Protein AF-E6QNH0-F1 (afdb_monomer_lite)

Foldseek 3Di:
DDDVVPVDWDDDPNHTDDPLNLQLLCQFAAKEWQDDVQQVVSVVSHNNFHWPPPDDDPNDDTDTRYYHDHAWFDFPNDTFGKTKIKTFGPDLCSQPDDVSGQLAEFEAAPNDTAGTHLVVVLPPPDLSSSRMHMYMYGNVVPPDPDDQADPVSHHGDCPDRSNVSVSVVVNVVVVVVVVSVLVVLLSVFADCVPVLCVVLVVLLVPDPDVVLSVLSSNVLSLLVPDAPDSDPVVRSVVSSVLSVLVSVLSVLCVVVVNSVLSVPPPHCPDPSVVVSSVVSVVVVLVVLLVVLVVLLVLLVVLVVLLPDPPRDQVVNLVSCLVPVCLVPVQQPDQDDWKDAFDWLFVLLCVVVVPDPGDTFGIWGAHPVREIETEDEDRSPDPADDLVVVLVNLLSVLSSQVSVCCVPPVPDPRHHYAYEYEYNDDHPPDDPVSQVSSVVSNYDYDYSVNSSVVSNVVSVVSVVVVVVCVVVVVVVVVD

pLDDT: mean 82.01, std 13.04, range [31.67, 98.5]

InterPro domains:
  IPR011856 tRNA endonuclease-like domain superfamily [G3DSA:3.40.1350.10] (309-427)

Sequence (478 aa):
MLDDAHEFKVFLNGKEIKKEDRGFYQHVQLLWAFDVATSGDVKAMAKNLAQLPKVVMDGKNPEPCIALLPNVVVCDSTEYAVSGYIASVLLPRHLGSKEDSANMVSIFANGRVFAEDVLTEANSAKYYQSYLVGEIHADFLDDDNVDRATASREAIKKDDPKYQALIAFIRTTLDSIGDQWDDWRTELGLDKAEPQNAAVIEWIDTLADKRDQKAAMKLMTSIKNAVVHSDDIKNDAAKRVLYRGAIIGFEKLRLNNQLDKLAAVTDILGAEFAAIFASLDHVEESAYAEITRQRLAIVKKFAEISNDPTALEKVAQQYLFDHLWLLDPTWDRVTSQVEMEKTLTTYLQKDHPDSSGARLDITYRASSGRHIVVELKKPTKTALGYYDLYEQVSKYKDAVESYYKAKEPNKPVPALDIYLLVAQTPSGFDESKRKSLAEVNGRFITYTQLINDAQSSYQQYLDVTNVTGPLETILKKL

Radius of gyration: 38.1 Å; chains: 1; bounding box: 86×56×102 Å

Structure (mmCIF, N/CA/C/O backbone):
data_AF-E6QNH0-F1
#
_entry.id   AF-E6QNH0-F1
#
loop_
_atom_site.group_PDB
_atom_site.id
_atom_site.type_symbol
_atom_site.label_atom_id
_atom_site.label_alt_id
_atom_site.label_comp_id
_atom_site.label_asym_id
_atom_site.label_entity_id
_atom_site.label_seq_id
_atom_site.pdbx_PDB_ins_code
_atom_site.Cartn_x
_atom_site.Cartn_y
_atom_site.Cartn_z
_atom_site.occupancy
_atom_site.B_iso_or_equiv
_atom_site.auth_seq_id
_atom_site.auth_comp_id
_atom_site.auth_asym_id
_atom_site.auth_atom_id
_atom_site.pdbx_PDB_model_num
ATOM 1 N N . MET A 1 1 ? -12.771 9.257 40.668 1.00 50.50 1 MET A N 1
ATOM 2 C CA . MET A 1 1 ? -13.460 9.845 39.498 1.00 50.50 1 MET A CA 1
ATOM 3 C C . MET A 1 1 ? -14.606 10.725 39.979 1.00 50.50 1 MET A C 1
ATOM 5 O O . MET A 1 1 ? -15.123 10.467 41.055 1.00 50.50 1 MET A O 1
ATOM 9 N N . LEU A 1 2 ? -14.935 11.771 39.219 1.00 49.53 2 LEU A N 1
ATOM 10 C CA . LEU A 1 2 ? -16.019 12.722 39.492 1.00 49.53 2 LEU A CA 1
ATOM 11 C C . LEU A 1 2 ? -17.315 12.267 38.820 1.00 49.53 2 LEU A C 1
ATOM 13 O O . LEU A 1 2 ? -17.312 12.030 37.608 1.00 49.53 2 LEU A O 1
ATOM 17 N N . ASP A 1 3 ? -18.385 12.174 39.602 1.00 51.72 3 ASP A N 1
ATOM 18 C CA . ASP A 1 3 ? -19.754 11.995 39.132 1.00 51.72 3 ASP A CA 1
ATOM 19 C C . ASP A 1 3 ? -20.571 13.241 39.509 1.00 51.72 3 ASP A C 1
ATOM 21 O O . ASP A 1 3 ? -20.810 13.510 40.687 1.00 51.72 3 ASP A O 1
ATOM 25 N N . ASP A 1 4 ? -20.963 14.020 38.500 1.00 50.69 4 ASP A N 1
ATOM 26 C CA . ASP A 1 4 ? -21.682 15.287 38.676 1.00 50.69 4 ASP A CA 1
ATOM 27 C C . ASP A 1 4 ? -23.138 15.076 39.140 1.00 50.69 4 ASP A C 1
ATOM 29 O O . ASP A 1 4 ? -23.778 16.023 39.600 1.00 50.69 4 ASP A O 1
ATOM 33 N N . ALA A 1 5 ? -23.660 13.841 39.078 1.00 53.84 5 ALA A N 1
ATOM 34 C CA .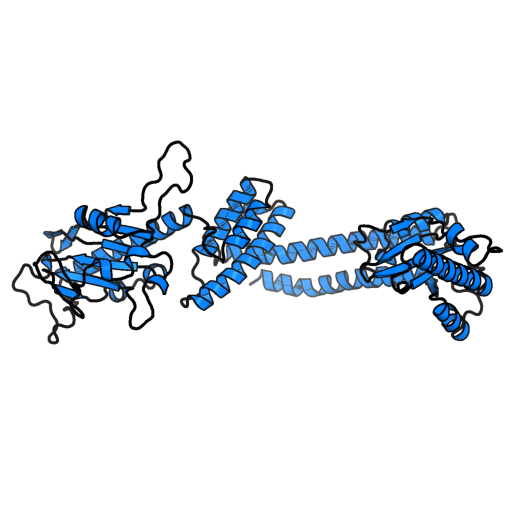 ALA A 1 5 ? -25.027 13.513 39.488 1.00 53.84 5 ALA A CA 1
ATOM 35 C C . ALA A 1 5 ? -25.277 13.665 41.004 1.00 53.84 5 ALA A C 1
ATOM 37 O O . ALA A 1 5 ? -26.428 13.744 41.429 1.00 53.84 5 ALA A O 1
ATOM 38 N N . HIS A 1 6 ? -24.216 13.753 41.816 1.00 55.44 6 HIS A N 1
ATOM 39 C CA . HIS A 1 6 ? -24.288 13.755 43.283 1.00 55.44 6 HIS A CA 1
ATOM 40 C C . HIS A 1 6 ? -23.705 15.027 43.946 1.00 55.44 6 HIS A C 1
ATOM 42 O O . HIS A 1 6 ? -23.313 14.986 45.111 1.00 55.44 6 HIS A O 1
ATOM 48 N N . GLU A 1 7 ? -23.611 16.155 43.223 1.00 59.75 7 GLU A N 1
ATOM 49 C CA . GLU A 1 7 ? -23.029 17.440 43.693 1.00 59.75 7 GLU A CA 1
ATOM 50 C C . GLU A 1 7 ? -21.580 17.351 44.234 1.00 59.75 7 GLU A C 1
ATOM 52 O O . GLU A 1 7 ? -21.080 18.266 44.897 1.00 59.75 7 GLU A O 1
ATOM 57 N N . PHE A 1 8 ? -20.860 16.268 43.936 1.00 65.50 8 PHE A N 1
ATOM 58 C CA . PHE A 1 8 ? -19.492 16.063 44.395 1.00 65.50 8 PHE A CA 1
ATOM 59 C C . PHE A 1 8 ? -18.494 16.805 43.498 1.00 65.50 8 PHE A C 1
ATOM 61 O O . PHE A 1 8 ? -18.337 16.484 42.324 1.00 65.50 8 PHE A O 1
ATOM 68 N N . LYS A 1 9 ? -17.783 17.789 44.063 1.00 75.31 9 LYS A N 1
ATOM 69 C CA . LYS A 1 9 ? -16.820 18.633 43.338 1.00 75.31 9 LYS A CA 1
ATOM 70 C C . LYS A 1 9 ? -15.404 18.435 43.856 1.00 75.31 9 LYS A C 1
ATOM 72 O O . LYS A 1 9 ? -15.149 18.542 45.054 1.00 75.31 9 LYS A O 1
ATOM 77 N N . VAL A 1 10 ? -14.466 18.218 42.942 1.00 76.25 10 VAL A N 1
ATOM 78 C CA . VAL A 1 10 ? -13.033 18.094 43.237 1.00 76.25 10 VAL A CA 1
ATOM 79 C C . VAL A 1 10 ? -12.329 19.312 42.669 1.00 76.25 10 VAL A C 1
ATOM 81 O O . VAL A 1 10 ? -12.516 19.663 41.508 1.00 76.25 10 VAL A O 1
ATOM 84 N N . PHE A 1 11 ? -11.494 19.943 43.489 1.00 84.06 11 PHE A N 1
ATOM 85 C CA . PHE A 1 11 ? -10.680 21.081 43.087 1.00 84.06 11 PHE A CA 1
ATOM 86 C C . PHE A 1 11 ? -9.204 20.698 43.141 1.00 84.06 11 PHE A C 1
ATOM 88 O O . PHE A 1 11 ? -8.726 20.217 44.167 1.00 84.06 11 PHE A O 1
ATOM 95 N N . LEU A 1 12 ? -8.468 20.961 42.064 1.00 79.38 12 LEU A N 1
ATOM 96 C CA . LEU A 1 12 ? -7.013 20.849 42.022 1.00 79.38 12 LEU A CA 1
ATOM 97 C C . LEU A 1 12 ? -6.426 22.241 41.793 1.00 79.38 12 LEU A C 1
ATOM 99 O O . LEU A 1 12 ? -6.750 22.904 40.809 1.00 79.38 12 LEU A O 1
ATOM 103 N N . ASN A 1 13 ? -5.587 22.709 42.721 1.00 86.88 13 ASN A N 1
ATOM 104 C CA . ASN A 1 13 ? -4.996 24.056 42.691 1.00 86.88 13 ASN A CA 1
ATOM 105 C C . ASN A 1 13 ? -6.034 25.187 42.510 1.00 86.88 13 ASN A C 1
ATOM 107 O O . ASN A 1 13 ? -5.782 26.172 41.821 1.00 86.88 13 ASN A O 1
ATOM 111 N N . GLY A 1 14 ? -7.219 25.035 43.111 1.00 85.12 14 GLY A N 1
ATOM 112 C CA . GLY A 1 14 ? -8.305 26.020 43.040 1.00 85.12 14 GLY A CA 1
ATOM 113 C C . GLY A 1 14 ? -9.150 25.974 41.761 1.00 85.12 14 GLY A C 1
ATOM 114 O O . GLY A 1 14 ? -10.107 26.739 41.656 1.00 85.12 14 GLY A O 1
ATOM 115 N N . LYS A 1 15 ? -8.854 25.075 40.813 1.00 85.62 15 LYS A N 1
ATOM 116 C CA . LYS A 1 15 ? -9.689 24.826 39.630 1.00 85.62 15 LYS A CA 1
ATOM 117 C C . LYS A 1 15 ? -10.559 23.588 39.862 1.00 85.62 15 LYS A C 1
ATOM 119 O O . LYS A 1 15 ? -10.036 22.541 40.235 1.00 85.62 15 LYS A O 1
ATOM 124 N N . GLU A 1 16 ? -11.867 23.716 39.649 1.00 86.62 16 GLU A N 1
ATOM 125 C CA . GLU A 1 16 ? -12.795 22.575 39.609 1.00 86.62 16 GLU A CA 1
ATOM 126 C C . GLU A 1 16 ? -12.370 21.641 38.471 1.00 86.62 16 GLU A C 1
ATOM 128 O O . GLU A 1 16 ? -12.198 22.097 37.337 1.00 86.62 16 GLU A O 1
ATOM 133 N N . ILE A 1 17 ? -12.160 20.365 38.783 1.00 81.38 17 ILE A N 1
ATOM 134 C CA . ILE A 1 17 ? -11.973 19.321 37.779 1.00 81.38 17 ILE A CA 1
ATOM 135 C C . ILE A 1 17 ? -13.361 18.864 37.343 1.00 81.38 17 ILE A C 1
ATOM 137 O O . ILE A 1 17 ? -14.203 18.550 38.183 1.00 81.38 17 ILE A O 1
ATOM 141 N N . LYS A 1 18 ? -13.587 18.824 36.032 1.00 82.69 18 LYS A N 1
ATOM 142 C CA . LYS A 1 18 ? -14.830 18.373 35.396 1.00 82.69 18 LYS A CA 1
ATOM 143 C C . LYS A 1 18 ? -14.597 17.099 34.595 1.00 82.69 18 LYS A C 1
ATOM 145 O O . LYS A 1 18 ? -13.455 16.753 34.285 1.00 82.69 18 LYS A O 1
ATOM 150 N N . LYS A 1 19 ? -15.675 16.424 34.176 1.00 77.69 19 LYS A N 1
ATOM 151 C CA . LYS A 1 19 ? -15.580 15.295 33.229 1.00 77.69 19 LYS A CA 1
ATOM 152 C C . LYS A 1 19 ? -14.801 15.682 31.962 1.00 77.69 19 LYS A C 1
ATOM 154 O O . LYS A 1 19 ? -13.939 14.929 31.524 1.00 77.69 19 LYS A O 1
ATOM 159 N N . GLU A 1 20 ? -15.013 16.891 31.452 1.00 79.25 20 GLU A N 1
ATOM 160 C CA . GLU A 1 20 ? -14.323 17.461 30.283 1.00 79.25 20 GLU A CA 1
ATOM 161 C C . GLU A 1 20 ? -12.786 17.486 30.412 1.00 79.25 20 GLU A C 1
ATOM 163 O O . GLU A 1 20 ? -12.082 17.403 29.403 1.00 79.25 20 GLU A O 1
ATOM 168 N N . ASP A 1 21 ? -12.244 17.557 31.636 1.00 81.88 21 ASP A N 1
ATOM 169 C CA . ASP A 1 21 ? -10.797 17.606 31.880 1.00 81.88 21 ASP A CA 1
ATOM 170 C C . ASP A 1 21 ? -10.109 16.229 31.711 1.00 81.88 21 ASP A C 1
ATOM 172 O O . ASP A 1 21 ? -8.882 16.163 31.752 1.00 81.88 21 ASP A O 1
ATOM 176 N N . ARG A 1 22 ? -10.847 15.127 31.458 1.00 79.50 22 ARG A N 1
ATOM 177 C CA . ARG A 1 22 ? -10.273 13.775 31.235 1.00 79.50 22 ARG A CA 1
ATOM 178 C C . ARG A 1 22 ? -9.406 13.652 29.963 1.00 79.50 22 ARG A C 1
ATOM 180 O O . ARG A 1 22 ? -8.813 12.606 29.724 1.00 79.50 22 ARG A O 1
ATOM 187 N N . GLY A 1 23 ? -9.319 14.696 29.134 1.00 84.19 23 GLY A N 1
ATOM 188 C CA . GLY A 1 23 ? -8.339 14.837 28.044 1.00 84.19 23 GLY A CA 1
ATOM 189 C C . GLY A 1 23 ? -8.583 13.986 26.789 1.00 84.19 23 GLY A C 1
ATOM 190 O O . GLY A 1 23 ? -8.252 14.429 25.689 1.00 84.19 23 GLY A O 1
ATOM 191 N N . PHE A 1 24 ? -9.213 12.813 26.909 1.00 90.12 24 PHE A N 1
ATOM 192 C CA . PHE A 1 24 ? -9.466 11.917 25.775 1.00 90.12 24 PHE A CA 1
ATOM 193 C C . PHE A 1 24 ? -10.696 12.298 24.939 1.00 90.12 24 PHE A C 1
ATOM 195 O O . PHE A 1 24 ? -10.746 11.945 23.763 1.00 90.12 24 PHE A O 1
ATOM 202 N N . TYR A 1 25 ? -11.674 13.031 25.493 1.00 92.75 25 TYR A N 1
ATOM 203 C CA . TYR A 1 25 ? -12.939 13.329 24.800 1.00 92.75 25 TYR A CA 1
ATOM 204 C C . TYR A 1 25 ? -12.732 14.008 23.445 1.00 92.75 25 TYR A C 1
ATOM 206 O O . TYR A 1 25 ? -13.379 13.657 22.463 1.00 92.75 25 TYR A O 1
ATOM 214 N N . GLN A 1 26 ? -11.760 14.917 23.344 1.00 91.50 26 GLN A N 1
ATOM 215 C CA . GLN A 1 26 ? -11.438 15.567 22.074 1.00 91.50 26 GLN A CA 1
ATOM 216 C C . GLN A 1 26 ? -10.970 14.580 20.994 1.00 91.50 26 GLN A C 1
ATOM 218 O O . GLN A 1 26 ? -11.050 14.909 19.819 1.00 91.50 26 GLN A O 1
ATOM 223 N N . HIS A 1 27 ? -10.479 13.396 21.361 1.00 92.38 27 HIS A N 1
ATOM 224 C CA . HIS A 1 27 ? -9.971 12.371 20.448 1.00 92.38 27 HIS A CA 1
ATOM 225 C C . HIS A 1 27 ? -10.997 11.286 20.103 1.00 92.38 27 HIS A C 1
ATOM 227 O O . HIS A 1 27 ? -10.683 10.423 19.277 1.00 92.38 27 HIS A O 1
ATOM 233 N N . VAL A 1 28 ? -12.187 11.324 20.715 1.00 95.31 28 VAL A N 1
ATOM 234 C CA . VAL A 1 28 ? -13.290 10.402 20.422 1.00 95.31 28 VAL A CA 1
ATOM 235 C C . VAL A 1 28 ? -13.677 10.526 18.953 1.00 95.31 28 VAL A C 1
ATOM 237 O O . VAL A 1 28 ? -13.974 11.617 18.467 1.00 95.31 28 VAL A O 1
ATOM 240 N N . GLN A 1 29 ? -13.651 9.388 18.266 1.00 94.81 29 GLN A N 1
ATOM 241 C CA . GLN A 1 29 ? -13.982 9.234 16.856 1.00 94.81 29 GLN A CA 1
ATOM 242 C C . GLN A 1 29 ? -15.339 8.546 16.673 1.00 94.81 29 GLN A C 1
ATOM 244 O O . GLN A 1 29 ? -16.111 8.968 15.817 1.00 94.81 29 GLN A O 1
ATOM 249 N N . LEU A 1 30 ? -15.625 7.505 17.457 1.00 97.44 30 LEU A N 1
ATOM 250 C CA . LEU A 1 30 ? -16.839 6.684 17.364 1.00 97.44 30 LEU A CA 1
ATOM 251 C C . LEU A 1 30 ? -17.456 6.553 18.760 1.00 97.44 30 LEU A C 1
ATOM 253 O O . LEU A 1 30 ? -16.708 6.449 19.737 1.00 97.44 30 LEU A O 1
ATOM 257 N N . LEU A 1 31 ? -18.786 6.558 18.860 1.00 98.38 31 LEU A N 1
ATOM 258 C CA . LEU A 1 31 ? -19.496 6.528 20.141 1.00 98.38 31 LEU A CA 1
ATOM 259 C C . LEU A 1 31 ? -20.622 5.491 20.140 1.00 98.38 31 LEU A C 1
ATOM 261 O O . LEU A 1 31 ? -21.489 5.494 19.271 1.00 98.38 31 LEU A O 1
ATOM 265 N N . TRP A 1 32 ? -20.660 4.675 21.182 1.00 98.50 32 TRP A N 1
ATOM 266 C CA . TRP A 1 32 ? -21.760 3.779 21.497 1.00 98.50 32 TRP A CA 1
ATOM 267 C C . TRP A 1 32 ? -22.290 4.113 22.886 1.00 98.50 32 TRP A C 1
ATOM 269 O O . TRP A 1 32 ? -21.519 4.152 23.840 1.00 98.50 32 TRP A O 1
ATOM 279 N N . ALA A 1 33 ? -23.585 4.377 23.017 1.00 98.19 33 ALA A N 1
ATOM 280 C CA . ALA A 1 33 ? -24.188 4.764 24.291 1.00 98.19 33 ALA A CA 1
ATOM 281 C C . ALA A 1 33 ? -25.348 3.838 24.660 1.00 98.19 33 ALA A C 1
ATOM 283 O O . ALA A 1 33 ? -26.104 3.413 23.790 1.00 98.19 33 ALA A O 1
ATOM 284 N N . PHE A 1 34 ? -25.507 3.552 25.948 1.00 98.12 34 PHE A N 1
ATOM 285 C CA . PHE A 1 34 ? -26.623 2.756 26.470 1.00 98.12 34 PHE A CA 1
ATOM 286 C C . PHE A 1 34 ? -27.890 3.596 26.689 1.00 98.12 34 PHE A C 1
ATOM 288 O O . PHE A 1 34 ? -28.979 3.055 26.863 1.00 98.12 34 PHE A O 1
ATOM 295 N N . ASP A 1 35 ? -27.771 4.923 26.656 1.00 97.25 35 ASP A N 1
ATOM 296 C CA . ASP A 1 35 ? -28.886 5.845 26.830 1.00 97.25 35 ASP A CA 1
ATOM 297 C C . ASP A 1 35 ? -28.663 7.175 26.084 1.00 97.25 35 ASP A C 1
ATOM 299 O O . ASP A 1 35 ? -27.547 7.554 25.714 1.00 97.25 35 ASP A O 1
ATOM 303 N N . VAL A 1 36 ? -29.761 7.894 25.839 1.00 96.62 36 VAL A N 1
ATOM 304 C CA . VAL A 1 36 ? -29.766 9.135 25.047 1.00 96.62 36 VAL A CA 1
ATOM 305 C C . VAL A 1 36 ? -29.095 10.297 25.783 1.00 96.62 36 VAL A C 1
ATOM 307 O O . VAL A 1 36 ? -28.489 11.148 25.130 1.00 96.62 36 VAL A O 1
ATOM 310 N N . ALA A 1 37 ? -29.194 10.348 27.114 1.00 95.19 37 ALA A N 1
ATOM 311 C CA . ALA A 1 37 ? -28.631 11.443 27.897 1.00 95.19 37 ALA A CA 1
ATOM 312 C C . ALA A 1 37 ? -27.100 11.402 27.831 1.00 95.19 37 ALA A C 1
ATOM 314 O O . ALA A 1 37 ? -26.479 12.357 27.362 1.00 95.19 37 ALA A O 1
ATOM 315 N N . THR A 1 38 ? -26.510 10.246 28.142 1.00 94.31 38 THR A N 1
ATOM 316 C CA . THR A 1 38 ? -25.065 10.021 28.037 1.00 94.31 38 THR A CA 1
ATOM 317 C C . THR A 1 38 ? -24.562 10.243 26.612 1.00 94.31 38 THR A C 1
ATOM 319 O O . THR A 1 38 ? -23.517 10.863 26.407 1.00 94.31 38 THR A O 1
ATOM 322 N N . SER A 1 39 ? -25.315 9.786 25.603 1.00 96.38 39 SER A N 1
ATOM 323 C CA . SER A 1 39 ? -24.981 10.046 24.198 1.00 96.38 39 SER A CA 1
ATOM 324 C C . SER A 1 39 ? -24.840 11.546 23.910 1.00 96.38 39 SER A C 1
ATOM 326 O O . SER A 1 39 ? -23.870 11.965 23.274 1.00 96.38 39 SER A O 1
ATOM 328 N N . GLY A 1 40 ? -25.780 12.360 24.402 1.00 95.75 40 GLY A N 1
ATOM 329 C CA . GLY A 1 40 ? -25.764 13.815 24.260 1.00 95.75 40 GLY A CA 1
ATOM 330 C C . GLY A 1 40 ? -24.553 14.465 24.929 1.00 95.75 40 GLY A C 1
ATOM 331 O O . GLY A 1 40 ? -23.872 15.278 24.296 1.00 95.75 40 GLY A O 1
ATOM 332 N N . ASP A 1 41 ? -24.251 14.059 26.160 1.00 93.50 41 ASP A N 1
ATOM 333 C CA . ASP A 1 41 ? -23.147 14.608 26.951 1.00 93.50 41 ASP A CA 1
ATOM 334 C C . ASP A 1 41 ? -21.788 14.315 26.306 1.00 93.50 41 ASP A C 1
ATOM 336 O O . ASP A 1 41 ? -20.986 15.222 26.064 1.00 93.50 41 ASP A O 1
ATOM 340 N N . VAL A 1 42 ? -21.535 13.053 25.947 1.00 94.62 42 VAL A N 1
ATOM 341 C CA . VAL A 1 42 ? -20.266 12.656 25.319 1.00 94.62 42 VAL A CA 1
ATOM 342 C C . VAL A 1 42 ? -20.117 13.300 23.944 1.00 94.62 42 VAL A C 1
ATOM 344 O O . VAL A 1 42 ? -19.037 13.796 23.610 1.00 94.62 42 VAL A O 1
ATOM 347 N N . LYS A 1 43 ? -21.201 13.376 23.162 1.00 95.44 43 LYS A N 1
ATOM 348 C CA . LYS A 1 43 ? -21.210 14.061 21.862 1.00 95.44 43 LYS A CA 1
ATOM 349 C C . LYS A 1 43 ? -20.824 15.535 21.984 1.00 95.44 43 LYS A C 1
ATOM 351 O O . LYS A 1 43 ? -20.103 16.030 21.122 1.00 95.44 43 LYS A O 1
ATOM 356 N N . ALA A 1 44 ? -21.269 16.236 23.028 1.00 93.88 44 ALA A N 1
ATOM 357 C CA . ALA A 1 44 ? -20.932 17.646 23.234 1.00 93.88 44 ALA A CA 1
ATOM 358 C C . ALA A 1 44 ? -19.425 17.870 23.473 1.00 93.88 44 ALA A C 1
ATOM 360 O O . ALA A 1 44 ? -18.886 18.915 23.104 1.00 93.88 44 ALA A O 1
ATOM 361 N N . MET A 1 45 ? -18.735 16.878 24.043 1.00 93.75 45 MET A N 1
ATOM 362 C CA . MET A 1 45 ? -17.293 16.921 24.312 1.00 93.75 45 MET A CA 1
ATOM 363 C C . MET A 1 45 ? -16.440 16.349 23.158 1.00 93.75 45 MET A C 1
ATOM 365 O O . MET A 1 45 ? -15.258 16.688 23.028 1.00 93.75 45 MET A O 1
ATOM 369 N N . ALA A 1 46 ? -17.026 15.502 22.303 1.00 93.75 46 ALA A N 1
ATOM 370 C CA . ALA A 1 46 ? -16.353 14.798 21.211 1.00 93.75 46 ALA A CA 1
ATOM 371 C C . ALA A 1 46 ? -16.120 15.681 19.971 1.00 93.75 46 ALA A C 1
ATOM 373 O O . ALA A 1 46 ? -16.922 15.731 19.040 1.00 93.75 46 ALA A O 1
ATOM 374 N N . LYS A 1 47 ? -14.968 16.360 19.923 1.00 90.44 47 LYS A N 1
ATOM 375 C CA . LYS A 1 47 ? -14.617 17.291 18.829 1.00 90.44 47 LYS A CA 1
ATOM 376 C C . LYS A 1 47 ? -14.275 16.622 17.495 1.00 90.44 47 LYS A C 1
ATOM 378 O O . LYS A 1 47 ? -14.412 17.261 16.458 1.00 90.44 47 LYS A O 1
ATOM 383 N N . ASN A 1 48 ? -13.803 15.376 17.524 1.00 90.81 48 ASN A N 1
ATOM 384 C CA . ASN A 1 48 ? -13.333 14.638 16.344 1.00 90.81 48 ASN A CA 1
ATOM 385 C C . ASN A 1 48 ? -14.260 13.474 15.969 1.00 90.81 48 ASN A C 1
ATOM 387 O O . ASN A 1 48 ? -13.828 12.513 15.327 1.00 90.81 48 ASN A O 1
ATOM 391 N N . LEU A 1 49 ? -15.530 13.562 16.372 1.00 94.12 49 LEU A N 1
ATOM 392 C CA . LEU A 1 49 ? -16.521 12.545 16.077 1.00 94.12 49 LEU A CA 1
ATOM 393 C C . LEU A 1 49 ? -16.681 12.397 14.558 1.00 94.12 49 LEU A C 1
ATOM 395 O O . LEU A 1 49 ? -16.953 13.367 13.846 1.00 94.12 49 LEU A O 1
ATOM 399 N N . ALA A 1 50 ? -16.484 11.179 14.068 1.00 93.06 50 ALA A N 1
ATOM 400 C CA . ALA A 1 50 ? -16.571 10.873 12.655 1.00 93.06 50 ALA A CA 1
ATOM 401 C C . ALA A 1 50 ? -18.009 11.023 12.146 1.00 93.06 50 ALA A C 1
ATOM 403 O O . ALA A 1 50 ? -18.970 10.885 12.904 1.00 93.06 50 ALA A O 1
ATOM 404 N N . GLN A 1 51 ? -18.143 11.309 10.851 1.00 92.88 51 GLN A N 1
ATOM 405 C CA . GLN A 1 51 ? -19.431 11.420 10.178 1.00 92.88 51 GLN A CA 1
ATOM 406 C C . GLN A 1 51 ? -19.420 10.618 8.879 1.00 92.88 51 GLN A C 1
ATOM 408 O O . GLN A 1 51 ? -18.428 10.641 8.140 1.00 92.88 51 GLN A O 1
ATOM 413 N N . LEU A 1 52 ? -20.527 9.934 8.599 1.00 89.44 52 LEU A N 1
ATOM 414 C CA . LEU A 1 52 ? -20.722 9.123 7.401 1.00 89.44 52 LEU A CA 1
ATOM 415 C C . LEU A 1 52 ? -22.053 9.474 6.707 1.00 89.44 52 LEU A C 1
ATOM 417 O O . LEU A 1 52 ? -23.039 9.740 7.390 1.00 89.44 52 LEU A O 1
ATOM 421 N N . PRO A 1 53 ? -22.109 9.477 5.360 1.00 83.31 53 PRO A N 1
ATOM 422 C CA . PRO A 1 53 ? -20.977 9.288 4.451 1.00 83.31 53 PRO A CA 1
ATOM 423 C C . PRO A 1 53 ? -20.059 10.528 4.427 1.00 83.31 53 PRO A C 1
ATOM 425 O O . PRO A 1 53 ? -20.529 11.661 4.502 1.00 83.31 53 PRO A O 1
ATOM 428 N N . LYS A 1 54 ? -18.737 10.333 4.275 1.00 73.62 54 LYS A N 1
ATOM 429 C CA . LYS A 1 54 ? -17.752 11.441 4.181 1.00 73.62 54 LYS A CA 1
ATOM 430 C C . LYS A 1 54 ? -18.010 12.392 3.005 1.00 73.62 54 LYS A C 1
ATOM 432 O O . LYS A 1 54 ? -17.608 13.551 3.040 1.00 73.62 54 LYS A O 1
ATOM 437 N N . VAL A 1 55 ? -18.639 11.886 1.947 1.00 66.69 55 VAL A N 1
ATOM 438 C CA . VAL A 1 55 ? -19.035 12.651 0.764 1.00 66.69 55 VAL A CA 1
ATOM 439 C C . VAL A 1 55 ? -20.544 12.538 0.639 1.00 66.69 55 VAL A C 1
ATOM 441 O O . VAL A 1 55 ? -21.069 11.427 0.618 1.00 66.69 55 VAL A O 1
ATOM 444 N N . VAL A 1 56 ? -21.230 13.677 0.530 1.00 62.69 56 VAL A N 1
ATOM 445 C CA . VAL A 1 56 ? -22.672 13.718 0.269 1.00 62.69 56 VAL A CA 1
ATOM 446 C C . VAL A 1 56 ? -22.919 13.112 -1.109 1.00 62.69 56 VAL A C 1
ATOM 448 O O . VAL A 1 56 ? -22.739 13.764 -2.136 1.00 62.69 56 VAL A O 1
ATOM 451 N N . MET A 1 57 ? -23.288 11.838 -1.127 1.00 54.12 57 MET A N 1
ATOM 452 C CA . MET A 1 57 ? -23.797 11.145 -2.302 1.00 54.12 57 MET A CA 1
ATOM 453 C C . MET A 1 57 ? -25.263 10.816 -2.036 1.00 54.12 57 MET A C 1
ATOM 455 O O . MET A 1 57 ? -25.642 10.477 -0.916 1.00 54.12 57 MET A O 1
ATOM 459 N N . ASP A 1 58 ? -26.103 11.000 -3.051 1.00 57.38 58 ASP A N 1
ATOM 460 C CA . ASP A 1 58 ? -27.536 10.680 -3.004 1.00 57.38 58 ASP A CA 1
ATOM 461 C C . ASP A 1 58 ? -28.366 11.459 -1.964 1.00 57.38 58 ASP A C 1
ATOM 463 O O . ASP A 1 58 ? -29.399 10.988 -1.494 1.00 57.38 58 ASP A O 1
ATOM 467 N N . GLY A 1 59 ? -27.941 12.676 -1.603 1.00 60.97 59 GLY A N 1
ATOM 468 C CA . GLY A 1 59 ? -28.724 13.581 -0.750 1.00 60.97 59 GLY A CA 1
ATOM 469 C C . GLY A 1 59 ? -28.824 13.169 0.724 1.00 60.97 59 GLY A C 1
ATOM 470 O O . GLY A 1 59 ? -29.574 13.796 1.472 1.00 60.97 59 GLY A O 1
ATOM 471 N N . LYS A 1 60 ? -28.071 12.152 1.162 1.00 68.38 60 LYS A N 1
ATOM 472 C CA . LYS A 1 60 ? -27.924 11.826 2.585 1.00 68.38 60 LYS A CA 1
ATOM 473 C C . LYS A 1 60 ? -26.936 12.788 3.236 1.00 68.38 60 LYS A C 1
ATOM 475 O O . LYS A 1 60 ? -25.780 12.874 2.821 1.00 68.38 60 LYS A O 1
ATOM 480 N N . ASN A 1 61 ? -27.399 13.510 4.251 1.00 81.38 61 ASN A N 1
ATOM 481 C CA . ASN A 1 61 ? -26.524 14.341 5.068 1.00 81.38 61 ASN A CA 1
ATOM 482 C C . ASN A 1 61 ? -25.580 13.447 5.890 1.00 81.38 61 ASN A C 1
ATOM 484 O O . ASN A 1 61 ? -26.012 12.376 6.314 1.00 81.38 61 ASN A O 1
ATOM 488 N N . PRO A 1 62 ? -24.325 13.866 6.130 1.00 86.19 62 PRO A N 1
ATOM 489 C CA . PRO A 1 62 ? -23.424 13.135 7.007 1.00 86.19 62 PRO A CA 1
ATOM 490 C C . PRO A 1 62 ? -24.011 13.059 8.416 1.00 86.19 62 PRO A C 1
ATOM 492 O O . PRO A 1 62 ? -24.326 14.084 9.026 1.00 86.19 62 PRO A O 1
ATOM 495 N N . GLU A 1 63 ? -24.152 11.845 8.926 1.00 91.38 63 GLU A N 1
ATOM 496 C CA . GLU A 1 63 ? -24.588 11.581 10.288 1.00 91.38 63 GLU A CA 1
ATOM 497 C C . GLU A 1 63 ? -23.382 11.213 11.151 1.00 91.38 63 GLU A C 1
ATOM 499 O O . GLU A 1 63 ? -22.454 10.555 10.672 1.00 91.38 63 GLU A O 1
ATOM 504 N N . PRO A 1 64 ? -23.351 11.652 12.418 1.00 94.31 64 PRO A N 1
ATOM 505 C CA . PRO A 1 64 ? -22.281 11.281 13.326 1.00 94.31 64 PRO A CA 1
ATOM 506 C C . PRO A 1 64 ? -22.296 9.772 13.588 1.00 94.31 64 PRO A C 1
ATOM 508 O O . PRO A 1 64 ? -23.362 9.194 13.785 1.00 94.31 64 PRO A O 1
ATOM 511 N N . CYS A 1 65 ? -21.115 9.154 13.643 1.00 96.38 65 CYS A N 1
ATOM 512 C CA . CYS A 1 65 ? -20.921 7.743 13.988 1.00 96.38 65 CYS A CA 1
ATOM 513 C C . CYS A 1 65 ? -21.231 7.505 15.478 1.00 96.38 65 CYS A C 1
ATOM 515 O O . CYS A 1 65 ? -20.330 7.362 16.310 1.00 96.38 65 CYS A O 1
ATOM 517 N N . ILE A 1 66 ? -22.523 7.534 15.806 1.00 97.62 66 ILE A N 1
ATOM 518 C CA . ILE A 1 66 ? -23.092 7.288 17.128 1.00 97.62 66 ILE A CA 1
ATOM 519 C C . ILE A 1 66 ? -24.117 6.168 16.997 1.00 97.62 66 ILE A C 1
ATOM 521 O O . ILE A 1 66 ? -25.004 6.246 16.149 1.00 97.62 66 ILE A O 1
ATOM 525 N N . ALA A 1 67 ? -24.046 5.170 17.871 1.00 97.81 67 ALA A N 1
ATOM 526 C CA . ALA A 1 67 ? -25.061 4.131 17.975 1.00 97.81 67 ALA A CA 1
ATOM 527 C C . ALA A 1 67 ? -25.607 4.034 19.404 1.00 97.81 67 ALA A C 1
ATOM 529 O O . ALA A 1 67 ? -24.868 4.173 20.380 1.00 97.81 67 ALA A O 1
ATOM 530 N N . LEU A 1 68 ? -26.913 3.787 19.516 1.00 97.69 68 LEU A N 1
ATOM 531 C CA . LEU A 1 68 ? -27.524 3.375 20.775 1.00 97.69 68 LEU A CA 1
ATOM 532 C C . LEU A 1 68 ? -27.454 1.855 20.883 1.00 97.69 68 LEU A C 1
ATOM 534 O O . LEU A 1 68 ? -27.843 1.142 19.957 1.00 97.69 68 LEU A O 1
ATOM 538 N N . LEU A 1 69 ? -26.946 1.381 22.011 1.00 97.00 69 LEU A N 1
ATOM 539 C CA . LEU A 1 69 ? -26.814 -0.031 22.328 1.00 97.00 69 LEU A CA 1
ATOM 540 C C . LEU A 1 69 ? -28.060 -0.536 23.064 1.00 97.00 69 LEU A C 1
ATOM 542 O O . LEU A 1 69 ? -28.718 0.240 23.764 1.00 97.00 69 LEU A O 1
ATOM 546 N N . PRO A 1 70 ? -28.362 -1.844 22.981 1.00 96.75 70 PRO A N 1
ATOM 547 C CA . PRO A 1 70 ? -29.234 -2.485 23.956 1.00 96.75 70 PRO A CA 1
ATOM 548 C C . PRO A 1 70 ? -28.710 -2.204 25.363 1.00 96.75 70 PRO A C 1
ATOM 550 O O . PRO A 1 70 ? -27.506 -2.274 25.583 1.00 96.75 70 PRO A O 1
ATOM 553 N N . ASN A 1 71 ? -29.597 -1.903 26.305 1.00 97.25 71 ASN A N 1
ATOM 554 C CA . ASN A 1 71 ? -29.219 -1.483 27.653 1.00 97.25 71 ASN A CA 1
ATOM 555 C C . ASN A 1 71 ? -29.839 -2.352 28.753 1.00 97.25 71 ASN A C 1
ATOM 557 O O . ASN A 1 71 ? -29.910 -1.929 29.902 1.00 97.25 71 ASN A O 1
ATOM 561 N N . VAL A 1 72 ? -30.303 -3.552 28.400 1.00 97.56 72 VAL A N 1
ATOM 562 C CA . VAL A 1 72 ? -30.954 -4.483 29.323 1.00 97.56 72 VAL A CA 1
ATOM 563 C C . VAL A 1 72 ? -30.060 -5.693 29.561 1.00 97.56 72 VAL A C 1
ATOM 565 O O . VAL A 1 72 ? -29.678 -6.398 28.627 1.00 97.56 72 VAL A O 1
ATOM 568 N N . VAL A 1 73 ? -29.770 -5.949 30.832 1.00 96.62 73 VAL A N 1
ATOM 569 C CA . VAL A 1 73 ? -29.078 -7.132 31.342 1.00 96.62 73 VAL A CA 1
ATOM 570 C C . VAL A 1 73 ? -30.115 -8.050 31.976 1.00 96.62 73 VAL A C 1
ATOM 572 O O . VAL A 1 73 ? -30.899 -7.617 32.816 1.00 96.62 73 VAL A O 1
ATOM 575 N N . VAL A 1 74 ? -30.121 -9.328 31.599 1.00 95.62 74 VAL A N 1
ATOM 576 C CA . VAL A 1 74 ? -31.060 -10.316 32.148 1.00 95.62 74 VAL A CA 1
ATOM 577 C C . VAL A 1 74 ? -30.334 -11.220 33.140 1.00 95.62 74 VAL A C 1
ATOM 579 O O . VAL A 1 74 ? -29.371 -11.889 32.770 1.00 95.62 74 VAL A O 1
ATOM 582 N N . CYS A 1 75 ? -30.817 -11.281 34.380 1.00 94.12 75 CYS A N 1
ATOM 583 C CA . CYS A 1 75 ? -30.346 -12.214 35.407 1.00 94.12 75 CYS A CA 1
ATOM 584 C C . CYS A 1 75 ? -31.556 -12.863 36.088 1.00 94.12 75 CYS A C 1
ATOM 586 O O . CYS A 1 75 ? -32.458 -12.162 36.539 1.00 94.12 75 CYS A O 1
ATOM 588 N N . ASP A 1 76 ? -31.606 -14.197 36.131 1.00 89.25 76 ASP A N 1
ATOM 589 C CA . ASP A 1 76 ? -32.693 -14.976 36.751 1.00 89.25 76 ASP A CA 1
ATOM 590 C C . ASP A 1 76 ? -34.115 -14.535 36.340 1.00 89.25 76 ASP A C 1
ATOM 592 O O . ASP A 1 76 ? -35.035 -14.474 37.151 1.00 89.25 76 ASP A O 1
ATOM 596 N N . SER A 1 77 ? -34.314 -14.244 35.048 1.00 90.25 77 SER A N 1
ATOM 597 C CA . SER A 1 77 ? -35.580 -13.737 34.470 1.00 90.25 77 SER A CA 1
ATOM 598 C C . SER A 1 77 ? -35.997 -12.330 34.921 1.00 90.25 77 SER A C 1
ATOM 600 O O . SER A 1 77 ? -37.119 -11.910 34.644 1.00 90.25 77 SER A O 1
ATOM 602 N N . THR A 1 78 ? -35.107 -11.597 35.590 1.00 94.25 78 THR A N 1
ATOM 603 C CA . THR A 1 78 ? -35.276 -10.177 35.911 1.00 94.25 78 THR A CA 1
ATOM 604 C C . THR A 1 78 ? -34.442 -9.335 34.951 1.00 94.25 78 THR A C 1
ATOM 606 O O . THR A 1 78 ? -33.294 -9.669 34.655 1.00 94.25 78 THR A O 1
ATOM 609 N N . GLU A 1 79 ? -35.034 -8.252 34.454 1.00 96.69 79 GLU A N 1
ATOM 610 C CA . GLU A 1 79 ? -34.384 -7.286 33.571 1.00 96.69 79 GLU A CA 1
ATOM 611 C C . GLU A 1 79 ? -33.829 -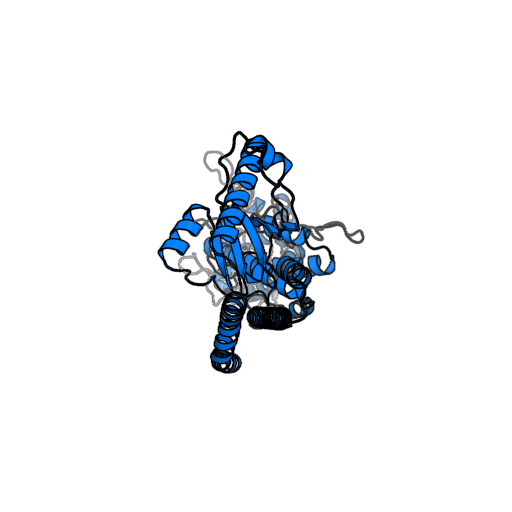6.113 34.380 1.00 96.69 79 GLU A C 1
ATOM 613 O O . GLU A 1 79 ? -34.535 -5.506 35.188 1.00 96.69 79 GLU A O 1
ATOM 618 N N . TYR A 1 80 ? -32.569 -5.777 34.130 1.00 96.69 80 TYR A N 1
ATOM 619 C CA . TYR A 1 80 ? -31.860 -4.668 34.750 1.00 96.69 80 TYR A CA 1
ATOM 620 C C . TYR A 1 80 ? -31.364 -3.711 33.677 1.00 96.69 80 TYR A C 1
ATOM 622 O O . TYR A 1 80 ? -30.784 -4.138 32.682 1.00 96.69 80 TYR A O 1
ATOM 630 N N . ALA A 1 81 ? -31.576 -2.415 33.877 1.00 95.69 81 ALA A N 1
ATOM 631 C CA . ALA A 1 81 ? -31.085 -1.403 32.955 1.00 95.69 81 ALA A CA 1
ATOM 632 C C . ALA A 1 81 ? -29.637 -1.015 33.283 1.00 95.69 81 ALA A C 1
ATOM 634 O O . ALA A 1 81 ? -29.258 -0.925 34.453 1.00 95.69 81 ALA A O 1
ATOM 635 N N . VAL A 1 82 ? -28.859 -0.732 32.242 1.00 97.31 82 VAL A N 1
ATOM 636 C CA . VAL A 1 82 ? -27.565 -0.050 32.331 1.00 97.31 82 VAL A CA 1
ATOM 637 C C . VAL A 1 82 ? -27.621 1.294 31.612 1.00 97.31 82 VAL A C 1
ATOM 639 O O . VAL A 1 82 ? -28.412 1.495 30.689 1.00 97.31 82 VAL A O 1
ATOM 642 N N . SER A 1 83 ? -26.767 2.220 32.025 1.00 97.62 83 SER A N 1
ATOM 643 C CA . SER A 1 83 ? -26.516 3.489 31.333 1.00 97.62 83 SER A CA 1
ATOM 644 C C . SER A 1 83 ? -25.017 3.674 31.101 1.00 97.62 83 SER A C 1
ATOM 646 O O . SER A 1 83 ? -24.204 2.845 31.521 1.00 97.62 83 SER A O 1
ATOM 648 N N . GLY A 1 84 ? -24.632 4.728 30.385 1.00 96.81 84 GLY A N 1
ATOM 649 C CA . GLY A 1 84 ? -23.226 5.020 30.104 1.00 96.81 84 GLY A CA 1
ATOM 650 C C . GLY A 1 84 ? -22.852 4.867 28.630 1.00 96.81 84 GLY A C 1
ATOM 651 O O . GLY A 1 84 ? -23.704 4.932 27.737 1.00 96.81 84 GLY A O 1
ATOM 652 N N . TYR A 1 85 ? -21.560 4.695 28.356 1.00 97.88 85 TYR A N 1
ATOM 653 C CA . TYR A 1 85 ? -21.032 4.656 26.994 1.00 97.88 85 TYR A CA 1
ATOM 654 C C . TYR A 1 85 ? -19.731 3.863 26.858 1.00 97.88 85 TYR A C 1
ATOM 656 O O . TYR A 1 85 ? -18.974 3.672 27.809 1.00 97.88 85 TYR A O 1
ATOM 664 N N . ILE A 1 86 ? -19.442 3.478 25.619 1.00 97.69 86 ILE A N 1
ATOM 665 C CA . ILE A 1 86 ? -18.141 3.017 25.144 1.00 97.69 86 ILE A CA 1
ATOM 666 C C . ILE A 1 86 ? -17.799 3.862 23.913 1.00 97.69 86 ILE A C 1
ATOM 668 O O . ILE A 1 86 ? -18.635 4.071 23.038 1.00 97.69 86 ILE A O 1
ATOM 672 N N . ALA A 1 87 ? -16.583 4.384 23.833 1.00 97.44 87 ALA A N 1
ATOM 673 C CA . ALA A 1 87 ? -16.118 5.216 22.730 1.00 97.44 87 ALA A CA 1
ATOM 674 C C . ALA A 1 87 ? -14.791 4.695 22.177 1.00 97.44 87 ALA A C 1
ATOM 676 O O . ALA A 1 87 ? -13.973 4.170 22.925 1.00 97.44 87 ALA A O 1
ATOM 677 N N . SER A 1 88 ? -14.557 4.887 20.878 1.00 95.69 88 SER A N 1
ATOM 678 C CA . SER A 1 88 ? -13.259 4.638 20.239 1.00 95.69 88 SER A CA 1
ATOM 679 C C . SER A 1 88 ? -12.574 5.955 19.906 1.00 95.69 88 SER A C 1
ATOM 681 O O . SER A 1 88 ? -13.197 6.850 19.329 1.00 95.69 88 SER A O 1
ATOM 683 N N . VAL A 1 89 ? -11.273 6.057 20.171 1.00 92.19 89 VAL A N 1
ATOM 684 C CA . VAL A 1 89 ? -10.433 7.164 19.682 1.00 92.19 89 VAL A CA 1
ATOM 685 C C . VAL A 1 89 ? -9.872 6.888 18.284 1.00 92.19 89 VAL A C 1
ATOM 687 O O . VAL A 1 89 ? -9.949 5.769 17.782 1.00 92.19 89 VAL A O 1
ATOM 690 N N . LEU A 1 90 ? -9.277 7.904 17.648 1.00 84.75 90 LEU A N 1
ATOM 691 C CA . LEU A 1 90 ? -8.636 7.754 16.331 1.00 84.75 90 LEU A CA 1
ATOM 692 C C . LEU A 1 90 ? -7.394 6.835 16.350 1.00 84.75 90 LEU A C 1
ATOM 694 O O . LEU A 1 90 ? -7.197 6.059 15.413 1.00 84.75 90 LEU A O 1
ATOM 698 N N . LEU A 1 91 ? -6.552 6.947 17.386 1.00 82.75 91 LEU A N 1
ATOM 699 C CA . LEU A 1 91 ? -5.300 6.198 17.570 1.00 82.75 91 LEU A CA 1
ATOM 700 C C . LEU A 1 91 ? -5.154 5.788 19.043 1.00 82.75 91 LEU A C 1
ATOM 702 O O . LEU A 1 91 ? -5.437 6.639 19.888 1.00 82.75 91 LEU A O 1
ATOM 706 N N . PRO A 1 92 ? -4.637 4.587 19.374 1.00 83.56 92 PRO A N 1
ATOM 707 C CA . PRO A 1 92 ? -4.536 4.113 20.760 1.00 83.56 92 PRO A CA 1
ATOM 708 C C . PRO A 1 92 ? -3.752 5.074 21.658 1.00 83.56 92 PRO A C 1
ATOM 710 O O . PRO A 1 92 ? -4.206 5.432 22.739 1.00 83.56 92 PRO A O 1
ATOM 713 N N . ARG A 1 93 ? -2.639 5.625 21.153 1.00 83.94 93 ARG A N 1
ATOM 714 C CA . ARG A 1 93 ? -1.836 6.655 21.842 1.00 83.94 93 ARG A CA 1
ATOM 715 C C . ARG A 1 93 ? -2.604 7.901 22.310 1.00 83.94 93 ARG A C 1
ATOM 717 O O . ARG A 1 93 ? -2.092 8.636 23.147 1.00 83.94 93 ARG A O 1
ATOM 724 N N . HIS A 1 94 ? -3.790 8.189 21.765 1.00 88.50 94 HIS A N 1
ATOM 725 C CA . HIS A 1 94 ? -4.625 9.301 22.241 1.00 88.50 94 HIS A CA 1
ATOM 726 C C . HIS A 1 94 ? -5.264 9.030 23.609 1.00 88.50 94 HIS A C 1
ATOM 728 O O . HIS A 1 94 ? -5.771 9.962 24.228 1.00 88.50 94 HIS A O 1
ATOM 734 N N . LEU A 1 95 ? -5.223 7.784 24.083 1.00 89.81 95 LEU A N 1
ATOM 735 C CA . LEU A 1 95 ? -5.614 7.405 25.437 1.00 89.81 95 LEU A CA 1
ATOM 736 C C . LEU A 1 95 ? -4.450 7.505 26.431 1.00 89.81 95 LEU A C 1
ATOM 738 O O . LEU A 1 95 ? -4.647 7.224 27.599 1.00 89.81 95 LEU A O 1
ATOM 742 N N . GLY A 1 96 ? -3.257 7.934 26.015 1.00 84.38 96 GLY A N 1
ATOM 743 C CA . GLY A 1 96 ? -2.088 8.010 26.894 1.00 84.38 96 GLY A CA 1
ATOM 744 C C . GLY A 1 96 ? -1.206 6.763 26.824 1.00 84.38 96 GLY A C 1
ATOM 745 O O . GLY A 1 96 ? -1.326 5.935 25.920 1.00 84.38 96 GLY A O 1
ATOM 746 N N . SER A 1 97 ? -0.248 6.663 27.744 1.00 71.88 97 SER A N 1
ATOM 747 C CA . SER A 1 97 ? 0.789 5.625 27.740 1.00 71.88 97 SER A CA 1
ATOM 748 C C . SER A 1 97 ? 0.724 4.769 28.995 1.00 71.88 97 SER A C 1
ATOM 750 O O . SER A 1 97 ? 0.729 5.333 30.081 1.00 71.88 97 SER A O 1
ATOM 752 N N . LYS A 1 98 ? 0.760 3.438 28.834 1.00 65.75 98 LYS A N 1
ATOM 753 C CA . LYS A 1 98 ? 0.875 2.395 29.879 1.00 65.75 98 LYS A CA 1
ATOM 754 C C . LYS A 1 98 ? 0.306 2.765 31.261 1.00 65.75 98 LYS A C 1
ATOM 756 O O . LYS A 1 98 ? -0.825 2.390 31.526 1.00 65.75 98 LYS A O 1
ATOM 761 N N . GLU A 1 99 ? 1.075 3.441 32.119 1.00 67.50 99 GLU A N 1
ATOM 762 C CA . GLU A 1 99 ? 0.692 3.748 33.510 1.00 67.50 99 GLU A CA 1
ATOM 763 C C . GLU A 1 99 ? -0.410 4.817 33.639 1.00 67.50 99 GLU A C 1
ATOM 765 O O . GLU A 1 99 ? -1.215 4.731 34.557 1.00 67.50 99 GLU A O 1
ATOM 770 N N . ASP A 1 100 ? -0.510 5.749 32.686 1.00 74.62 100 ASP A N 1
ATOM 771 C CA . ASP A 1 100 ? -1.524 6.821 32.655 1.00 74.62 100 ASP A CA 1
ATOM 772 C C . ASP A 1 100 ? -2.551 6.607 31.525 1.00 74.62 100 ASP A C 1
ATOM 774 O O . ASP A 1 100 ? -3.129 7.554 30.984 1.00 74.62 100 ASP A O 1
ATOM 778 N N . SER A 1 101 ? -2.728 5.359 31.084 1.00 83.81 101 SER A N 1
ATOM 779 C CA . SER A 1 101 ? -3.626 5.036 29.977 1.00 83.81 101 SER A CA 1
ATOM 780 C C . SER A 1 101 ? -5.093 5.137 30.400 1.00 83.81 101 SER A C 1
ATOM 782 O O . SER A 1 101 ? -5.531 4.459 31.320 1.00 83.81 101 SER A O 1
ATOM 784 N N . ALA A 1 102 ? -5.880 5.914 29.662 1.00 88.88 102 ALA A N 1
ATOM 785 C CA . ALA A 1 102 ? -7.335 5.964 29.741 1.00 88.88 102 ALA A CA 1
ATOM 786 C C . ALA A 1 102 ? -8.020 4.793 29.007 1.00 88.88 102 ALA A C 1
ATOM 788 O O . ALA A 1 102 ? -9.244 4.775 28.909 1.00 88.88 102 ALA A O 1
ATOM 789 N N . ASN A 1 103 ? -7.259 3.837 28.458 1.00 91.38 103 ASN A N 1
ATOM 790 C CA . ASN A 1 103 ? -7.798 2.641 27.809 1.00 91.38 103 ASN A CA 1
ATOM 791 C C . ASN A 1 103 ? -8.382 1.673 28.841 1.00 91.38 103 ASN A C 1
ATOM 793 O O . ASN A 1 103 ? -7.735 0.713 29.239 1.00 91.38 103 ASN A O 1
ATOM 797 N N . MET A 1 104 ? -9.595 1.976 29.285 1.00 91.06 104 MET A N 1
ATOM 798 C CA . MET A 1 104 ? -10.350 1.188 30.248 1.00 91.06 104 MET A CA 1
ATOM 799 C C . MET A 1 104 ? -11.846 1.370 30.012 1.00 91.06 104 MET A C 1
ATOM 801 O O . MET A 1 104 ? -12.298 2.442 29.590 1.00 91.06 104 MET A O 1
ATOM 805 N N . VAL A 1 105 ? -12.617 0.330 30.313 1.00 93.25 105 VAL A N 1
ATOM 806 C CA . VAL A 1 105 ? -14.072 0.445 30.466 1.00 93.25 105 VAL A CA 1
ATOM 807 C C . VAL A 1 105 ? -14.410 0.139 31.918 1.00 93.25 105 VAL A C 1
ATOM 809 O O . VAL A 1 105 ? -14.276 -0.998 32.365 1.00 93.25 105 VAL A O 1
ATOM 812 N N . SER A 1 106 ? -14.825 1.157 32.665 1.00 92.56 106 SER A N 1
ATOM 813 C CA . SER A 1 106 ? -15.099 1.023 34.099 1.00 92.56 106 SER A CA 1
ATOM 814 C C . SER A 1 106 ? -16.576 0.729 34.364 1.00 92.56 106 SER A C 1
ATOM 816 O O . SER A 1 106 ? -17.446 1.262 33.677 1.00 92.56 106 SER A O 1
ATOM 818 N N . ILE A 1 107 ? -16.877 -0.078 35.385 1.00 92.25 107 ILE A N 1
ATOM 819 C CA . ILE A 1 107 ? -18.245 -0.262 35.893 1.00 92.25 107 ILE A CA 1
ATOM 820 C C . ILE A 1 107 ? -18.457 0.628 37.112 1.00 92.25 107 ILE A C 1
ATOM 822 O O . ILE A 1 107 ? -17.645 0.624 38.040 1.00 92.25 107 ILE A O 1
ATOM 826 N N . PHE A 1 108 ? -19.595 1.308 37.142 1.00 91.75 108 PHE A N 1
ATOM 827 C CA . PHE A 1 108 ? -20.099 2.070 38.271 1.00 91.75 108 PHE A CA 1
ATOM 828 C C . PHE A 1 108 ? -21.369 1.445 38.835 1.00 91.75 108 PHE A C 1
ATOM 830 O O . PHE A 1 108 ? -22.190 0.926 38.086 1.00 91.75 108 PHE A O 1
ATOM 837 N N . ALA A 1 109 ? -21.552 1.556 40.147 1.00 90.19 109 ALA A N 1
ATOM 838 C CA . ALA A 1 109 ? -22.831 1.322 40.808 1.00 90.19 109 ALA A CA 1
ATOM 839 C C . ALA A 1 109 ? -23.060 2.428 41.844 1.00 90.19 109 ALA A C 1
ATOM 841 O O . ALA A 1 109 ? -22.214 2.648 42.720 1.00 90.19 109 ALA A O 1
ATOM 842 N N . ASN A 1 110 ? -24.167 3.161 41.717 1.00 85.88 110 ASN A N 1
ATOM 843 C CA . ASN A 1 110 ? -24.533 4.300 42.564 1.00 85.88 110 ASN A CA 1
ATOM 844 C C . ASN A 1 110 ? -23.384 5.322 42.709 1.00 85.88 110 ASN A C 1
ATOM 846 O O . ASN A 1 110 ? -23.016 5.727 43.813 1.00 85.88 110 ASN A O 1
ATOM 850 N N . GLY A 1 111 ? -22.742 5.675 41.589 1.00 80.00 111 GLY A N 1
ATOM 851 C CA . GLY A 1 111 ? -21.640 6.649 41.536 1.00 80.00 111 GLY A CA 1
ATOM 852 C C . GLY A 1 111 ? -20.282 6.148 42.056 1.00 80.00 111 GLY A C 1
ATOM 853 O O . GLY A 1 111 ? -19.292 6.882 42.007 1.00 80.00 111 GLY A O 1
ATOM 854 N N . ARG A 1 112 ? -20.185 4.897 42.528 1.00 81.81 112 ARG A N 1
ATOM 855 C CA . ARG A 1 112 ? -18.928 4.285 42.994 1.00 81.81 112 ARG A CA 1
ATOM 856 C C . ARG A 1 112 ? -18.327 3.396 41.915 1.00 81.81 112 ARG A C 1
ATOM 858 O O . ARG A 1 112 ? -19.054 2.642 41.277 1.00 81.81 112 ARG A O 1
ATOM 865 N N . VAL A 1 113 ? -17.003 3.452 41.748 1.00 85.94 113 VAL A N 1
ATOM 866 C CA . VAL A 1 113 ? -16.279 2.508 40.883 1.00 85.94 113 VAL A CA 1
ATOM 867 C C . VAL A 1 113 ? -16.416 1.116 41.487 1.00 85.94 113 VAL A C 1
ATOM 869 O O . VAL A 1 113 ? -16.032 0.892 42.634 1.00 85.94 113 VAL A O 1
ATOM 872 N N . PHE A 1 114 ? -16.988 0.207 40.713 1.00 84.31 114 PHE A N 1
ATOM 873 C CA . PHE A 1 114 ? -17.211 -1.183 41.091 1.00 84.31 114 PHE A CA 1
ATOM 874 C C . PHE A 1 114 ? -16.183 -2.115 40.440 1.00 84.31 114 PHE A C 1
ATOM 876 O O . PHE A 1 114 ? -15.742 -3.079 41.062 1.00 84.31 114 PHE A O 1
ATOM 883 N N . ALA A 1 115 ? -15.774 -1.802 39.207 1.00 87.00 115 ALA A N 1
ATOM 884 C CA . ALA A 1 115 ? -14.652 -2.428 38.512 1.00 87.00 115 ALA A CA 1
ATOM 885 C C . ALA A 1 115 ? -13.914 -1.372 37.677 1.00 87.00 115 ALA A C 1
ATOM 887 O O . ALA A 1 115 ? -14.555 -0.597 36.967 1.00 87.00 115 ALA A O 1
ATOM 888 N N . GLU A 1 116 ? -12.582 -1.333 37.763 1.00 86.56 116 GLU A N 1
ATOM 889 C CA . GLU A 1 116 ? -11.775 -0.316 37.071 1.00 86.56 116 GLU A CA 1
ATOM 890 C C . GLU A 1 116 ? -11.687 -0.563 35.563 1.00 86.56 116 GLU A C 1
ATOM 892 O O . GLU A 1 116 ? -11.916 0.361 34.784 1.00 86.56 116 GLU A O 1
ATOM 897 N N . ASP A 1 117 ? -11.405 -1.801 35.148 1.00 89.25 117 ASP A N 1
ATOM 898 C CA . ASP A 1 117 ? -11.296 -2.155 33.735 1.00 89.25 117 ASP A CA 1
ATOM 899 C C . ASP A 1 117 ? -11.841 -3.554 33.426 1.00 89.25 117 ASP A C 1
ATOM 901 O O . ASP A 1 117 ? -11.223 -4.582 33.721 1.00 89.25 117 ASP A O 1
ATOM 905 N N . VAL A 1 118 ? -12.996 -3.590 32.764 1.00 89.38 118 VAL A N 1
ATOM 906 C CA . VAL A 1 118 ? -13.654 -4.834 32.346 1.00 89.38 118 VAL A CA 1
ATOM 907 C C . VAL A 1 118 ? -13.155 -5.377 31.015 1.00 89.38 118 VAL A C 1
ATOM 909 O O . VAL A 1 118 ? -13.500 -6.511 30.672 1.00 89.38 118 VAL A O 1
ATOM 912 N N . LEU A 1 119 ? -12.347 -4.623 30.261 1.00 87.00 119 LEU A N 1
ATOM 913 C CA . LEU A 1 119 ? -11.795 -5.104 28.990 1.00 87.00 119 LEU A CA 1
ATOM 914 C C . LEU A 1 119 ? -10.939 -6.358 29.218 1.00 87.00 119 LEU A C 1
ATOM 916 O O . LEU A 1 119 ? -11.042 -7.336 28.473 1.00 87.00 119 LEU A O 1
ATOM 920 N N . THR A 1 120 ? -10.179 -6.381 30.317 1.00 80.25 120 THR A N 1
ATOM 921 C CA . THR A 1 120 ? -9.371 -7.540 30.728 1.00 80.25 120 THR A CA 1
ATOM 922 C C . THR A 1 120 ? -10.208 -8.780 31.067 1.00 80.25 120 THR A C 1
ATOM 924 O O . THR A 1 120 ? -9.788 -9.904 30.789 1.00 80.25 120 THR A O 1
ATOM 927 N N . GLU A 1 121 ? -11.412 -8.609 31.623 1.00 78.69 121 GLU A N 1
ATOM 928 C CA . GLU A 1 121 ? -12.293 -9.713 32.039 1.00 78.69 121 GLU A CA 1
ATOM 929 C C . GLU A 1 121 ? -13.206 -10.216 30.917 1.00 78.69 121 GLU A C 1
ATOM 931 O O . GLU A 1 121 ? -13.584 -11.398 30.873 1.00 78.69 121 GLU A O 1
ATOM 936 N N . ALA A 1 122 ? -13.530 -9.340 29.966 1.00 70.12 122 ALA A N 1
ATOM 937 C CA . ALA A 1 122 ? -14.265 -9.699 28.764 1.00 70.12 122 ALA A CA 1
ATOM 938 C C . ALA A 1 122 ? -13.496 -10.721 27.899 1.00 70.12 122 ALA A C 1
ATOM 940 O O . ALA A 1 122 ? -14.128 -11.424 27.114 1.00 70.12 122 ALA A O 1
ATOM 941 N N . ASN A 1 123 ? -12.181 -10.886 28.113 1.00 57.59 123 ASN A N 1
ATOM 942 C CA . ASN A 1 123 ? -11.307 -11.913 27.524 1.00 57.59 123 ASN A CA 1
ATOM 943 C C . ASN A 1 123 ? -11.412 -12.019 25.993 1.00 57.59 123 ASN A C 1
ATOM 945 O O . ASN A 1 123 ? -11.368 -13.100 25.406 1.00 57.59 123 ASN A O 1
ATOM 949 N N . SER A 1 124 ? -11.547 -10.867 25.347 1.00 53.28 124 SER A N 1
ATOM 950 C CA . SER A 1 124 ? -11.476 -10.716 23.903 1.00 53.28 124 SER A CA 1
ATOM 951 C C . SER A 1 124 ? -10.174 -9.966 23.631 1.00 53.28 124 SER A C 1
ATOM 953 O O . SER A 1 124 ? -10.137 -8.744 23.643 1.00 53.28 124 SER A O 1
ATOM 955 N N . ALA A 1 125 ? -9.064 -10.683 23.439 1.00 56.41 125 ALA A N 1
ATOM 956 C CA . ALA A 1 125 ? -7.751 -10.095 23.133 1.00 56.41 125 ALA A CA 1
ATOM 957 C C . ALA A 1 125 ? -7.689 -9.498 21.705 1.00 56.41 125 ALA A C 1
ATOM 959 O O . ALA A 1 125 ? -6.720 -9.686 20.970 1.00 56.41 125 ALA A O 1
ATOM 960 N N . LYS A 1 126 ? -8.757 -8.823 21.275 1.00 69.00 126 LYS A N 1
ATOM 961 C CA . LYS A 1 126 ? -8.899 -8.192 19.969 1.00 69.00 126 LYS A CA 1
ATOM 962 C C . LYS A 1 126 ? -8.300 -6.784 20.042 1.00 69.00 126 LYS A C 1
ATOM 964 O O . LYS A 1 126 ? -8.659 -5.993 20.907 1.00 69.00 126 LYS A O 1
ATOM 969 N N . TYR A 1 127 ? -7.401 -6.452 19.115 1.00 72.19 127 TYR A N 1
ATOM 970 C CA . TYR A 1 127 ? -6.638 -5.196 19.169 1.00 72.19 127 TYR A CA 1
ATOM 971 C C . TYR A 1 127 ? -7.502 -3.930 19.111 1.00 72.19 127 TYR A C 1
ATOM 973 O O . TYR A 1 127 ? -7.110 -2.937 19.706 1.00 72.19 127 TYR A O 1
ATOM 981 N N . TYR A 1 128 ? -8.686 -3.937 18.478 1.00 82.88 128 TYR A N 1
ATOM 982 C CA . TYR A 1 128 ? -9.562 -2.750 18.472 1.00 82.88 128 TYR A CA 1
ATOM 983 C C . TYR A 1 128 ? -9.896 -2.258 19.894 1.00 82.88 128 TYR A C 1
ATOM 985 O O . TYR A 1 128 ? -10.128 -1.067 20.092 1.00 82.88 128 TYR A O 1
ATOM 993 N N . GLN A 1 129 ? -9.838 -3.136 20.905 1.00 87.44 129 GLN A N 1
ATOM 994 C CA . GLN A 1 129 ? -10.035 -2.754 22.300 1.00 87.44 129 GLN A CA 1
ATOM 995 C C . GLN A 1 129 ? -9.004 -1.744 22.803 1.00 87.44 129 GLN A C 1
ATOM 997 O O . GLN A 1 129 ? -9.343 -0.950 23.672 1.00 87.44 129 GLN A O 1
ATOM 1002 N N . SER A 1 130 ? -7.799 -1.678 22.221 1.00 84.06 130 SER A N 1
ATOM 1003 C CA . SER A 1 130 ? -6.794 -0.662 22.571 1.00 84.06 130 SER A CA 1
ATOM 1004 C C . SER A 1 130 ? -7.212 0.763 22.190 1.00 84.06 130 SER A C 1
ATOM 1006 O O . SER A 1 130 ? -6.529 1.722 22.539 1.00 84.06 130 SER A O 1
ATOM 1008 N N . TYR A 1 131 ? -8.297 0.918 21.426 1.00 89.81 131 TYR A N 1
ATOM 1009 C CA . TYR A 1 131 ? -8.875 2.210 21.063 1.00 89.81 131 TYR A CA 1
ATOM 1010 C C . TYR A 1 131 ? -10.019 2.621 21.989 1.00 89.81 131 TYR A C 1
ATOM 1012 O O . TYR A 1 131 ? -10.508 3.745 21.862 1.00 89.81 131 TYR A O 1
ATOM 1020 N N . LEU A 1 132 ? -10.480 1.724 22.864 1.00 94.00 132 LEU A N 1
ATOM 1021 C CA . LEU A 1 132 ? -11.711 1.918 23.615 1.00 94.00 132 LEU A CA 1
ATOM 1022 C C . LEU A 1 132 ? -11.490 2.651 24.936 1.00 94.00 132 LEU A C 1
ATOM 1024 O O . LEU A 1 132 ? -10.479 2.483 25.612 1.00 94.00 132 LEU A O 1
ATOM 1028 N N . VAL A 1 133 ? -12.482 3.440 25.317 1.00 95.31 133 VAL A N 1
ATOM 1029 C CA . VAL A 1 133 ? -12.619 4.050 26.640 1.00 95.31 133 VAL A CA 1
ATOM 1030 C C . VAL A 1 133 ? -14.102 4.155 26.960 1.00 95.31 133 VAL A C 1
ATOM 1032 O O . VAL A 1 133 ? -14.905 4.420 26.063 1.00 95.31 133 VAL A O 1
ATOM 1035 N N . GLY A 1 134 ? -14.499 3.944 28.209 1.00 95.31 134 GLY A N 1
ATOM 1036 C CA . GLY A 1 134 ? -15.912 4.034 28.558 1.00 95.31 134 GLY A CA 1
ATOM 1037 C C . GLY A 1 134 ? -16.213 3.902 30.039 1.00 95.31 134 GLY A C 1
ATOM 1038 O O . GLY A 1 134 ? -15.351 3.581 30.855 1.00 95.31 134 GLY A O 1
ATOM 1039 N N . GLU A 1 135 ? -17.477 4.132 30.363 1.00 95.00 135 GLU A N 1
ATOM 1040 C CA . GLU A 1 135 ? -18.046 3.909 31.687 1.00 95.00 135 GLU A CA 1
ATOM 1041 C C . GLU A 1 135 ? -19.439 3.292 31.538 1.00 95.00 135 GLU A C 1
ATOM 1043 O O . GLU A 1 135 ? -20.244 3.745 30.724 1.00 95.00 135 GLU A O 1
ATOM 1048 N N . ILE A 1 136 ? -19.707 2.234 32.301 1.00 96.50 136 ILE A N 1
ATOM 1049 C CA . ILE A 1 136 ? -20.982 1.514 32.336 1.00 96.50 136 ILE A CA 1
ATOM 1050 C C . ILE A 1 136 ? -21.553 1.656 33.737 1.00 96.50 136 ILE A C 1
ATOM 1052 O O . ILE A 1 136 ? -20.919 1.265 34.711 1.00 96.50 136 ILE A O 1
ATOM 1056 N N . HIS A 1 137 ? -22.758 2.188 33.846 1.00 96.50 137 HIS A N 1
ATOM 1057 C CA . HIS A 1 137 ? -23.463 2.356 35.107 1.00 96.50 137 HIS A CA 1
ATOM 1058 C C . HIS A 1 137 ? -24.462 1.209 35.269 1.00 96.50 137 HIS A C 1
ATOM 1060 O O . HIS A 1 137 ? -25.397 1.060 34.484 1.00 96.50 137 HIS A O 1
ATOM 1066 N N . ALA A 1 138 ? -24.220 0.375 36.273 1.00 95.38 138 ALA A N 1
ATOM 1067 C CA . ALA A 1 138 ? -24.948 -0.841 36.600 1.00 95.38 138 ALA A CA 1
ATOM 1068 C C . ALA A 1 138 ? -25.378 -0.798 38.076 1.00 95.38 138 ALA A C 1
ATOM 1070 O O . ALA A 1 138 ? -24.929 -1.590 38.905 1.00 95.38 138 ALA A O 1
ATOM 1071 N N . ASP A 1 139 ? -26.259 0.148 38.407 1.00 94.25 139 ASP A N 1
ATOM 1072 C CA . ASP A 1 139 ? -26.690 0.421 39.788 1.00 94.25 139 ASP A CA 1
ATOM 1073 C C . ASP A 1 139 ? -27.349 -0.795 40.469 1.00 94.25 139 ASP A C 1
ATOM 1075 O O . ASP A 1 139 ? -27.290 -0.942 41.688 1.00 94.25 139 ASP A O 1
ATOM 1079 N N . PHE A 1 140 ? -27.885 -1.731 39.679 1.00 93.81 140 PHE A N 1
ATOM 1080 C CA . PHE A 1 140 ? -28.463 -2.993 40.151 1.00 93.81 140 PHE A CA 1
ATOM 1081 C C . PHE A 1 140 ? -27.467 -3.953 40.827 1.00 93.81 140 PHE A C 1
ATOM 1083 O O . PHE A 1 140 ? -27.872 -4.947 41.435 1.00 93.81 140 PHE A O 1
ATOM 1090 N N . LEU A 1 141 ? -26.159 -3.697 40.726 1.00 91.75 141 LEU A N 1
ATOM 1091 C CA . LEU A 1 141 ? -25.146 -4.436 41.488 1.00 91.75 141 LEU A CA 1
ATOM 1092 C C . LEU A 1 141 ? -25.160 -4.081 42.984 1.00 91.75 141 LEU A C 1
ATOM 1094 O O . LEU A 1 141 ? -24.575 -4.805 43.789 1.00 91.75 141 LEU A O 1
ATOM 1098 N N . ASP A 1 142 ? -25.821 -2.990 43.359 1.00 89.12 142 ASP A N 1
ATOM 1099 C CA . ASP A 1 142 ? -25.853 -2.434 44.714 1.00 89.12 142 ASP A CA 1
ATOM 1100 C C . ASP A 1 142 ? -27.292 -2.059 45.135 1.00 89.12 142 ASP A C 1
ATOM 1102 O O . ASP A 1 142 ? -27.503 -1.215 46.000 1.00 89.12 142 ASP A O 1
ATOM 1106 N N . ASP A 1 143 ? -28.300 -2.679 44.509 1.00 88.81 143 ASP A N 1
ATOM 1107 C CA . ASP A 1 143 ? -29.734 -2.461 44.778 1.00 88.81 143 ASP A CA 1
ATOM 1108 C C . ASP A 1 143 ? -30.295 -3.339 45.916 1.00 88.81 143 ASP A C 1
ATOM 1110 O O . ASP A 1 143 ? -31.464 -3.217 46.293 1.00 88.81 143 ASP A O 1
ATOM 1114 N N . ASP A 1 144 ? -29.476 -4.236 46.464 1.00 87.75 144 ASP A N 1
ATOM 1115 C CA . ASP A 1 144 ? -29.839 -5.182 47.510 1.00 87.75 144 ASP A CA 1
ATOM 1116 C C . ASP A 1 144 ? -28.755 -5.267 48.601 1.00 87.75 144 ASP A C 1
ATOM 1118 O O . ASP A 1 144 ? -27.694 -4.654 48.526 1.00 87.75 144 ASP A O 1
ATOM 1122 N N . ASN A 1 145 ? -29.033 -6.029 49.661 1.00 86.88 145 ASN A N 1
ATOM 1123 C CA . ASN A 1 145 ? -28.130 -6.158 50.811 1.00 86.88 145 ASN A CA 1
ATOM 1124 C C . ASN A 1 145 ? -27.003 -7.194 50.606 1.00 86.88 145 ASN A C 1
ATOM 1126 O O . ASN A 1 145 ? -26.377 -7.613 51.586 1.00 86.88 145 ASN A O 1
ATOM 1130 N N . VAL A 1 146 ? -26.758 -7.669 49.380 1.00 86.50 146 VAL A N 1
ATOM 1131 C CA . VAL A 1 146 ? -25.688 -8.637 49.106 1.00 86.50 146 VAL A CA 1
ATOM 1132 C C . VAL A 1 146 ? -24.360 -7.898 48.953 1.00 86.50 146 VAL A C 1
ATOM 1134 O O . VAL A 1 146 ? -24.169 -7.102 48.040 1.00 86.50 146 VAL A O 1
ATOM 1137 N N . ASP A 1 147 ? -23.395 -8.202 49.822 1.00 85.50 147 ASP A N 1
ATOM 1138 C CA . ASP A 1 147 ? -22.039 -7.664 49.695 1.00 85.50 147 ASP A CA 1
ATOM 1139 C C . ASP A 1 147 ? -21.285 -8.368 48.559 1.00 85.50 147 ASP A C 1
ATOM 1141 O O . ASP A 1 147 ? -20.748 -9.469 48.735 1.00 85.50 147 ASP A O 1
ATOM 1145 N N . ARG A 1 148 ? -21.259 -7.741 47.383 1.00 87.69 148 ARG A N 1
ATOM 1146 C CA . ARG A 1 148 ? -20.583 -8.260 46.182 1.00 87.69 148 ARG A CA 1
ATOM 1147 C C . ARG A 1 148 ? -19.099 -7.907 46.111 1.00 87.69 148 ARG A C 1
ATOM 1149 O O . ARG A 1 148 ? -18.401 -8.433 45.249 1.00 87.69 148 ARG A O 1
ATOM 1156 N N . ALA A 1 149 ? -18.588 -7.067 47.007 1.00 84.06 149 ALA A N 1
ATOM 1157 C CA . ALA A 1 149 ? -17.176 -6.700 47.022 1.00 84.06 149 ALA A CA 1
ATOM 1158 C C . ALA A 1 149 ? -16.302 -7.818 47.623 1.00 84.06 149 ALA A C 1
ATOM 1160 O O . ALA A 1 149 ? -16.738 -8.604 48.470 1.00 84.06 149 ALA A O 1
ATOM 1161 N N . THR A 1 150 ? -15.041 -7.901 47.201 1.00 83.06 150 THR A N 1
ATOM 1162 C CA . THR A 1 150 ? -14.026 -8.723 47.873 1.00 83.06 150 THR A CA 1
ATOM 1163 C C . THR A 1 150 ? -13.685 -8.145 49.249 1.00 83.06 150 THR A C 1
ATOM 1165 O O . THR A 1 150 ? -14.019 -7.007 49.569 1.00 83.06 150 THR A O 1
ATOM 1168 N N . ALA A 1 151 ? -12.967 -8.910 50.077 1.00 80.62 151 ALA A N 1
ATOM 1169 C CA . ALA A 1 151 ? -12.556 -8.451 51.406 1.00 80.62 151 ALA A CA 1
ATOM 1170 C C . ALA A 1 151 ? -11.682 -7.178 51.379 1.00 80.62 151 ALA A C 1
ATOM 1172 O O . ALA A 1 151 ? -11.767 -6.377 52.307 1.00 80.62 151 ALA A O 1
ATOM 1173 N N . SER A 1 152 ? -10.876 -6.968 50.326 1.00 79.38 152 SER A N 1
ATOM 1174 C CA . SER A 1 152 ? -10.121 -5.718 50.133 1.00 79.38 152 SER A CA 1
ATOM 1175 C C . SER A 1 152 ? -10.996 -4.559 49.645 1.00 79.38 152 SER A C 1
ATOM 1177 O O . SER A 1 152 ? -10.579 -3.410 49.729 1.00 79.38 152 SER A O 1
ATOM 1179 N N . ARG A 1 153 ? -12.216 -4.847 49.166 1.00 74.62 153 ARG A N 1
ATOM 1180 C CA . ARG A 1 153 ? -13.130 -3.928 48.466 1.00 74.62 153 ARG A CA 1
ATOM 1181 C C . ARG A 1 153 ? -12.547 -3.291 47.200 1.00 74.62 153 ARG A C 1
ATOM 1183 O O . ARG A 1 153 ? -13.093 -2.312 46.712 1.00 74.62 153 ARG A O 1
ATOM 1190 N N . GLU A 1 154 ? -11.470 -3.863 46.670 1.00 69.94 154 GLU A N 1
ATOM 1191 C CA . GLU A 1 154 ? -10.806 -3.412 45.437 1.00 69.94 154 GLU A CA 1
ATOM 1192 C C . GLU A 1 154 ? -11.293 -4.177 44.199 1.00 69.94 154 GLU A C 1
ATOM 1194 O O . GLU A 1 154 ? -10.966 -3.819 43.074 1.00 69.94 154 GLU A O 1
ATOM 1199 N N . ALA A 1 155 ? -12.053 -5.257 44.392 1.00 74.25 155 ALA A N 1
ATOM 1200 C CA . ALA A 1 155 ? -12.576 -6.082 43.313 1.00 74.25 155 ALA A CA 1
ATOM 1201 C C . ALA A 1 155 ? -13.951 -6.645 43.681 1.00 74.25 155 ALA A C 1
ATOM 1203 O O . ALA A 1 155 ? -14.397 -6.556 44.828 1.00 74.25 155 ALA A O 1
ATOM 1204 N N . ILE 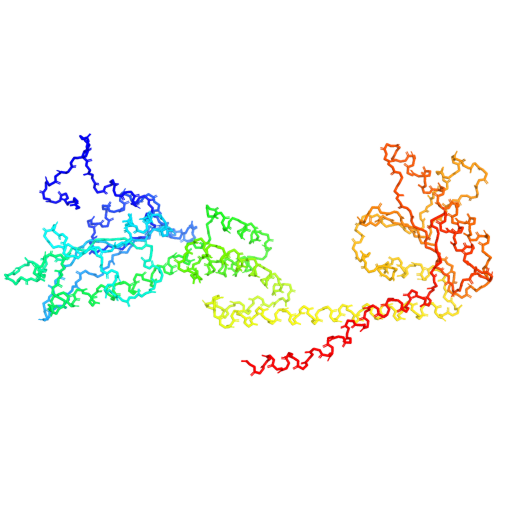A 1 156 ? -14.603 -7.281 42.714 1.00 81.44 156 ILE A N 1
ATOM 1205 C CA . ILE A 1 156 ? -15.890 -7.947 42.894 1.00 81.44 156 ILE A CA 1
ATOM 1206 C C . ILE A 1 156 ? -15.735 -9.469 43.034 1.00 81.44 156 ILE A C 1
ATOM 1208 O O . ILE A 1 156 ? -14.812 -10.084 42.488 1.00 81.44 156 ILE A O 1
ATOM 1212 N N . LYS A 1 157 ? -16.658 -10.093 43.766 1.00 87.81 157 LYS A N 1
ATOM 1213 C CA . LYS A 1 157 ? -16.853 -11.545 43.804 1.00 87.81 157 LYS A CA 1
ATOM 1214 C C . LYS A 1 157 ? -17.321 -12.026 42.434 1.00 87.81 157 LYS A C 1
ATOM 1216 O O . LYS A 1 157 ? -18.463 -11.815 42.037 1.00 87.81 157 LYS A O 1
ATOM 1221 N N . LYS A 1 158 ? -16.406 -12.658 41.697 1.00 86.25 158 LYS A N 1
ATOM 1222 C CA . LYS A 1 158 ? -16.637 -13.063 40.306 1.00 86.25 158 LYS A CA 1
ATOM 1223 C C . LYS A 1 158 ? -17.743 -14.103 40.155 1.00 86.25 158 LYS A C 1
ATOM 1225 O O . LYS A 1 158 ? -18.268 -14.235 39.066 1.00 86.25 158 LYS A O 1
ATOM 1230 N N . ASP A 1 159 ? -18.090 -14.846 41.194 1.00 88.88 159 ASP A N 1
ATOM 1231 C CA . ASP A 1 159 ? -19.147 -15.860 41.195 1.00 88.88 159 ASP A CA 1
ATOM 1232 C C . ASP A 1 159 ? -20.563 -15.295 41.417 1.00 88.88 159 ASP A C 1
ATOM 1234 O O . ASP A 1 159 ? -21.529 -16.054 41.343 1.00 88.88 159 ASP A O 1
ATOM 1238 N N . ASP A 1 160 ? -20.714 -13.984 41.643 1.00 91.88 160 ASP A N 1
ATOM 1239 C CA . ASP A 1 160 ? -22.029 -13.354 41.788 1.00 91.88 160 ASP A CA 1
ATOM 1240 C C . ASP A 1 160 ? -22.864 -13.446 40.484 1.00 91.88 160 ASP A C 1
ATOM 1242 O O . ASP A 1 160 ? -22.368 -13.081 39.410 1.00 91.88 160 ASP A O 1
ATOM 1246 N N . PRO A 1 161 ? -24.140 -13.886 40.551 1.00 93.12 161 PRO A N 1
ATOM 1247 C CA . PRO A 1 161 ? -24.988 -14.048 39.367 1.00 93.12 161 PRO A CA 1
ATOM 1248 C C . PRO A 1 161 ? -25.216 -12.759 38.569 1.00 93.12 161 PRO A C 1
ATOM 1250 O O . PRO A 1 161 ? -25.139 -12.783 37.338 1.00 93.12 161 PRO A O 1
ATOM 1253 N N . LYS A 1 162 ? -25.444 -11.622 39.245 1.00 94.00 162 LYS A N 1
ATOM 1254 C CA . LYS A 1 162 ? -25.685 -10.331 38.579 1.00 94.00 162 LYS A CA 1
ATOM 1255 C C . LYS A 1 162 ? -24.429 -9.849 37.865 1.00 94.00 162 LYS A C 1
ATOM 1257 O O . LYS A 1 162 ? -24.512 -9.355 36.740 1.00 94.00 162 LYS A O 1
ATOM 1262 N N . TYR A 1 163 ? -23.264 -10.042 38.480 1.00 92.06 163 TYR A N 1
ATOM 1263 C CA . TYR A 1 163 ? -21.996 -9.722 37.835 1.00 92.06 163 TYR A CA 1
ATOM 1264 C C . TYR A 1 163 ? -21.707 -10.607 36.623 1.00 92.06 163 TYR A C 1
ATOM 1266 O O . TYR A 1 163 ? -21.324 -10.101 35.570 1.00 92.06 163 TYR A O 1
ATOM 1274 N N . GLN A 1 164 ? -21.928 -11.918 36.732 1.00 92.81 164 GLN A N 1
ATOM 1275 C CA . GLN A 1 164 ? -21.755 -12.837 35.605 1.00 92.81 164 GLN A CA 1
ATOM 1276 C C . GLN A 1 164 ? -22.676 -12.480 34.433 1.00 92.81 164 GLN A C 1
ATOM 1278 O O . GLN A 1 164 ? -22.225 -12.459 33.284 1.00 92.81 164 GLN A O 1
ATOM 1283 N N . ALA A 1 165 ? -23.934 -12.128 34.715 1.00 95.25 165 ALA A N 1
ATOM 1284 C CA . ALA A 1 165 ? -24.872 -11.646 33.705 1.00 95.25 165 ALA A CA 1
ATOM 1285 C C . ALA A 1 165 ? -24.379 -10.352 33.033 1.00 95.25 165 ALA A C 1
ATOM 1287 O O . ALA A 1 165 ? -24.396 -10.251 31.804 1.00 95.25 165 ALA A O 1
ATOM 1288 N N . LEU A 1 166 ? -23.869 -9.393 33.815 1.00 94.81 166 LEU A N 1
ATOM 1289 C CA . LEU A 1 166 ? -23.307 -8.148 33.292 1.00 94.81 166 LEU A CA 1
ATOM 1290 C C . LEU A 1 166 ? -22.082 -8.396 32.401 1.00 94.81 166 LEU A C 1
ATOM 1292 O O . LEU A 1 166 ? -22.003 -7.845 31.307 1.00 94.81 166 LEU A O 1
ATOM 1296 N N . ILE A 1 167 ? -21.145 -9.251 32.816 1.00 93.31 167 ILE A N 1
ATOM 1297 C CA . ILE A 1 167 ? -19.957 -9.573 32.012 1.00 93.31 167 ILE A CA 1
ATOM 1298 C C . ILE A 1 167 ? -20.338 -10.303 30.718 1.00 93.31 167 ILE A C 1
ATOM 1300 O O . ILE A 1 167 ? -19.774 -10.009 29.662 1.00 93.31 167 ILE A O 1
ATOM 1304 N N . ALA A 1 168 ? -21.314 -11.213 30.756 1.00 93.38 168 ALA A N 1
ATOM 1305 C CA . ALA A 1 168 ? -21.826 -11.870 29.552 1.00 93.38 168 ALA A CA 1
ATOM 1306 C C . ALA A 1 168 ? -22.472 -10.868 28.574 1.00 93.38 168 ALA A C 1
ATOM 1308 O O . ALA A 1 168 ? -22.219 -10.920 27.365 1.00 93.38 168 ALA A O 1
ATOM 1309 N N . PHE A 1 169 ? -23.247 -9.918 29.100 1.00 95.44 169 PHE A N 1
ATOM 1310 C CA . PHE A 1 169 ? -23.806 -8.811 28.328 1.00 95.44 169 PHE A CA 1
ATOM 1311 C C . PHE A 1 169 ? -22.706 -7.927 27.716 1.00 95.44 169 PHE A C 1
ATOM 1313 O O . PHE A 1 169 ? -22.732 -7.657 26.516 1.00 95.44 169 PHE A O 1
ATOM 1320 N N . ILE A 1 170 ? -21.696 -7.534 28.500 1.00 94.31 170 ILE A N 1
ATOM 1321 C CA . ILE A 1 170 ? -20.575 -6.702 28.035 1.00 94.31 170 ILE A CA 1
ATOM 1322 C C . ILE A 1 170 ? -19.790 -7.406 26.927 1.00 94.31 170 ILE A C 1
ATOM 1324 O O . ILE A 1 170 ? -19.446 -6.761 25.942 1.00 94.31 170 ILE A O 1
ATOM 1328 N N . ARG A 1 171 ? -19.541 -8.718 27.031 1.00 92.62 171 ARG A N 1
ATOM 1329 C CA . ARG A 1 171 ? -18.871 -9.492 25.968 1.00 92.62 171 ARG A CA 1
ATOM 1330 C C . ARG A 1 171 ? -19.621 -9.408 24.642 1.00 92.62 171 ARG A C 1
ATOM 1332 O O . ARG A 1 171 ? -19.023 -9.065 23.629 1.00 92.62 171 ARG A O 1
ATOM 1339 N N . THR A 1 172 ? -20.931 -9.642 24.678 1.00 92.88 172 THR A N 1
ATOM 1340 C CA . THR A 1 172 ? -21.795 -9.569 23.489 1.00 92.88 172 THR A CA 1
ATOM 1341 C C . THR A 1 172 ? -21.807 -8.157 22.898 1.00 92.88 172 THR A C 1
ATOM 1343 O O . THR A 1 172 ? -21.700 -7.977 21.686 1.00 92.88 172 THR A O 1
ATOM 1346 N N . THR A 1 173 ? -21.879 -7.142 23.760 1.00 95.00 173 THR A N 1
ATOM 1347 C CA . THR A 1 173 ? -21.814 -5.735 23.358 1.00 95.00 173 THR A CA 1
ATOM 1348 C C . THR A 1 173 ? -20.470 -5.392 22.716 1.00 95.00 173 THR A C 1
ATOM 1350 O O . THR A 1 173 ? -20.443 -4.756 21.668 1.00 95.00 173 THR A O 1
ATOM 1353 N N . LEU A 1 174 ? -19.353 -5.831 23.300 1.00 93.62 174 LEU A N 1
ATOM 1354 C CA . LEU A 1 174 ? -18.017 -5.597 22.753 1.00 93.62 174 LEU A CA 1
ATOM 1355 C C . LEU A 1 174 ? -17.839 -6.263 21.388 1.00 93.62 174 LEU A C 1
ATOM 1357 O O . LEU A 1 174 ? -17.240 -5.637 20.515 1.00 93.62 174 LEU A O 1
ATOM 1361 N N . ASP A 1 175 ? -18.370 -7.468 21.178 1.00 90.56 175 ASP A N 1
ATOM 1362 C CA . ASP A 1 175 ? -18.354 -8.119 19.863 1.00 90.56 175 ASP A CA 1
ATOM 1363 C C . ASP A 1 175 ? -19.123 -7.295 18.821 1.00 90.56 175 ASP A C 1
ATOM 1365 O O . ASP A 1 175 ? -18.562 -6.971 17.776 1.00 90.56 175 ASP A O 1
ATOM 1369 N N . SER A 1 176 ? -20.340 -6.843 19.148 1.00 93.25 176 SER A N 1
ATOM 1370 C CA . SER A 1 176 ? -21.120 -5.961 18.267 1.00 93.25 176 SER A CA 1
ATOM 1371 C C . SER A 1 176 ? -20.421 -4.625 17.989 1.00 93.25 176 SER A C 1
ATOM 1373 O O . SER A 1 176 ? -20.516 -4.105 16.877 1.00 93.25 176 SER A O 1
ATOM 1375 N N . ILE A 1 177 ? -19.734 -4.052 18.983 1.00 95.00 177 ILE A N 1
ATOM 1376 C CA . ILE A 1 177 ? -18.925 -2.839 18.810 1.00 95.00 177 ILE A CA 1
ATOM 1377 C C . ILE A 1 177 ? -17.753 -3.118 17.872 1.00 95.00 177 ILE A C 1
ATOM 1379 O O . ILE A 1 177 ? -17.452 -2.269 17.044 1.00 95.00 177 ILE A O 1
ATOM 1383 N N . GLY A 1 178 ? -17.096 -4.275 17.991 1.00 89.69 178 GLY A N 1
ATOM 1384 C CA . GLY A 1 178 ? -15.983 -4.667 17.125 1.00 89.69 178 GLY A CA 1
ATOM 1385 C C . GLY A 1 178 ? -16.393 -4.706 15.654 1.00 89.69 178 GLY A C 1
ATOM 1386 O O . GLY A 1 178 ? -15.755 -4.050 14.834 1.00 89.69 178 GLY A O 1
ATOM 1387 N N . ASP A 1 179 ? -17.505 -5.377 15.348 1.00 90.19 179 ASP A N 1
ATOM 1388 C CA . ASP A 1 179 ? -18.032 -5.468 13.981 1.00 90.19 179 ASP A CA 1
ATOM 1389 C C . ASP A 1 179 ? -18.379 -4.074 13.423 1.00 90.19 179 ASP A C 1
ATOM 1391 O O . ASP A 1 179 ? -17.943 -3.690 12.337 1.00 90.19 179 ASP A O 1
ATOM 1395 N N . GLN A 1 180 ? -19.091 -3.252 14.203 1.00 93.88 180 GLN A N 1
ATOM 1396 C CA . GLN A 1 180 ? -19.462 -1.900 13.775 1.00 93.88 180 GLN A CA 1
ATOM 1397 C C . GLN A 1 180 ? -18.256 -0.949 13.674 1.00 93.88 180 GLN A C 1
ATOM 1399 O O . GLN A 1 180 ? -18.245 -0.036 12.845 1.00 93.88 180 GLN A O 1
ATOM 1404 N N . TRP A 1 181 ? -17.236 -1.139 14.514 1.00 92.31 181 TRP A N 1
ATOM 1405 C CA . TRP A 1 181 ? -15.974 -0.401 14.458 1.00 92.31 181 TRP A CA 1
ATOM 1406 C C . TRP A 1 181 ? -15.242 -0.682 13.142 1.00 92.31 181 TRP A C 1
ATOM 1408 O O . TRP A 1 181 ? -14.784 0.266 12.494 1.00 92.31 181 TRP A O 1
ATOM 1418 N N . ASP A 1 182 ? -15.183 -1.947 12.720 1.00 86.81 182 ASP A N 1
ATOM 1419 C CA . ASP A 1 182 ? -14.590 -2.354 11.442 1.00 86.81 182 ASP A CA 1
ATOM 1420 C C . ASP A 1 182 ? -15.368 -1.773 10.251 1.00 86.81 182 ASP A C 1
ATOM 1422 O O . ASP A 1 182 ? -14.761 -1.188 9.341 1.00 86.81 182 ASP A O 1
ATOM 1426 N N . ASP A 1 183 ? -16.701 -1.846 10.283 1.00 89.69 183 ASP A N 1
ATOM 1427 C CA . ASP A 1 183 ? -17.579 -1.300 9.242 1.00 89.69 183 ASP A CA 1
ATOM 1428 C C . ASP A 1 183 ? -17.399 0.216 9.088 1.00 89.69 183 ASP A C 1
ATOM 1430 O O . ASP A 1 183 ? -17.047 0.712 8.010 1.00 89.69 183 ASP A O 1
ATOM 1434 N N . TRP A 1 184 ? -17.551 0.972 10.182 1.00 92.75 184 TRP A N 1
ATOM 1435 C CA . TRP A 1 184 ? -17.410 2.428 10.152 1.00 92.75 184 TRP A CA 1
ATOM 1436 C C . TRP A 1 184 ? -16.022 2.859 9.691 1.00 92.75 184 TRP A C 1
ATOM 1438 O O . TRP A 1 184 ? -15.897 3.788 8.891 1.00 92.75 184 TRP A O 1
ATOM 1448 N N . ARG A 1 185 ? -14.952 2.199 10.142 1.00 87.00 185 ARG A N 1
ATOM 1449 C CA . ARG A 1 185 ? -13.589 2.559 9.722 1.00 87.00 185 ARG A CA 1
ATOM 1450 C C . ARG A 1 185 ? -13.283 2.167 8.287 1.00 87.00 185 ARG A C 1
ATOM 1452 O O . ARG A 1 185 ? -12.448 2.820 7.656 1.00 87.00 185 ARG A O 1
ATOM 1459 N N . THR A 1 186 ? -13.940 1.141 7.764 1.00 85.44 186 THR A N 1
ATOM 1460 C CA . THR A 1 186 ? -13.877 0.796 6.343 1.00 85.44 186 THR A CA 1
ATOM 1461 C C . THR A 1 186 ? -14.566 1.868 5.502 1.00 85.44 186 THR A C 1
ATOM 1463 O O . THR A 1 186 ? -13.983 2.347 4.529 1.00 85.44 186 THR A O 1
ATOM 1466 N N . GLU A 1 187 ? -15.749 2.330 5.908 1.00 87.75 187 GLU A N 1
ATOM 1467 C CA . GLU A 1 187 ? -16.466 3.412 5.219 1.00 87.75 187 GLU A CA 1
ATOM 1468 C C . GLU A 1 187 ? -15.751 4.768 5.310 1.00 87.75 187 GLU A C 1
ATOM 1470 O O . GLU A 1 187 ? -15.760 5.549 4.354 1.00 87.75 187 GLU A O 1
ATOM 1475 N N . LEU A 1 188 ? -15.082 5.051 6.432 1.00 88.00 188 LEU A N 1
ATOM 1476 C CA . LEU A 1 188 ? -14.285 6.269 6.600 1.00 88.00 188 LEU A CA 1
ATOM 1477 C C . LEU A 1 188 ? -13.067 6.320 5.668 1.00 88.00 188 LEU A C 1
ATOM 1479 O O . LEU A 1 188 ? -12.554 7.416 5.413 1.00 88.00 188 LEU A O 1
ATOM 1483 N N . GLY A 1 189 ? -12.599 5.172 5.176 1.00 87.88 189 GLY A N 1
ATOM 1484 C CA . GLY A 1 189 ? -11.518 5.073 4.205 1.00 87.88 189 GLY A CA 1
ATOM 1485 C C . GLY A 1 189 ? -10.187 5.680 4.666 1.00 87.88 189 GLY A C 1
ATOM 1486 O O . GLY A 1 189 ? -9.875 5.816 5.859 1.00 87.88 189 GLY A O 1
ATOM 1487 N N . LEU A 1 190 ? -9.379 6.080 3.686 1.00 85.69 190 LEU A N 1
ATOM 1488 C CA . LEU A 1 190 ? -8.129 6.793 3.924 1.00 85.69 190 LEU A CA 1
ATOM 1489 C C . LEU A 1 190 ? -8.375 8.265 4.292 1.00 85.69 190 LEU A C 1
ATOM 1491 O O . LEU A 1 190 ? -9.340 8.894 3.858 1.00 85.69 190 LEU A O 1
ATOM 1495 N N . ASP A 1 191 ? -7.466 8.828 5.084 1.00 79.25 191 ASP A N 1
ATOM 1496 C CA . ASP A 1 191 ? -7.500 10.236 5.490 1.00 79.25 191 ASP A CA 1
ATOM 1497 C C . ASP A 1 191 ? -6.169 10.928 5.174 1.00 79.25 191 ASP A C 1
ATOM 1499 O O . ASP A 1 191 ? -5.125 10.457 5.621 1.00 79.25 191 ASP A O 1
ATOM 1503 N N . LYS A 1 192 ? -6.197 12.049 4.435 1.00 72.19 192 LYS A N 1
ATOM 1504 C CA . LYS A 1 192 ? -4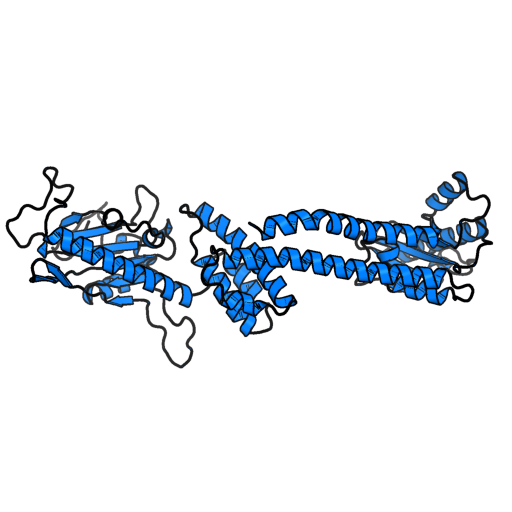.994 12.836 4.096 1.00 72.19 192 LYS A CA 1
ATOM 1505 C C . LYS A 1 192 ? -4.323 13.448 5.333 1.00 72.19 192 LYS A C 1
ATOM 1507 O O . LYS A 1 192 ? -3.131 13.736 5.272 1.00 72.19 192 LYS A O 1
ATOM 1512 N N . ALA A 1 193 ? -5.051 13.636 6.438 1.00 68.75 193 ALA A N 1
ATOM 1513 C CA . ALA A 1 193 ? -4.492 14.141 7.693 1.00 68.75 193 ALA A CA 1
ATOM 1514 C C . ALA A 1 193 ? -3.552 13.130 8.374 1.00 68.75 193 ALA A C 1
ATOM 1516 O O . ALA A 1 193 ? -2.719 13.511 9.197 1.00 68.75 193 ALA A O 1
ATOM 1517 N N . GLU A 1 194 ? -3.650 11.846 8.023 1.00 71.31 194 GLU A N 1
ATOM 1518 C CA . GLU A 1 194 ? -2.725 10.820 8.487 1.00 71.31 194 GLU A CA 1
ATOM 1519 C C . GLU A 1 194 ? -1.477 10.807 7.578 1.00 71.31 194 GLU A C 1
ATOM 1521 O O . GLU A 1 194 ? -1.590 10.479 6.392 1.00 71.31 194 GLU A O 1
ATOM 1526 N N . PRO A 1 195 ? -0.263 11.092 8.099 1.00 64.38 195 PRO A N 1
ATOM 1527 C CA . PRO A 1 195 ? 0.943 11.243 7.271 1.00 64.38 195 PRO A CA 1
ATOM 1528 C C . PRO A 1 195 ? 1.254 10.030 6.386 1.00 64.38 195 PRO A C 1
ATOM 1530 O O . PRO A 1 195 ? 1.820 10.162 5.306 1.00 64.38 195 PRO A O 1
ATOM 1533 N N . GLN A 1 196 ? 0.872 8.838 6.849 1.00 68.81 196 GLN A N 1
ATOM 1534 C CA . GLN A 1 196 ? 1.121 7.567 6.169 1.00 68.81 196 GLN A CA 1
ATOM 1535 C C . GLN A 1 196 ? 0.198 7.360 4.961 1.00 68.81 196 GLN A C 1
ATOM 1537 O O . GLN A 1 196 ? 0.567 6.659 4.024 1.00 68.81 196 GLN A O 1
ATOM 1542 N N . ASN A 1 197 ? -0.974 7.999 4.962 1.00 80.94 197 ASN A N 1
ATOM 1543 C CA . ASN A 1 197 ? -1.981 7.861 3.914 1.00 80.94 197 ASN A CA 1
ATOM 1544 C C . ASN A 1 197 ? -1.833 8.936 2.834 1.00 80.94 197 ASN A C 1
ATOM 1546 O O . ASN A 1 197 ? -2.288 8.722 1.717 1.00 80.94 197 ASN A O 1
ATOM 1550 N N . ALA A 1 198 ? -1.200 10.077 3.131 1.00 81.06 198 ALA A N 1
ATOM 1551 C CA . ALA A 1 198 ? -1.061 11.181 2.180 1.00 81.06 198 ALA A CA 1
ATOM 1552 C C . ALA A 1 198 ? -0.418 10.733 0.854 1.00 81.06 198 ALA A C 1
ATOM 1554 O O . ALA A 1 198 ? -1.002 10.941 -0.207 1.00 81.06 198 ALA A O 1
ATOM 1555 N N . ALA A 1 199 ? 0.721 10.034 0.925 1.00 80.75 199 ALA A N 1
ATOM 1556 C CA . ALA A 1 199 ? 1.412 9.499 -0.253 1.00 80.75 199 ALA A CA 1
ATOM 1557 C C . ALA A 1 199 ? 0.617 8.386 -0.962 1.00 80.75 199 ALA A C 1
ATOM 1559 O O . ALA A 1 199 ? 0.673 8.253 -2.181 1.00 80.75 199 ALA A O 1
ATOM 1560 N N . VAL A 1 200 ? -0.144 7.588 -0.206 1.00 84.06 200 VAL A N 1
ATOM 1561 C CA . VAL A 1 200 ? -1.004 6.537 -0.770 1.00 84.06 200 VAL A CA 1
ATOM 1562 C C . VAL A 1 200 ? -2.145 7.160 -1.568 1.00 84.06 200 VAL A C 1
ATOM 1564 O O . VAL A 1 200 ? -2.426 6.724 -2.679 1.00 84.06 200 VAL A O 1
ATOM 1567 N N . ILE A 1 201 ? -2.778 8.204 -1.032 1.00 87.88 201 ILE A N 1
ATOM 1568 C CA . ILE A 1 201 ? -3.857 8.910 -1.720 1.00 87.88 201 ILE A CA 1
ATOM 1569 C C . ILE A 1 201 ? -3.314 9.658 -2.940 1.00 87.88 201 ILE A C 1
ATOM 1571 O O . ILE A 1 201 ? -3.944 9.606 -3.987 1.00 87.88 201 ILE A O 1
ATOM 1575 N N . GLU A 1 202 ? -2.137 10.285 -2.846 1.00 84.44 202 GLU A N 1
ATOM 1576 C CA . GLU A 1 202 ? -1.470 10.894 -4.006 1.00 84.44 202 GLU A CA 1
ATOM 1577 C C . GLU A 1 202 ? -1.275 9.877 -5.136 1.00 84.44 202 GLU A C 1
ATOM 1579 O O . GLU A 1 202 ? -1.618 10.166 -6.279 1.00 84.44 202 GLU A O 1
ATOM 1584 N N . TRP A 1 203 ? -0.801 8.667 -4.822 1.00 88.56 203 TRP A N 1
ATOM 1585 C CA . TRP A 1 203 ? -0.687 7.593 -5.808 1.00 88.56 203 TRP A CA 1
ATOM 1586 C C . TRP A 1 203 ? -2.050 7.169 -6.378 1.00 88.56 203 TRP A C 1
ATOM 1588 O O . TRP A 1 203 ? -2.180 7.077 -7.599 1.00 88.56 203 TRP A O 1
ATOM 1598 N N . ILE A 1 204 ? -3.074 6.961 -5.540 1.00 86.69 204 ILE A N 1
ATOM 1599 C CA . ILE A 1 204 ? -4.437 6.630 -6.002 1.00 86.69 204 ILE A CA 1
ATOM 1600 C C . ILE A 1 204 ? -4.951 7.702 -6.973 1.00 86.69 204 ILE A C 1
ATOM 1602 O O . ILE A 1 204 ? -5.508 7.362 -8.018 1.00 86.69 204 ILE A O 1
ATOM 1606 N N . ASP A 1 205 ? -4.712 8.980 -6.670 1.00 87.00 205 ASP A N 1
ATOM 1607 C CA . ASP A 1 205 ? -5.122 10.122 -7.493 1.00 87.00 205 ASP A CA 1
ATOM 1608 C C . ASP A 1 205 ? -4.434 10.111 -8.885 1.00 87.00 205 ASP A C 1
ATOM 1610 O O . ASP A 1 205 ? -4.963 10.697 -9.832 1.00 87.00 205 ASP A O 1
ATOM 1614 N N . THR A 1 206 ? -3.305 9.402 -9.061 1.00 84.69 206 THR A N 1
ATOM 1615 C CA . THR A 1 206 ? -2.645 9.218 -10.375 1.00 84.69 206 THR A CA 1
ATOM 1616 C C . THR A 1 206 ? -3.309 8.170 -11.275 1.00 84.69 206 THR A C 1
ATOM 1618 O O . THR A 1 206 ? -3.039 8.127 -12.479 1.00 84.69 206 THR A O 1
ATOM 1621 N N . LEU A 1 207 ? -4.166 7.302 -10.726 1.00 83.81 207 LEU A N 1
ATOM 1622 C CA . LEU A 1 207 ? -4.821 6.241 -11.491 1.00 83.81 207 LEU A CA 1
ATOM 1623 C C . LEU A 1 207 ? -5.915 6.843 -12.387 1.00 83.81 207 LEU A C 1
ATOM 1625 O O . LEU A 1 207 ? -6.797 7.551 -11.908 1.00 83.81 207 LEU A O 1
ATOM 1629 N N . ALA A 1 208 ? -5.879 6.544 -13.690 1.00 84.00 208 ALA A N 1
ATOM 1630 C CA . ALA A 1 208 ? -6.796 7.144 -14.662 1.00 84.00 208 ALA A CA 1
ATOM 1631 C C . ALA A 1 208 ? -8.230 6.569 -14.614 1.00 84.00 208 ALA A C 1
ATOM 1633 O O . ALA A 1 208 ? -9.189 7.313 -14.819 1.00 84.00 208 ALA A O 1
ATOM 1634 N N . ASP A 1 209 ? -8.397 5.262 -14.360 1.00 87.75 209 ASP A N 1
ATOM 1635 C CA . ASP A 1 209 ? -9.717 4.616 -14.266 1.00 87.75 209 ASP A CA 1
ATOM 1636 C C . ASP A 1 209 ? -10.274 4.729 -12.833 1.00 87.75 209 ASP A C 1
ATOM 1638 O O . ASP A 1 209 ? -9.630 4.349 -11.853 1.00 87.75 209 ASP A O 1
ATOM 1642 N N . LYS A 1 210 ? -11.516 5.210 -12.701 1.00 88.31 210 LYS A N 1
ATOM 1643 C CA . LYS A 1 210 ? -12.220 5.311 -11.411 1.00 88.31 210 LYS A CA 1
ATOM 1644 C C . LYS A 1 210 ? -12.434 3.956 -10.730 1.00 88.31 210 LYS A C 1
ATOM 1646 O O . LYS A 1 210 ? -12.529 3.896 -9.504 1.00 88.31 210 LYS A O 1
ATOM 1651 N N . ARG A 1 211 ? -12.553 2.868 -11.493 1.00 87.81 211 ARG A N 1
ATOM 1652 C CA . ARG A 1 211 ? -12.676 1.510 -10.940 1.00 87.81 211 ARG A CA 1
ATOM 1653 C C . ARG A 1 211 ? -11.383 1.090 -10.255 1.00 87.81 211 ARG A C 1
ATOM 1655 O O . ARG A 1 211 ? -11.447 0.565 -9.145 1.00 87.81 211 ARG A O 1
ATOM 1662 N N . ASP A 1 212 ? -10.242 1.410 -10.858 1.00 87.69 212 ASP A N 1
ATOM 1663 C CA . ASP A 1 212 ? -8.922 1.155 -10.281 1.00 87.69 212 ASP A CA 1
ATOM 1664 C C . ASP A 1 212 ? -8.729 1.988 -9.015 1.00 87.69 212 ASP A C 1
ATOM 1666 O O . ASP A 1 212 ? -8.328 1.448 -7.988 1.00 87.69 212 ASP A O 1
ATOM 1670 N N . GLN A 1 213 ? -9.115 3.270 -9.042 1.00 89.62 213 GLN A N 1
ATOM 1671 C CA . GLN A 1 213 ? -9.112 4.120 -7.846 1.00 89.62 213 GLN A CA 1
ATOM 1672 C C . GLN A 1 213 ? -9.934 3.503 -6.709 1.00 89.62 213 GLN A C 1
ATOM 1674 O O . GLN A 1 213 ? -9.476 3.453 -5.568 1.00 89.62 213 GLN A O 1
ATOM 1679 N N . LYS A 1 214 ? -11.134 2.989 -7.009 1.00 88.19 214 LYS A N 1
ATOM 1680 C CA . LYS A 1 214 ? -12.000 2.343 -6.013 1.00 88.19 214 LYS A CA 1
ATOM 1681 C C . LYS A 1 214 ? -11.380 1.056 -5.460 1.00 88.19 214 LYS A C 1
ATOM 1683 O O . LYS A 1 214 ? -11.429 0.837 -4.251 1.00 88.19 214 LYS A O 1
ATOM 1688 N N . ALA A 1 215 ? -10.798 0.219 -6.318 1.00 88.69 215 ALA A N 1
ATOM 1689 C CA . ALA A 1 215 ? -10.128 -1.013 -5.904 1.00 88.69 215 ALA A CA 1
ATOM 1690 C C . ALA A 1 215 ? -8.897 -0.723 -5.030 1.00 88.69 215 ALA A C 1
ATOM 1692 O O . ALA A 1 215 ? -8.738 -1.329 -3.969 1.00 88.69 215 ALA A O 1
ATOM 1693 N N . ALA A 1 216 ? -8.077 0.252 -5.428 1.00 89.12 216 ALA A N 1
ATOM 1694 C CA . ALA A 1 216 ? -6.921 0.702 -4.666 1.00 89.12 216 ALA A CA 1
ATOM 1695 C C . ALA A 1 216 ? -7.342 1.286 -3.311 1.00 89.12 216 ALA A C 1
ATOM 1697 O O . ALA A 1 216 ? -6.814 0.876 -2.281 1.00 89.12 216 ALA A O 1
ATOM 1698 N N . MET A 1 217 ? -8.345 2.170 -3.283 1.00 89.44 217 MET A N 1
ATOM 1699 C CA . MET A 1 217 ? -8.880 2.745 -2.044 1.00 89.44 217 MET A CA 1
ATOM 1700 C C . MET A 1 217 ? -9.353 1.659 -1.075 1.00 89.44 217 MET A C 1
ATOM 1702 O O . MET A 1 217 ? -9.028 1.722 0.111 1.00 89.44 217 MET A O 1
ATOM 1706 N N . LYS A 1 218 ? -10.068 0.640 -1.573 1.00 87.00 218 LYS A N 1
ATOM 1707 C CA . LYS A 1 218 ? -10.511 -0.500 -0.761 1.00 87.00 218 LYS A CA 1
ATOM 1708 C C . LYS A 1 218 ? -9.314 -1.238 -0.154 1.00 87.00 218 LYS A C 1
ATOM 1710 O O . LYS A 1 218 ? -9.237 -1.355 1.064 1.00 87.00 218 LYS A O 1
ATOM 1715 N N . LEU A 1 219 ? -8.362 -1.668 -0.986 1.00 87.81 219 LEU A N 1
ATOM 1716 C CA . LEU A 1 219 ? -7.185 -2.421 -0.538 1.00 87.81 219 LEU A CA 1
ATOM 1717 C C . LEU A 1 219 ? -6.356 -1.641 0.493 1.00 87.81 219 LEU A C 1
ATOM 1719 O O . LEU A 1 219 ? -5.959 -2.174 1.528 1.00 87.81 219 LEU A O 1
ATOM 1723 N N . MET A 1 220 ? -6.109 -0.363 0.224 1.00 88.50 220 MET A N 1
ATOM 1724 C CA . MET A 1 220 ? -5.304 0.484 1.099 1.00 88.50 220 MET A CA 1
ATOM 1725 C C . MET A 1 220 ? -6.023 0.777 2.420 1.00 88.50 220 MET A C 1
ATOM 1727 O O . MET A 1 220 ? -5.382 0.815 3.468 1.00 88.50 220 MET A O 1
ATOM 1731 N N . THR A 1 221 ? -7.352 0.911 2.407 1.00 88.12 221 THR A N 1
ATOM 1732 C CA . THR A 1 221 ? -8.149 1.036 3.638 1.00 88.12 221 THR A CA 1
ATOM 1733 C C . THR A 1 221 ? -8.062 -0.234 4.489 1.00 88.12 221 THR A C 1
ATOM 1735 O O . THR A 1 221 ? -7.909 -0.137 5.706 1.00 88.12 221 THR A O 1
ATOM 1738 N N . SER A 1 222 ? -8.056 -1.423 3.879 1.00 83.94 222 SER A N 1
ATOM 1739 C CA . SER A 1 222 ? -7.825 -2.676 4.612 1.00 83.94 222 SER A CA 1
ATOM 1740 C C . SER A 1 222 ? -6.452 -2.698 5.297 1.00 83.94 222 SER A C 1
ATOM 1742 O O . SER A 1 222 ? -6.363 -3.067 6.463 1.00 83.94 222 SER A O 1
ATOM 1744 N N . ILE A 1 223 ? -5.387 -2.222 4.637 1.00 84.44 223 ILE A N 1
ATOM 1745 C CA . ILE A 1 223 ? -4.046 -2.109 5.249 1.00 84.44 223 ILE A CA 1
ATOM 1746 C C . ILE A 1 223 ? -4.038 -1.085 6.395 1.00 84.44 223 ILE A C 1
ATOM 1748 O O . ILE A 1 223 ? -3.443 -1.335 7.447 1.00 84.44 223 ILE A O 1
ATOM 1752 N N . LYS A 1 224 ? -4.714 0.059 6.219 1.00 85.12 224 LYS A N 1
ATOM 1753 C CA . LYS A 1 224 ? -4.872 1.079 7.267 1.00 85.12 224 LYS A CA 1
ATOM 1754 C C . LYS A 1 224 ? -5.484 0.478 8.533 1.00 85.12 224 LYS A C 1
ATOM 1756 O O . LYS A 1 224 ? -4.999 0.757 9.634 1.00 85.12 224 LYS A O 1
ATOM 1761 N N . ASN A 1 225 ? -6.541 -0.314 8.374 1.00 80.19 225 ASN A N 1
ATOM 1762 C CA . ASN A 1 225 ? -7.305 -0.884 9.481 1.00 80.19 225 ASN A CA 1
ATOM 1763 C C . ASN A 1 225 ? -6.656 -2.144 10.068 1.00 80.19 225 ASN A C 1
ATOM 1765 O O . ASN A 1 225 ? -6.862 -2.429 11.243 1.00 80.19 225 ASN A O 1
ATOM 1769 N N . ALA A 1 226 ? -5.809 -2.837 9.303 1.00 76.50 226 ALA A N 1
ATOM 1770 C CA . ALA A 1 226 ? -5.112 -4.028 9.765 1.00 76.50 226 ALA A CA 1
ATOM 1771 C C . ALA A 1 226 ? -4.223 -3.769 10.989 1.00 76.50 226 ALA A C 1
ATOM 1773 O O . ALA A 1 226 ? -3.703 -2.672 11.220 1.00 76.50 226 ALA A O 1
ATOM 1774 N N . VAL A 1 227 ? -4.003 -4.828 11.756 1.00 71.31 227 VAL A N 1
ATOM 1775 C CA . VAL A 1 227 ? -3.157 -4.819 12.944 1.00 71.31 227 VAL A CA 1
ATOM 1776 C C . VAL A 1 227 ? -2.090 -5.872 12.748 1.00 71.31 227 VAL A C 1
ATOM 1778 O O . VAL A 1 227 ? -2.368 -7.065 12.778 1.00 71.31 227 VAL A O 1
ATOM 1781 N N . VAL A 1 228 ? -0.859 -5.423 12.538 1.00 67.38 228 VAL A N 1
ATOM 1782 C CA . VAL A 1 228 ? 0.279 -6.312 12.279 1.00 67.38 228 VAL A CA 1
ATOM 1783 C C . VAL A 1 228 ? 1.099 -6.529 13.546 1.00 67.38 228 VAL A C 1
ATOM 1785 O O . VAL A 1 228 ? 1.728 -7.569 13.721 1.00 67.38 228 VAL A O 1
ATOM 1788 N N . HIS A 1 229 ? 1.102 -5.544 14.446 1.00 67.25 229 HIS A N 1
ATOM 1789 C CA . HIS A 1 229 ? 1.808 -5.623 15.717 1.00 67.25 229 HIS A CA 1
ATOM 1790 C C . HIS A 1 229 ? 1.029 -4.888 16.810 1.00 67.25 229 HIS A C 1
ATOM 1792 O O . HIS A 1 229 ? 0.414 -3.857 16.558 1.00 67.25 229 HIS A O 1
ATOM 1798 N N . SER A 1 230 ? 1.127 -5.375 18.046 1.00 61.59 230 SER A N 1
ATOM 1799 C CA . SER A 1 230 ? 0.543 -4.752 19.244 1.00 61.59 230 SER A CA 1
ATOM 1800 C C . SER A 1 230 ? 1.229 -3.457 19.705 1.00 61.59 230 SER A C 1
ATOM 1802 O O . SER A 1 230 ? 0.761 -2.818 20.637 1.00 61.59 230 SER A O 1
ATOM 1804 N N . ASP A 1 231 ? 2.353 -3.083 19.091 1.00 70.00 231 ASP A N 1
ATOM 1805 C CA . ASP A 1 231 ? 3.127 -1.889 19.437 1.00 70.00 231 ASP A CA 1
ATOM 1806 C C . ASP A 1 231 ? 2.917 -0.889 18.311 1.00 70.00 231 ASP A C 1
ATOM 1808 O O . ASP A 1 231 ? 3.200 -1.216 17.160 1.00 70.00 231 ASP A O 1
ATOM 1812 N N . ASP A 1 232 ? 2.422 0.304 18.631 1.00 70.38 232 ASP A N 1
ATOM 1813 C CA . ASP A 1 232 ? 2.003 1.284 17.627 1.00 70.38 232 ASP A CA 1
ATOM 1814 C C . ASP A 1 232 ? 3.140 1.684 16.676 1.00 70.38 232 ASP A C 1
ATOM 1816 O O . ASP A 1 232 ? 2.928 1.794 15.468 1.00 70.38 232 ASP A O 1
ATOM 1820 N N . ILE A 1 233 ? 4.371 1.835 17.179 1.00 76.50 233 ILE A N 1
ATOM 1821 C CA . ILE A 1 233 ? 5.527 2.236 16.361 1.00 76.50 233 ILE A CA 1
ATOM 1822 C C . ILE A 1 233 ? 5.879 1.122 15.373 1.00 76.50 233 ILE A C 1
ATOM 1824 O O . ILE A 1 233 ? 6.129 1.380 14.189 1.00 76.50 233 ILE A O 1
ATOM 1828 N N . LYS A 1 234 ? 5.899 -0.126 15.847 1.00 71.56 234 LYS A N 1
ATOM 1829 C CA . LYS A 1 234 ? 6.159 -1.294 14.998 1.00 71.56 234 LYS A CA 1
ATOM 1830 C C . LYS A 1 234 ? 5.010 -1.557 14.029 1.00 71.56 234 LYS A C 1
ATOM 1832 O O . LYS A 1 234 ? 5.275 -1.910 12.882 1.00 71.56 234 LYS A O 1
ATOM 1837 N N . ASN A 1 235 ? 3.766 -1.348 14.455 1.00 72.00 235 ASN A N 1
ATOM 1838 C CA . ASN A 1 235 ? 2.576 -1.487 13.620 1.00 72.00 235 ASN A CA 1
ATOM 1839 C C . ASN A 1 235 ? 2.612 -0.476 12.468 1.00 72.00 235 ASN A C 1
ATOM 1841 O O . ASN A 1 235 ? 2.471 -0.854 11.308 1.00 72.00 235 ASN A O 1
ATOM 1845 N N . ASP A 1 236 ? 2.920 0.787 12.765 1.00 77.38 236 ASP A N 1
ATOM 1846 C CA . ASP A 1 236 ? 3.112 1.838 11.763 1.00 77.38 236 ASP A CA 1
ATOM 1847 C C . ASP A 1 236 ? 4.257 1.503 10.793 1.00 77.38 236 ASP A C 1
ATOM 1849 O O . ASP A 1 236 ? 4.137 1.679 9.579 1.00 77.38 236 ASP A O 1
ATOM 1853 N N . ALA A 1 237 ? 5.383 0.990 11.301 1.00 74.00 237 ALA A N 1
ATOM 1854 C CA . ALA A 1 237 ? 6.493 0.554 10.456 1.00 74.00 237 ALA A CA 1
ATOM 1855 C C . ALA A 1 237 ? 6.096 -0.595 9.517 1.00 74.00 237 ALA A C 1
ATOM 1857 O O . ALA A 1 237 ? 6.411 -0.539 8.326 1.00 74.00 237 ALA A O 1
ATOM 1858 N N . ALA A 1 238 ? 5.369 -1.591 10.023 1.00 69.25 238 ALA A N 1
ATOM 1859 C CA . ALA A 1 238 ? 4.867 -2.705 9.230 1.00 69.25 238 ALA A CA 1
ATOM 1860 C C . ALA A 1 238 ? 3.863 -2.239 8.163 1.00 69.25 238 ALA A C 1
ATOM 1862 O O . ALA A 1 238 ? 3.995 -2.610 6.996 1.00 69.25 238 ALA A O 1
ATOM 1863 N N . LYS A 1 239 ? 2.927 -1.347 8.515 1.00 77.19 239 LYS A N 1
ATOM 1864 C CA . LYS A 1 239 ? 1.965 -0.755 7.569 1.00 77.19 239 LYS A CA 1
ATOM 1865 C C . LYS A 1 239 ? 2.649 -0.013 6.429 1.00 77.19 239 LYS A C 1
ATOM 1867 O O . LYS A 1 239 ? 2.242 -0.163 5.282 1.00 77.19 239 LYS A O 1
ATOM 1872 N N . ARG A 1 240 ? 3.736 0.723 6.694 1.00 78.88 240 ARG A N 1
ATOM 1873 C CA . ARG A 1 240 ? 4.526 1.368 5.626 1.00 78.88 240 ARG A CA 1
ATOM 1874 C C . ARG A 1 240 ? 5.126 0.363 4.644 1.00 78.88 240 ARG A C 1
ATOM 1876 O O . ARG A 1 240 ? 5.178 0.648 3.449 1.00 78.88 240 ARG A O 1
ATOM 1883 N N . VAL A 1 241 ? 5.590 -0.787 5.130 1.00 72.56 241 VAL A N 1
ATOM 1884 C CA . VAL A 1 241 ? 6.104 -1.861 4.265 1.00 72.56 241 VAL A CA 1
ATOM 1885 C C . VAL A 1 241 ? 4.968 -2.468 3.444 1.00 72.56 241 VAL A C 1
ATOM 1887 O O . VAL A 1 241 ? 5.114 -2.597 2.229 1.00 72.56 241 VAL A O 1
ATOM 1890 N N . LEU A 1 242 ? 3.825 -2.752 4.075 1.00 77.69 242 LEU A N 1
ATOM 1891 C CA . LEU A 1 242 ? 2.640 -3.279 3.395 1.00 77.69 242 LEU A CA 1
ATOM 1892 C C . LEU A 1 242 ? 2.123 -2.326 2.318 1.00 77.69 242 LEU A C 1
ATOM 1894 O O . LEU A 1 242 ? 1.887 -2.772 1.204 1.00 77.69 242 LEU A O 1
ATOM 1898 N N . TYR A 1 243 ? 2.028 -1.022 2.593 1.00 82.19 243 TYR A N 1
ATOM 1899 C CA . TYR A 1 243 ? 1.639 -0.035 1.585 1.00 82.19 243 TYR A CA 1
ATOM 1900 C C . TYR A 1 243 ? 2.576 -0.042 0.378 1.00 82.19 243 TYR A C 1
ATOM 1902 O O . TYR A 1 243 ? 2.108 -0.086 -0.756 1.00 82.19 243 TYR A O 1
ATOM 1910 N N . ARG A 1 244 ? 3.897 -0.044 0.597 1.00 76.12 244 ARG A N 1
ATOM 1911 C CA . ARG A 1 244 ? 4.875 -0.087 -0.505 1.00 76.12 244 ARG A CA 1
ATOM 1912 C C . ARG A 1 244 ? 4.717 -1.344 -1.350 1.00 76.12 244 ARG A C 1
ATOM 1914 O O . ARG A 1 244 ? 4.641 -1.240 -2.571 1.00 76.12 244 ARG A O 1
ATOM 1921 N N . GLY A 1 245 ? 4.657 -2.507 -0.700 1.00 72.88 245 GLY A N 1
ATOM 1922 C CA . GLY A 1 245 ? 4.437 -3.780 -1.379 1.00 72.88 245 GLY A CA 1
ATOM 1923 C C . GLY A 1 245 ? 3.134 -3.754 -2.169 1.00 72.88 245 GLY A C 1
ATOM 1924 O O . GLY A 1 245 ? 3.151 -3.981 -3.374 1.00 72.88 245 GLY A O 1
ATOM 1925 N N . ALA A 1 246 ? 2.032 -3.377 -1.521 1.00 82.94 246 ALA A N 1
ATOM 1926 C CA . ALA A 1 246 ? 0.699 -3.357 -2.104 1.00 82.94 246 ALA A CA 1
ATOM 1927 C C . ALA A 1 246 ? 0.570 -2.403 -3.299 1.00 82.94 246 ALA A C 1
ATOM 1929 O O . ALA A 1 246 ? -0.047 -2.786 -4.286 1.00 82.94 246 ALA A O 1
ATOM 1930 N N . ILE A 1 247 ? 1.177 -1.211 -3.254 1.00 81.56 247 ILE A N 1
ATOM 1931 C CA . ILE A 1 247 ? 1.225 -0.279 -4.395 1.00 81.56 247 ILE A CA 1
ATOM 1932 C C . ILE A 1 247 ? 1.922 -0.941 -5.585 1.00 81.56 247 ILE A C 1
ATOM 1934 O O . ILE A 1 247 ? 1.379 -0.965 -6.688 1.00 81.56 247 ILE A O 1
ATOM 1938 N N . ILE A 1 248 ? 3.103 -1.523 -5.353 1.00 75.44 248 ILE A N 1
ATOM 1939 C CA . ILE A 1 248 ? 3.879 -2.191 -6.401 1.00 75.44 248 ILE A CA 1
ATOM 1940 C C . ILE A 1 248 ? 3.071 -3.342 -7.009 1.00 75.44 248 ILE A C 1
ATOM 1942 O O . ILE A 1 248 ? 2.936 -3.419 -8.228 1.00 75.44 248 ILE A O 1
ATOM 1946 N N . GLY A 1 249 ? 2.502 -4.226 -6.188 1.00 78.31 249 GLY A N 1
ATOM 1947 C CA . GLY A 1 249 ? 1.742 -5.356 -6.719 1.00 78.31 249 GLY A CA 1
ATOM 1948 C C . GLY A 1 249 ? 0.425 -4.952 -7.374 1.00 78.31 249 GLY A C 1
ATOM 1949 O O . GLY A 1 249 ? 0.062 -5.536 -8.391 1.00 78.31 249 GLY A O 1
ATOM 1950 N N . PHE A 1 250 ? -0.253 -3.915 -6.873 1.00 86.50 250 PHE A N 1
ATOM 1951 C CA . PHE A 1 250 ? -1.429 -3.346 -7.531 1.00 86.50 250 PHE A CA 1
ATOM 1952 C C . PHE A 1 250 ? -1.078 -2.845 -8.934 1.00 86.50 250 PHE A C 1
ATOM 1954 O O . PHE A 1 250 ? -1.764 -3.183 -9.895 1.00 86.50 250 PHE A O 1
ATOM 1961 N N . GLU A 1 251 ? 0.015 -2.091 -9.073 1.00 79.81 251 GLU A N 1
ATOM 1962 C CA . GLU A 1 251 ? 0.500 -1.610 -10.369 1.00 79.81 251 GLU A CA 1
ATOM 1963 C C . GLU A 1 251 ? 0.843 -2.762 -11.320 1.00 79.81 251 GLU A C 1
ATOM 1965 O O . GLU A 1 251 ? 0.428 -2.752 -12.481 1.00 79.81 251 GLU A O 1
ATOM 1970 N N . LYS A 1 252 ? 1.517 -3.808 -10.823 1.00 75.75 252 LYS A N 1
ATOM 1971 C CA . LYS A 1 252 ? 1.794 -5.018 -11.615 1.00 75.75 252 LYS A CA 1
ATOM 1972 C C . LYS A 1 252 ? 0.501 -5.704 -12.076 1.00 75.75 252 LYS A C 1
ATOM 1974 O O . LYS A 1 252 ? 0.396 -6.081 -13.242 1.00 75.75 252 LYS A O 1
ATOM 1979 N N . LEU A 1 253 ? -0.492 -5.865 -11.199 1.00 84.88 253 LEU A N 1
ATOM 1980 C CA . LEU A 1 253 ? -1.789 -6.450 -11.562 1.00 84.88 253 LEU A CA 1
ATOM 1981 C C . LEU A 1 253 ? -2.528 -5.581 -12.583 1.00 84.88 253 LEU A C 1
ATOM 1983 O O . LEU A 1 253 ? -3.076 -6.116 -13.546 1.00 84.88 253 LEU A O 1
ATOM 1987 N N . ARG A 1 254 ? -2.503 -4.254 -12.418 1.00 85.50 254 ARG A N 1
ATOM 1988 C CA . ARG A 1 254 ? -3.107 -3.291 -13.348 1.00 85.50 254 ARG A CA 1
ATOM 1989 C C . ARG A 1 254 ? -2.511 -3.403 -14.745 1.00 85.50 254 ARG A C 1
ATOM 1991 O O . ARG A 1 254 ? -3.258 -3.567 -15.704 1.00 85.50 254 ARG A O 1
ATOM 1998 N N . LEU A 1 255 ? -1.183 -3.379 -14.858 1.00 77.50 255 LEU A N 1
ATOM 1999 C CA . LEU A 1 255 ? -0.478 -3.490 -16.142 1.00 77.50 255 LEU A CA 1
ATOM 2000 C C . LEU A 1 255 ? -0.782 -4.806 -16.873 1.00 77.50 255 LEU A C 1
ATOM 2002 O O . LEU A 1 255 ? -0.766 -4.844 -18.101 1.00 77.50 255 LEU A O 1
ATOM 2006 N N . ASN A 1 256 ? -1.102 -5.863 -16.126 1.00 78.56 256 ASN A N 1
ATOM 2007 C CA . ASN A 1 256 ? -1.457 -7.174 -16.665 1.00 78.56 256 ASN A CA 1
ATOM 2008 C C . ASN A 1 256 ? -2.974 -7.407 -16.808 1.00 78.56 256 ASN A C 1
ATOM 2010 O O . ASN A 1 256 ? -3.374 -8.509 -17.178 1.00 78.56 256 ASN A O 1
ATOM 2014 N N . ASN A 1 257 ? -3.825 -6.408 -16.539 1.00 83.25 257 ASN A N 1
ATOM 2015 C CA . ASN A 1 257 ? -5.292 -6.527 -16.524 1.00 83.25 257 ASN A CA 1
ATOM 2016 C C . ASN A 1 257 ? -5.827 -7.614 -15.562 1.00 83.25 257 ASN A C 1
ATOM 2018 O O . ASN A 1 257 ? -6.764 -8.332 -15.898 1.00 83.25 257 ASN A O 1
ATOM 2022 N N . GLN A 1 258 ? -5.227 -7.747 -14.375 1.00 86.12 258 GLN A N 1
ATOM 2023 C CA . GLN A 1 258 ? -5.547 -8.772 -13.366 1.00 86.12 258 GLN A CA 1
ATOM 2024 C C . GLN A 1 258 ? -6.030 -8.189 -12.023 1.00 86.12 258 GLN A C 1
ATOM 2026 O O . GLN A 1 258 ? -5.898 -8.824 -10.974 1.00 86.12 258 GLN A O 1
ATOM 2031 N N . LEU A 1 259 ? -6.552 -6.958 -12.016 1.00 87.69 259 LEU A N 1
ATOM 2032 C CA . LEU A 1 259 ? -7.050 -6.311 -10.790 1.00 87.69 259 LEU A CA 1
ATOM 2033 C C . LEU A 1 259 ? -8.274 -7.011 -10.186 1.00 87.69 259 LEU A C 1
ATOM 2035 O O . LEU A 1 259 ? -8.526 -6.884 -8.991 1.00 87.69 259 LEU A O 1
ATOM 2039 N N . ASP A 1 260 ? -9.008 -7.778 -10.984 1.00 86.56 260 ASP A N 1
ATOM 2040 C CA . ASP A 1 260 ? -10.114 -8.630 -10.549 1.00 86.56 260 ASP A CA 1
ATOM 2041 C C . ASP A 1 260 ? -9.685 -9.661 -9.495 1.00 86.56 260 ASP A C 1
ATOM 2043 O O . ASP A 1 260 ? -10.469 -9.969 -8.598 1.00 86.56 260 ASP A O 1
ATOM 2047 N N . LYS A 1 261 ? -8.421 -10.109 -9.508 1.00 83.94 261 LYS A N 1
ATOM 2048 C CA . LYS A 1 261 ? -7.872 -10.996 -8.467 1.00 83.94 261 LYS A CA 1
ATOM 2049 C C . LYS A 1 261 ? -7.930 -10.382 -7.067 1.00 83.94 261 LYS A C 1
ATOM 2051 O O . LYS A 1 261 ? -8.052 -11.112 -6.089 1.00 83.94 261 LYS A O 1
ATOM 2056 N N . LEU A 1 262 ? -7.890 -9.051 -6.953 1.00 82.31 262 LEU A N 1
ATOM 2057 C CA . LEU A 1 262 ? -8.006 -8.361 -5.665 1.00 82.31 262 LEU A CA 1
ATOM 2058 C C . LEU A 1 262 ? -9.432 -8.388 -5.104 1.00 82.31 262 LEU A C 1
ATOM 2060 O O . LEU A 1 262 ? -9.618 -8.107 -3.923 1.00 82.31 262 LEU A O 1
ATOM 2064 N N . ALA A 1 263 ? -10.444 -8.729 -5.909 1.00 73.12 263 ALA A N 1
ATOM 2065 C CA . ALA A 1 263 ? -11.823 -8.812 -5.434 1.00 73.12 263 ALA A CA 1
ATOM 2066 C C . ALA A 1 263 ? -12.024 -9.933 -4.401 1.00 73.12 263 ALA A C 1
ATOM 2068 O O . ALA A 1 263 ? -12.892 -9.798 -3.540 1.00 73.12 263 ALA A O 1
ATOM 2069 N N . ALA A 1 264 ? -11.215 -10.996 -4.477 1.00 68.56 264 ALA A N 1
ATOM 2070 C CA . ALA A 1 264 ? -11.242 -12.119 -3.543 1.00 68.56 264 ALA A CA 1
ATOM 2071 C C . ALA A 1 264 ? -10.588 -11.793 -2.190 1.00 68.56 264 ALA A C 1
ATOM 2073 O O . ALA A 1 264 ? -10.898 -12.430 -1.193 1.00 68.56 264 ALA A O 1
ATOM 2074 N N . VAL A 1 265 ? -9.733 -10.766 -2.129 1.00 68.81 265 VAL A N 1
ATOM 2075 C CA . VAL A 1 265 ? -9.003 -10.422 -0.906 1.00 68.81 265 VAL A CA 1
ATOM 2076 C C . VAL A 1 265 ? -9.958 -9.798 0.111 1.00 68.81 265 VAL A C 1
ATOM 2078 O O . VAL A 1 265 ? -10.355 -8.635 -0.011 1.00 68.81 265 VAL A O 1
ATOM 2081 N N . THR A 1 266 ? -10.304 -10.573 1.134 1.00 66.06 266 THR A N 1
ATOM 2082 C CA . THR A 1 266 ? -11.032 -10.103 2.323 1.00 66.06 266 THR A CA 1
ATOM 2083 C C . THR A 1 266 ? -10.092 -9.733 3.465 1.00 66.06 266 THR A C 1
ATOM 2085 O O . THR A 1 266 ? -10.397 -8.822 4.227 1.00 66.06 266 THR A O 1
ATOM 2088 N N . ASP A 1 267 ? -8.935 -10.391 3.548 1.00 69.00 267 ASP A N 1
ATOM 2089 C CA . ASP A 1 267 ? -7.894 -10.139 4.542 1.00 69.00 267 ASP A CA 1
ATOM 2090 C C . ASP A 1 267 ? -6.527 -9.985 3.859 1.00 69.00 267 ASP A C 1
ATOM 2092 O O . ASP A 1 267 ? -6.047 -10.883 3.165 1.00 69.00 267 ASP A O 1
ATOM 2096 N N . ILE A 1 268 ? -5.888 -8.835 4.078 1.00 71.69 268 ILE A N 1
ATOM 2097 C CA . ILE A 1 268 ? -4.564 -8.505 3.531 1.00 71.69 268 ILE A CA 1
ATOM 2098 C C . ILE A 1 268 ? -3.424 -9.258 4.230 1.00 71.69 268 ILE A C 1
ATOM 2100 O O . ILE A 1 268 ? -2.313 -9.300 3.708 1.00 71.69 268 ILE A O 1
ATOM 2104 N N . LEU A 1 269 ? -3.681 -9.859 5.394 1.00 68.81 269 LEU A N 1
ATOM 2105 C CA . LEU A 1 269 ? -2.760 -10.771 6.079 1.00 68.81 269 LEU A CA 1
ATOM 2106 C C . LEU A 1 269 ? -3.058 -12.245 5.758 1.00 68.81 269 LEU A C 1
ATOM 2108 O O . LEU A 1 269 ? -2.332 -13.135 6.203 1.00 68.81 269 LEU A O 1
ATOM 2112 N N . GLY A 1 270 ? -4.100 -12.504 4.965 1.00 66.88 270 GLY A N 1
ATOM 2113 C CA . GLY A 1 270 ? -4.523 -13.839 4.575 1.00 66.88 270 GLY A CA 1
ATOM 2114 C C . GLY A 1 270 ? -3.622 -14.484 3.519 1.00 66.88 270 GLY A C 1
ATOM 2115 O O . GLY A 1 270 ? -2.929 -13.823 2.740 1.00 66.88 270 GLY A O 1
ATOM 2116 N N . ALA A 1 271 ? -3.686 -15.815 3.448 1.00 70.62 271 ALA A N 1
ATOM 2117 C CA . ALA A 1 271 ? -2.909 -16.610 2.497 1.00 70.62 271 ALA A CA 1
ATOM 2118 C C . ALA A 1 271 ? -3.218 -16.266 1.027 1.00 70.62 271 ALA A C 1
ATOM 2120 O O . ALA A 1 271 ? -2.326 -16.316 0.184 1.00 70.62 271 ALA A O 1
ATOM 2121 N N . GLU A 1 272 ? -4.455 -15.871 0.714 1.00 74.62 272 GLU A N 1
ATOM 2122 C CA . GLU A 1 272 ? -4.862 -15.484 -0.642 1.00 74.62 272 GLU A CA 1
ATOM 2123 C C . GLU A 1 272 ? -4.136 -14.223 -1.125 1.00 74.62 272 GLU A C 1
ATOM 2125 O O . GLU A 1 272 ? -3.640 -14.185 -2.252 1.00 74.62 272 GLU A O 1
ATOM 2130 N N . PHE A 1 273 ? -4.007 -13.215 -0.255 1.00 76.62 273 PHE A N 1
ATOM 2131 C CA . PHE A 1 273 ? -3.250 -12.005 -0.563 1.00 76.62 273 PHE A CA 1
ATOM 2132 C C . PHE A 1 273 ? -1.774 -12.337 -0.808 1.00 76.62 273 PHE A C 1
ATOM 2134 O O . PHE A 1 273 ? -1.206 -11.931 -1.823 1.00 76.62 273 PHE A O 1
ATOM 2141 N N . ALA A 1 274 ? -1.172 -13.147 0.069 1.00 71.00 274 ALA A N 1
ATOM 2142 C CA . ALA A 1 274 ? 0.209 -13.597 -0.091 1.00 71.00 274 ALA A CA 1
ATOM 2143 C C . ALA A 1 274 ? 0.424 -14.368 -1.409 1.00 71.00 274 ALA A C 1
ATOM 2145 O O . ALA A 1 274 ? 1.398 -14.113 -2.119 1.00 71.00 274 ALA A O 1
ATOM 2146 N N . ALA A 1 275 ? -0.505 -15.253 -1.782 1.00 72.94 275 ALA A N 1
ATOM 2147 C CA . ALA A 1 275 ? -0.436 -16.034 -3.017 1.00 72.94 275 ALA A CA 1
ATOM 2148 C C . ALA A 1 275 ? -0.525 -15.161 -4.280 1.00 72.94 275 ALA A C 1
ATOM 2150 O O . ALA A 1 275 ? 0.218 -15.386 -5.239 1.00 72.94 275 ALA A O 1
ATOM 2151 N N . ILE A 1 276 ? -1.388 -14.137 -4.284 1.00 76.31 276 ILE A N 1
ATOM 2152 C CA . ILE A 1 276 ? -1.476 -13.176 -5.394 1.00 76.31 276 ILE A CA 1
ATOM 2153 C C . ILE A 1 276 ? -0.124 -12.485 -5.592 1.00 76.31 276 ILE A C 1
ATOM 2155 O O . ILE A 1 276 ? 0.367 -12.433 -6.719 1.00 76.31 276 ILE A O 1
ATOM 2159 N N . PHE A 1 277 ? 0.502 -12.008 -4.516 1.00 69.44 277 PHE A N 1
ATOM 2160 C CA . PHE A 1 277 ? 1.775 -11.291 -4.599 1.00 69.44 277 PHE A CA 1
ATOM 2161 C C . PHE A 1 277 ? 2.949 -12.198 -4.974 1.00 69.44 277 PHE A C 1
ATOM 2163 O O . PHE A 1 277 ? 3.738 -11.811 -5.830 1.00 69.44 277 PHE A O 1
ATOM 2170 N N . ALA A 1 278 ? 3.013 -13.424 -4.453 1.00 69.19 278 ALA A N 1
ATOM 2171 C CA . ALA A 1 278 ? 4.004 -14.410 -4.890 1.00 69.19 278 ALA A CA 1
ATOM 2172 C C . ALA A 1 278 ? 3.861 -14.742 -6.389 1.00 69.19 278 ALA A C 1
ATOM 2174 O O . ALA A 1 278 ? 4.848 -14.907 -7.101 1.00 69.19 278 ALA A O 1
ATOM 2175 N N . SER A 1 279 ? 2.627 -14.779 -6.909 1.00 68.19 279 SER A N 1
ATOM 2176 C CA . SER A 1 279 ? 2.395 -15.013 -8.339 1.00 68.19 279 SER A CA 1
ATOM 2177 C C . SER A 1 279 ? 2.907 -13.886 -9.241 1.00 68.19 279 SER A C 1
ATOM 2179 O O . SER A 1 279 ? 3.203 -14.135 -10.409 1.00 68.19 279 SER A O 1
ATOM 2181 N N . LEU A 1 280 ? 3.037 -12.661 -8.721 1.00 66.81 280 LEU A N 1
ATOM 2182 C CA . LEU A 1 280 ? 3.545 -11.522 -9.487 1.00 66.81 280 LEU A CA 1
ATOM 2183 C C . LEU A 1 280 ? 5.042 -11.625 -9.765 1.00 66.81 280 LEU A C 1
ATOM 2185 O O . LEU A 1 280 ? 5.475 -11.190 -10.830 1.00 66.81 280 LEU A O 1
ATOM 2189 N N . ASP A 1 281 ? 5.809 -12.231 -8.862 1.00 61.38 281 ASP A N 1
ATOM 2190 C CA . ASP A 1 281 ? 7.239 -12.467 -9.077 1.00 61.38 281 ASP A CA 1
ATOM 2191 C C . ASP A 1 281 ? 7.442 -13.447 -10.247 1.00 61.38 281 ASP A C 1
ATOM 2193 O O . ASP A 1 281 ? 8.225 -13.182 -11.160 1.00 61.38 281 ASP A O 1
ATOM 2197 N N . HIS A 1 282 ? 6.616 -14.497 -10.333 1.00 60.69 282 HIS A N 1
ATOM 2198 C CA . HIS A 1 282 ? 6.606 -15.408 -11.486 1.00 60.69 282 HIS A CA 1
ATOM 2199 C C . HIS A 1 282 ? 6.200 -14.720 -12.802 1.00 60.69 282 HIS A C 1
ATOM 2201 O O . HIS A 1 282 ? 6.690 -15.079 -13.878 1.00 60.69 282 HIS A O 1
ATOM 2207 N N . VAL A 1 283 ? 5.288 -13.741 -12.748 1.00 58.41 283 VAL A N 1
ATOM 2208 C CA . VAL A 1 283 ? 4.899 -12.949 -13.928 1.00 58.41 283 VAL A CA 1
ATOM 2209 C C . VAL A 1 283 ? 6.064 -12.082 -14.405 1.00 58.41 283 VAL A C 1
ATOM 2211 O O . VAL A 1 283 ? 6.281 -11.988 -15.611 1.00 58.41 283 VAL A O 1
ATOM 2214 N N . GLU A 1 284 ? 6.842 -11.490 -13.499 1.00 57.88 284 GLU A N 1
ATOM 2215 C CA . GLU A 1 284 ? 8.030 -10.709 -13.860 1.00 57.88 284 GLU A CA 1
ATOM 2216 C C . GLU A 1 284 ? 9.136 -11.563 -14.459 1.00 57.88 284 GLU A C 1
ATOM 2218 O O . GLU A 1 284 ? 9.687 -11.192 -15.496 1.00 57.88 284 GLU A O 1
ATOM 2223 N N . GLU A 1 285 ? 9.426 -12.719 -13.866 1.00 61.38 285 GLU A N 1
ATOM 2224 C CA . GLU A 1 285 ? 10.379 -13.672 -14.437 1.00 61.38 285 GLU A CA 1
ATOM 2225 C C . GLU A 1 285 ? 9.938 -14.114 -15.838 1.00 61.38 285 GLU A C 1
ATOM 2227 O O . GLU A 1 285 ? 10.738 -14.128 -16.776 1.00 61.38 285 GLU A O 1
ATOM 2232 N N . SER A 1 286 ? 8.641 -14.376 -16.022 1.00 58.88 286 SER A N 1
ATOM 2233 C CA . SER A 1 286 ? 8.075 -14.725 -17.329 1.00 58.88 286 SER A CA 1
ATOM 2234 C C . SER A 1 286 ? 8.173 -13.575 -18.339 1.00 58.88 286 SER A C 1
ATOM 2236 O O . SER A 1 286 ? 8.545 -13.800 -19.493 1.00 58.88 286 SER A O 1
ATOM 2238 N N . ALA A 1 287 ? 7.872 -12.341 -17.924 1.00 53.41 287 ALA A N 1
ATOM 2239 C CA . ALA A 1 287 ? 7.964 -11.151 -18.766 1.00 53.41 287 ALA A CA 1
ATOM 2240 C C . ALA A 1 287 ? 9.417 -10.837 -19.148 1.00 53.41 287 ALA A C 1
ATOM 2242 O O . ALA A 1 287 ? 9.701 -10.530 -20.305 1.00 53.41 287 ALA A O 1
ATOM 2243 N N . TYR A 1 288 ? 10.357 -10.970 -18.213 1.00 63.03 288 TYR A N 1
ATOM 2244 C CA . TYR A 1 288 ? 11.780 -10.784 -18.478 1.00 63.03 288 TYR A CA 1
ATOM 2245 C C . TYR A 1 288 ? 12.325 -11.886 -19.393 1.00 63.03 288 TYR A C 1
ATOM 2247 O O . TYR A 1 288 ? 13.090 -11.596 -20.317 1.00 63.03 288 TYR A O 1
ATOM 2255 N N . ALA A 1 289 ? 11.902 -13.139 -19.203 1.00 63.81 289 ALA A N 1
ATOM 2256 C CA . ALA A 1 289 ? 12.232 -14.231 -20.113 1.00 63.81 289 ALA A CA 1
ATOM 2257 C C . ALA A 1 289 ? 11.711 -13.949 -21.531 1.00 63.81 289 ALA A C 1
ATOM 2259 O O . ALA A 1 289 ? 12.434 -14.164 -22.503 1.00 63.81 289 ALA A O 1
ATOM 2260 N N . GLU A 1 290 ? 10.500 -13.408 -21.667 1.00 60.69 290 GLU A N 1
ATOM 2261 C CA . GLU A 1 290 ? 9.942 -13.023 -22.964 1.00 60.69 290 GLU A CA 1
ATOM 2262 C C . GLU A 1 290 ? 10.698 -11.852 -23.611 1.00 60.69 290 GLU A C 1
ATOM 2264 O O . GLU A 1 290 ? 11.079 -11.944 -24.779 1.00 60.69 290 GLU A O 1
ATOM 2269 N N . ILE A 1 291 ? 11.021 -10.800 -22.851 1.00 67.12 291 ILE A N 1
ATOM 2270 C CA . ILE A 1 291 ? 11.880 -9.695 -23.316 1.00 67.12 291 ILE A CA 1
ATOM 2271 C C . ILE A 1 291 ? 13.234 -10.239 -23.788 1.00 67.12 291 ILE A C 1
ATOM 2273 O O . ILE A 1 291 ? 13.746 -9.840 -24.834 1.00 67.12 291 ILE A O 1
ATOM 2277 N N . THR A 1 292 ? 13.800 -11.193 -23.052 1.00 70.31 292 THR A N 1
ATOM 2278 C CA . THR A 1 292 ? 15.085 -11.819 -23.375 1.00 70.31 292 THR A CA 1
ATOM 2279 C C . THR A 1 292 ? 14.998 -12.629 -24.671 1.00 70.31 292 THR A C 1
ATOM 2281 O O . THR A 1 292 ? 15.874 -12.505 -25.528 1.00 70.31 292 THR A O 1
ATOM 2284 N N . ARG A 1 293 ? 13.915 -13.390 -24.891 1.00 75.44 293 ARG A N 1
ATOM 2285 C CA . ARG A 1 293 ? 13.660 -14.081 -26.172 1.00 75.44 293 ARG A CA 1
ATOM 2286 C C . ARG A 1 293 ? 13.533 -13.100 -27.336 1.00 75.44 293 ARG A C 1
ATOM 2288 O O . ARG A 1 293 ? 14.131 -13.330 -28.387 1.00 75.44 293 ARG A O 1
ATOM 2295 N N . GLN A 1 294 ? 12.807 -11.997 -27.152 1.00 74.44 294 GLN A N 1
ATOM 2296 C CA . GLN A 1 294 ? 12.672 -10.953 -28.172 1.00 74.44 294 GLN A CA 1
ATOM 2297 C C . GLN A 1 294 ? 14.028 -10.322 -28.514 1.00 74.44 294 GLN A C 1
ATOM 2299 O O . GLN A 1 294 ? 14.354 -10.156 -29.691 1.00 74.44 294 GLN A O 1
ATOM 2304 N N . ARG A 1 295 ? 14.867 -10.044 -27.509 1.00 79.62 295 ARG A N 1
ATOM 2305 C CA . ARG A 1 295 ? 16.232 -9.542 -27.724 1.00 79.62 295 ARG A CA 1
ATOM 2306 C C . ARG A 1 295 ? 17.110 -10.547 -28.462 1.00 79.62 295 ARG A C 1
ATOM 2308 O O . ARG A 1 295 ? 17.782 -10.162 -29.413 1.00 79.62 295 ARG A O 1
ATOM 2315 N N . LEU A 1 296 ? 17.058 -11.831 -28.110 1.00 84.50 296 LEU A N 1
ATOM 2316 C CA . LEU A 1 296 ? 17.781 -12.876 -28.845 1.00 84.50 296 LEU A CA 1
ATOM 2317 C C . LEU A 1 296 ? 17.333 -12.966 -30.312 1.00 84.50 296 LEU A C 1
ATOM 2319 O O . LEU A 1 296 ? 18.171 -13.139 -31.198 1.00 84.50 296 LEU A O 1
ATOM 2323 N N . ALA A 1 297 ? 16.041 -12.781 -30.599 1.00 85.25 297 ALA A N 1
ATOM 2324 C CA . ALA A 1 297 ? 15.545 -12.707 -31.973 1.00 85.25 297 ALA A CA 1
ATOM 2325 C C . ALA A 1 297 ? 16.107 -11.487 -32.732 1.00 85.25 297 ALA A C 1
ATOM 2327 O O . ALA A 1 297 ? 16.499 -11.615 -33.894 1.00 85.25 297 ALA A O 1
ATOM 2328 N N . ILE A 1 298 ? 16.213 -10.326 -32.073 1.00 88.25 298 ILE A N 1
ATOM 2329 C CA . ILE A 1 298 ? 16.830 -9.116 -32.644 1.00 88.25 298 ILE A CA 1
ATOM 2330 C C . ILE A 1 298 ? 18.319 -9.339 -32.934 1.00 88.25 298 ILE A C 1
ATOM 2332 O O . ILE A 1 298 ? 18.776 -8.975 -34.021 1.00 88.25 298 ILE A O 1
ATOM 2336 N N . VAL A 1 299 ? 19.056 -9.970 -32.011 1.00 88.62 299 VAL A N 1
ATOM 2337 C CA . VAL A 1 299 ? 20.476 -10.334 -32.188 1.00 88.62 299 VAL A CA 1
ATOM 2338 C C . VAL A 1 299 ? 20.643 -11.276 -33.379 1.00 88.62 299 VAL A C 1
ATOM 2340 O O . VAL A 1 299 ? 21.489 -11.038 -34.241 1.00 88.62 299 VAL A O 1
ATOM 2343 N N . LYS A 1 300 ? 19.793 -12.306 -33.486 1.00 91.00 300 LYS A N 1
ATOM 2344 C CA . LYS A 1 300 ? 19.810 -13.250 -34.611 1.00 91.00 300 LYS A CA 1
ATOM 2345 C C . LYS A 1 300 ? 19.600 -12.541 -35.951 1.00 91.00 300 LYS A C 1
ATOM 2347 O O . LYS A 1 300 ? 20.356 -12.773 -36.890 1.00 91.00 300 LYS A O 1
ATOM 2352 N N . LYS A 1 301 ? 18.625 -11.636 -36.032 1.00 91.38 301 LYS A N 1
ATOM 2353 C CA . LYS A 1 301 ? 18.369 -10.856 -37.249 1.00 91.38 301 LYS A CA 1
ATOM 2354 C C . LYS A 1 301 ? 19.522 -9.898 -37.581 1.00 91.38 301 LYS A C 1
ATOM 2356 O O . LYS A 1 301 ? 19.845 -9.727 -38.754 1.00 91.38 301 LYS A O 1
ATOM 2361 N N . PHE A 1 302 ? 20.205 -9.326 -36.586 1.00 92.19 302 PHE A N 1
ATOM 2362 C CA . PHE A 1 302 ? 21.424 -8.549 -36.845 1.00 92.19 302 PHE A CA 1
ATOM 2363 C C . PHE A 1 302 ? 22.565 -9.418 -37.391 1.00 92.19 302 PHE A C 1
ATOM 2365 O O . PHE A 1 302 ? 23.302 -8.986 -38.280 1.00 92.19 302 PHE A O 1
ATOM 2372 N N . ALA A 1 303 ? 22.686 -10.658 -36.909 1.00 90.00 303 ALA A N 1
ATOM 2373 C CA . ALA A 1 303 ? 23.637 -11.628 -37.442 1.00 90.00 303 ALA A CA 1
ATOM 2374 C C . ALA A 1 303 ? 23.331 -11.997 -38.899 1.00 90.00 303 ALA A C 1
ATOM 2376 O O . ALA A 1 303 ? 24.247 -12.078 -39.713 1.00 90.00 303 ALA A O 1
ATOM 2377 N N . GLU A 1 304 ? 22.056 -12.157 -39.253 1.00 91.81 304 GLU A N 1
ATOM 2378 C CA . GLU A 1 304 ? 21.624 -12.371 -40.640 1.00 91.81 304 GLU A CA 1
ATOM 2379 C C . GLU A 1 304 ? 22.015 -11.184 -41.538 1.00 91.81 304 GLU A C 1
ATOM 2381 O O . GLU A 1 304 ? 22.624 -11.396 -42.584 1.00 91.81 304 GLU A O 1
ATOM 2386 N N . ILE A 1 305 ? 21.770 -9.941 -41.097 1.00 89.06 305 ILE A N 1
ATOM 2387 C CA . ILE A 1 305 ? 22.188 -8.722 -41.821 1.00 89.06 305 ILE A CA 1
ATOM 2388 C C . ILE A 1 305 ? 23.712 -8.668 -41.989 1.00 89.06 305 ILE A C 1
ATOM 2390 O O . ILE A 1 305 ? 24.210 -8.303 -43.051 1.00 89.06 305 ILE A O 1
ATOM 2394 N N . SER A 1 306 ? 24.461 -9.028 -40.946 1.00 86.12 306 SER A N 1
ATOM 2395 C CA . SER A 1 306 ? 25.927 -8.964 -40.954 1.00 86.12 306 SER A CA 1
ATOM 2396 C C . SER A 1 306 ? 26.560 -10.023 -41.864 1.00 86.12 306 SER A C 1
ATOM 2398 O O . SER A 1 306 ? 27.628 -9.789 -42.426 1.00 86.12 306 SER A O 1
ATOM 2400 N N . ASN A 1 307 ? 25.902 -11.175 -42.021 1.00 86.12 307 ASN A N 1
ATOM 2401 C CA . ASN A 1 307 ? 26.384 -12.296 -42.827 1.00 86.12 307 ASN A CA 1
ATOM 2402 C C . ASN A 1 307 ? 25.916 -12.252 -44.290 1.00 86.12 307 ASN A C 1
ATOM 2404 O O . ASN A 1 307 ? 26.419 -13.030 -45.099 1.00 86.12 307 ASN A O 1
ATOM 2408 N N . ASP A 1 308 ? 24.973 -11.376 -44.646 1.00 85.38 308 ASP A N 1
ATOM 2409 C CA . ASP A 1 308 ? 24.496 -11.230 -46.021 1.00 85.38 308 ASP A CA 1
ATOM 2410 C C . ASP A 1 308 ? 25.551 -10.513 -46.899 1.00 85.38 308 ASP A C 1
ATOM 2412 O O . ASP A 1 308 ? 25.838 -9.327 -46.698 1.00 85.38 308 ASP A O 1
ATOM 2416 N N . PRO A 1 309 ? 26.115 -11.184 -47.928 1.00 76.44 309 PRO A N 1
ATOM 2417 C CA . PRO A 1 309 ? 27.108 -10.596 -48.832 1.00 76.44 309 PRO A CA 1
ATOM 2418 C C . PRO A 1 309 ? 26.617 -9.339 -49.567 1.00 76.44 309 PRO A C 1
ATOM 2420 O O . PRO A 1 309 ? 27.420 -8.493 -49.986 1.00 76.44 309 PRO A O 1
ATOM 2423 N N . THR A 1 310 ? 25.299 -9.225 -49.740 1.00 80.00 310 THR A N 1
ATOM 2424 C CA . THR A 1 310 ? 24.622 -8.141 -50.454 1.00 80.00 310 THR A CA 1
ATOM 2425 C C . THR A 1 310 ? 24.170 -7.007 -49.539 1.00 80.00 310 THR A C 1
ATOM 2427 O O . THR A 1 310 ? 23.822 -5.935 -50.043 1.00 80.00 310 THR A O 1
ATOM 2430 N N . ALA A 1 311 ? 24.254 -7.186 -48.215 1.00 80.12 311 ALA A N 1
ATOM 2431 C CA . ALA A 1 311 ? 23.820 -6.185 -47.254 1.00 80.12 311 ALA A CA 1
ATOM 2432 C C . ALA A 1 311 ? 24.555 -4.856 -47.449 1.00 80.12 311 ALA A C 1
ATOM 2434 O O . ALA A 1 311 ? 25.786 -4.773 -47.553 1.00 80.12 311 ALA A O 1
ATOM 2435 N N . LEU A 1 312 ? 23.766 -3.785 -47.496 1.00 82.50 312 LEU A N 1
ATOM 2436 C CA . LEU A 1 312 ? 24.271 -2.423 -47.555 1.00 82.50 312 LEU A CA 1
ATOM 2437 C C . LEU A 1 312 ? 24.632 -1.950 -46.145 1.00 82.50 312 LEU A C 1
ATOM 2439 O O . LEU A 1 312 ? 23.923 -2.235 -45.184 1.00 82.50 312 LEU A O 1
ATOM 2443 N N . GLU A 1 313 ? 25.694 -1.153 -46.041 1.00 81.56 313 GLU A N 1
ATOM 2444 C CA . GLU A 1 313 ? 26.136 -0.531 -44.783 1.00 81.56 313 GLU A CA 1
ATOM 2445 C C . GLU A 1 313 ? 24.995 0.232 -44.092 1.00 81.56 313 GLU A C 1
ATOM 2447 O O . GLU A 1 313 ? 24.779 0.071 -42.896 1.00 81.56 313 GLU A O 1
ATOM 2452 N N . LYS A 1 314 ? 24.166 0.934 -44.875 1.00 83.12 314 LYS A N 1
ATOM 2453 C CA . LYS A 1 314 ? 22.987 1.664 -44.391 1.00 83.12 314 LYS A CA 1
ATOM 2454 C C . LYS A 1 314 ? 21.938 0.776 -43.708 1.00 83.12 314 LYS A C 1
ATOM 2456 O O . LYS A 1 314 ? 21.256 1.228 -42.796 1.00 83.12 314 LYS A O 1
ATOM 2461 N N . VAL A 1 315 ? 21.797 -0.483 -44.134 1.00 85.62 315 VAL A N 1
ATOM 2462 C CA . VAL A 1 315 ? 20.849 -1.428 -43.516 1.00 85.62 315 VAL A CA 1
ATOM 2463 C C . VAL A 1 315 ? 21.351 -1.839 -42.134 1.00 85.62 315 VAL A C 1
ATOM 2465 O O . VAL A 1 315 ? 20.584 -1.811 -41.175 1.00 85.62 315 VAL A O 1
ATOM 2468 N N . ALA A 1 316 ? 22.644 -2.153 -42.013 1.00 85.50 316 ALA A N 1
ATOM 2469 C CA . ALA A 1 316 ? 23.267 -2.458 -40.727 1.00 85.50 316 ALA A CA 1
ATOM 2470 C C . ALA A 1 316 ? 23.270 -1.238 -39.789 1.00 85.50 316 ALA A C 1
ATOM 2472 O O . ALA A 1 316 ? 22.970 -1.379 -38.607 1.00 85.50 316 ALA A O 1
ATOM 2473 N N . GLN A 1 317 ? 23.537 -0.044 -40.325 1.00 86.00 317 GLN A N 1
ATOM 2474 C CA . GLN A 1 317 ? 23.501 1.223 -39.593 1.00 86.00 317 GLN A CA 1
ATOM 2475 C C . GLN A 1 317 ? 22.114 1.520 -39.025 1.00 86.00 317 GLN A C 1
ATOM 2477 O O . GLN A 1 317 ? 22.000 1.774 -37.828 1.00 86.00 317 GLN A O 1
ATOM 2482 N N . GLN A 1 318 ? 21.065 1.449 -39.852 1.00 86.56 318 GLN A N 1
ATOM 2483 C CA . GLN A 1 318 ? 19.692 1.674 -39.395 1.00 86.56 318 GLN A CA 1
ATOM 2484 C C . GLN A 1 318 ? 19.304 0.662 -38.315 1.00 86.56 318 GLN A C 1
ATOM 2486 O O . GLN A 1 318 ? 18.789 1.039 -37.268 1.00 86.56 318 GLN A O 1
ATOM 2491 N N . TYR A 1 319 ? 19.614 -0.616 -38.537 1.00 88.50 319 TYR A N 1
ATOM 2492 C CA . TYR A 1 319 ? 19.280 -1.665 -37.582 1.00 88.50 319 TYR A CA 1
ATOM 2493 C C . TYR A 1 319 ? 20.008 -1.492 -36.242 1.00 88.50 319 TYR A C 1
ATOM 2495 O O . TYR A 1 319 ? 19.411 -1.679 -35.185 1.00 88.50 319 TYR A O 1
ATOM 2503 N N . LEU A 1 320 ? 21.289 -1.111 -36.266 1.00 87.06 320 LEU A N 1
ATOM 2504 C CA . LEU A 1 320 ? 22.050 -0.841 -35.048 1.00 87.06 320 LEU A CA 1
ATOM 2505 C C . LEU A 1 320 ? 21.546 0.413 -34.327 1.00 87.06 320 LEU A C 1
ATOM 2507 O O . LEU A 1 320 ? 21.504 0.430 -33.101 1.00 87.06 320 LEU A O 1
ATOM 2511 N N . PHE A 1 321 ? 21.145 1.445 -35.068 1.00 84.75 321 PHE A N 1
ATOM 2512 C CA . PHE A 1 321 ? 20.566 2.660 -34.500 1.00 84.75 321 PHE A CA 1
ATOM 2513 C C . PHE A 1 321 ? 19.252 2.385 -33.760 1.00 84.75 321 PHE A C 1
ATOM 2515 O O . PHE A 1 321 ? 19.058 2.881 -32.652 1.00 84.75 321 PHE A O 1
ATOM 2522 N N . ASP A 1 322 ? 18.383 1.544 -34.324 1.00 81.81 322 ASP A N 1
ATOM 2523 C CA . ASP A 1 322 ? 17.117 1.156 -33.689 1.00 81.81 322 ASP A CA 1
ATOM 2524 C C . ASP A 1 322 ? 17.337 0.247 -32.457 1.00 81.81 322 ASP A C 1
ATOM 2526 O O . ASP A 1 322 ? 16.439 0.065 -31.628 1.00 81.81 322 ASP A O 1
ATOM 2530 N N . HIS A 1 323 ? 18.542 -0.319 -32.312 1.00 82.75 323 HIS A N 1
ATOM 2531 C CA . HIS A 1 323 ? 18.899 -1.311 -31.297 1.00 82.75 323 HIS A CA 1
ATOM 2532 C C . HIS A 1 323 ? 20.278 -1.047 -30.667 1.00 82.75 323 HIS A C 1
ATOM 2534 O O . HIS A 1 323 ? 21.080 -1.966 -30.504 1.00 82.75 323 HIS A O 1
ATOM 2540 N N . LEU A 1 324 ? 20.564 0.202 -30.272 1.00 79.06 324 LEU A N 1
ATOM 2541 C CA . LEU A 1 324 ? 21.869 0.589 -29.701 1.00 79.06 324 LEU A CA 1
ATOM 2542 C C . LEU A 1 324 ? 22.276 -0.226 -28.466 1.00 79.06 324 LEU A C 1
ATOM 2544 O O . LEU A 1 324 ? 23.467 -0.355 -28.190 1.00 79.06 324 LEU A O 1
ATOM 2548 N N . TRP A 1 325 ? 21.308 -0.830 -27.768 1.00 77.25 325 TRP A N 1
ATOM 2549 C CA . TRP A 1 325 ? 21.556 -1.757 -26.664 1.00 77.25 325 TRP A CA 1
ATOM 2550 C C . TRP A 1 325 ? 22.380 -2.994 -27.059 1.00 77.25 325 TRP A C 1
ATOM 2552 O O . TRP A 1 325 ? 22.892 -3.683 -26.178 1.00 77.25 325 TRP A O 1
ATOM 2562 N N . LEU A 1 326 ? 22.536 -3.278 -28.360 1.00 81.44 326 LEU A N 1
ATOM 2563 C CA . LEU A 1 326 ? 23.461 -4.293 -28.867 1.00 81.44 326 LEU A CA 1
ATOM 2564 C C . LEU A 1 326 ? 24.915 -3.971 -28.497 1.00 81.44 326 LEU A C 1
ATOM 2566 O O . LEU A 1 326 ? 25.665 -4.890 -28.197 1.00 81.44 326 LEU A O 1
ATOM 2570 N N . LEU A 1 327 ? 25.306 -2.691 -28.504 1.00 76.06 327 LEU A N 1
ATOM 2571 C CA . LEU A 1 327 ? 26.660 -2.244 -28.141 1.00 76.06 327 LEU A CA 1
ATOM 2572 C C . LEU A 1 327 ? 26.876 -2.215 -26.627 1.00 76.06 327 LEU A C 1
ATOM 2574 O O . LEU A 1 327 ? 27.976 -2.505 -26.163 1.00 76.06 327 LEU A O 1
ATOM 2578 N N . ASP A 1 328 ? 25.837 -1.858 -25.872 1.00 69.75 328 ASP A N 1
ATOM 2579 C CA . ASP A 1 328 ? 25.847 -1.850 -24.411 1.00 69.75 328 ASP A CA 1
ATOM 2580 C C . ASP A 1 328 ? 24.397 -1.918 -23.883 1.00 69.75 328 ASP A C 1
ATOM 2582 O O . ASP A 1 328 ? 23.590 -1.030 -24.184 1.00 69.75 328 ASP A O 1
ATOM 2586 N N . PRO A 1 329 ? 24.040 -2.924 -23.062 1.00 63.84 329 PRO A N 1
ATOM 2587 C CA . PRO A 1 329 ? 22.680 -3.103 -22.548 1.00 63.84 329 PRO A CA 1
ATOM 2588 C C . PRO A 1 329 ? 22.107 -1.905 -21.776 1.00 63.84 329 PRO A C 1
ATOM 2590 O O . PRO A 1 329 ? 20.887 -1.782 -21.655 1.00 63.84 329 PRO A O 1
ATOM 2593 N N . THR A 1 330 ? 22.951 -1.009 -21.255 1.00 61.12 330 THR A N 1
ATOM 2594 C CA . THR A 1 330 ? 22.511 0.195 -20.531 1.00 61.12 330 THR A CA 1
ATOM 2595 C C . THR A 1 330 ? 21.913 1.270 -21.448 1.00 61.12 330 THR A C 1
ATOM 2597 O O . THR A 1 330 ? 21.374 2.266 -20.960 1.00 61.12 330 THR A O 1
ATOM 2600 N N . TRP A 1 331 ? 21.966 1.084 -22.773 1.00 66.56 331 TRP A N 1
ATOM 2601 C CA . TRP A 1 331 ? 21.543 2.073 -23.778 1.00 66.56 331 TRP A CA 1
ATOM 2602 C C . TRP A 1 331 ? 20.114 1.862 -24.305 1.00 66.56 331 TRP A C 1
ATOM 2604 O O . TRP A 1 331 ? 19.704 2.478 -25.283 1.00 66.56 331 TRP A O 1
ATOM 2614 N N . ASP A 1 332 ? 19.323 1.035 -23.621 1.00 56.19 332 ASP A N 1
ATOM 2615 C CA . ASP A 1 332 ? 17.931 0.690 -23.950 1.00 56.19 332 ASP A CA 1
ATOM 2616 C C . ASP A 1 332 ? 16.927 1.858 -23.781 1.00 56.19 332 ASP A C 1
ATOM 2618 O O . ASP A 1 332 ? 15.790 1.786 -24.237 1.00 56.19 332 ASP A O 1
ATOM 2622 N N . ARG A 1 333 ? 17.322 2.956 -23.113 1.00 51.34 333 ARG A N 1
ATOM 2623 C CA . ARG A 1 333 ? 16.434 4.090 -22.766 1.00 51.34 333 ARG A CA 1
ATOM 2624 C C . ARG A 1 333 ? 17.063 5.469 -23.008 1.00 51.34 333 ARG A C 1
ATOM 2626 O O . ARG A 1 333 ? 17.013 6.338 -22.138 1.00 51.34 333 ARG A O 1
ATOM 2633 N N . VAL A 1 334 ? 17.681 5.695 -24.168 1.00 50.12 334 VAL A N 1
ATOM 2634 C CA . VAL A 1 334 ? 18.218 7.024 -24.522 1.00 50.12 334 VAL A CA 1
ATOM 2635 C C . VAL A 1 334 ? 17.107 7.882 -25.138 1.00 50.12 334 VAL A C 1
ATOM 2637 O O . VAL A 1 334 ? 16.805 7.773 -26.319 1.00 50.12 334 VAL A O 1
ATOM 2640 N N . THR A 1 335 ? 16.463 8.730 -24.335 1.00 47.72 335 THR A N 1
ATOM 2641 C CA . THR A 1 335 ? 15.215 9.417 -24.721 1.00 47.72 335 THR A CA 1
ATOM 2642 C C . THR A 1 335 ? 15.358 10.823 -25.305 1.00 47.72 335 THR A C 1
ATOM 2644 O O . THR A 1 335 ? 14.329 11.432 -25.584 1.00 47.72 335 THR A O 1
ATOM 2647 N N . SER A 1 336 ? 16.554 11.392 -25.527 1.00 50.31 336 SER A N 1
ATOM 2648 C CA . SER A 1 336 ? 16.577 12.807 -25.962 1.00 50.31 336 SER A CA 1
ATOM 2649 C C . SER A 1 336 ? 17.702 13.321 -26.861 1.00 50.31 336 SER A C 1
ATOM 2651 O O . SER A 1 336 ? 17.565 14.441 -27.347 1.00 50.31 336 SER A O 1
ATOM 2653 N N . GLN A 1 337 ? 18.782 12.582 -27.143 1.00 60.09 337 GLN A N 1
ATOM 2654 C CA . GLN A 1 337 ? 19.887 13.113 -27.970 1.00 60.09 337 GLN A CA 1
ATOM 2655 C C . GLN A 1 337 ? 20.607 12.026 -28.781 1.00 60.09 337 GLN A C 1
ATOM 2657 O O . GLN A 1 337 ? 21.824 11.887 -28.667 1.00 60.09 337 GLN A O 1
ATOM 2662 N N . VAL A 1 338 ? 19.865 11.236 -29.562 1.00 59.97 338 VAL A N 1
ATOM 2663 C CA . VAL A 1 338 ? 20.439 10.296 -30.540 1.00 59.97 338 VAL A CA 1
ATOM 2664 C C . VAL A 1 338 ? 20.199 10.849 -31.942 1.00 59.97 338 VAL A C 1
ATOM 2666 O O . VAL A 1 338 ? 19.060 11.134 -32.303 1.00 59.97 338 VAL A O 1
ATOM 2669 N N . GLU A 1 339 ? 21.261 11.019 -32.725 1.00 73.25 339 GLU A N 1
ATOM 2670 C CA . GLU A 1 339 ? 21.194 11.491 -34.109 1.00 73.25 339 GLU A CA 1
ATOM 2671 C C . GLU A 1 339 ? 21.923 10.508 -35.032 1.00 73.25 339 GLU A C 1
ATOM 2673 O O . GLU A 1 339 ? 23.046 10.076 -34.757 1.00 73.25 339 GLU A O 1
ATOM 2678 N N . MET A 1 340 ? 21.279 10.166 -36.146 1.00 72.81 340 MET A N 1
ATOM 2679 C CA . MET A 1 340 ? 21.895 9.418 -37.238 1.00 72.81 340 MET A CA 1
ATOM 2680 C C . MET A 1 340 ? 22.434 10.407 -38.272 1.00 72.81 340 MET A C 1
ATOM 2682 O O . MET A 1 340 ? 21.768 11.393 -38.586 1.00 72.81 340 MET A O 1
ATOM 2686 N N . GLU A 1 341 ? 23.623 10.146 -38.810 1.00 74.81 341 GLU A N 1
ATOM 2687 C CA . GLU A 1 341 ? 24.251 10.937 -39.875 1.00 74.81 341 GLU A CA 1
ATOM 2688 C C . GLU A 1 341 ? 24.484 12.429 -39.525 1.00 74.81 341 GLU A C 1
ATOM 2690 O O . GLU A 1 341 ? 24.290 13.326 -40.354 1.00 74.81 341 GLU A O 1
ATOM 2695 N N . LYS A 1 342 ? 24.940 12.729 -38.300 1.00 79.00 342 LYS A N 1
ATOM 2696 C CA . LYS A 1 342 ? 25.223 14.110 -37.871 1.00 79.00 342 LYS A CA 1
ATOM 2697 C C . LYS A 1 342 ? 26.460 14.666 -38.570 1.00 79.00 342 LYS A C 1
ATOM 2699 O O . LYS A 1 342 ? 27.569 14.148 -38.441 1.00 79.00 342 LYS A O 1
ATOM 2704 N N . THR A 1 343 ? 26.293 15.793 -39.253 1.00 79.19 343 THR A N 1
ATOM 2705 C CA . THR A 1 343 ? 27.401 16.493 -39.912 1.00 79.19 343 THR A CA 1
ATOM 2706 C C . THR A 1 343 ? 27.952 17.597 -39.013 1.00 79.19 343 THR A C 1
ATOM 2708 O O . THR A 1 343 ? 27.239 18.532 -38.656 1.00 79.19 343 THR A O 1
ATOM 2711 N N . LEU A 1 344 ? 29.239 17.506 -38.673 1.00 81.44 344 LEU A N 1
ATOM 2712 C CA . LEU A 1 344 ? 29.970 18.480 -37.850 1.00 81.44 344 LEU A CA 1
ATOM 2713 C C . LEU A 1 344 ? 31.032 19.264 -38.641 1.00 81.44 344 LEU A C 1
ATOM 2715 O O . LEU A 1 344 ? 31.824 20.002 -38.061 1.00 81.44 344 LEU A O 1
ATOM 2719 N N . THR A 1 345 ? 31.032 19.138 -39.970 1.00 77.75 345 THR A N 1
ATOM 2720 C CA . THR A 1 345 ? 31.979 19.773 -40.902 1.00 77.75 345 THR A CA 1
ATOM 2721 C C . THR A 1 345 ? 32.223 21.257 -40.643 1.00 77.75 345 THR A C 1
ATOM 2723 O O . THR A 1 345 ? 33.373 21.677 -40.621 1.00 77.75 345 THR A O 1
ATOM 2726 N N . THR A 1 346 ? 31.175 22.041 -40.385 1.00 79.44 346 THR A N 1
ATOM 2727 C CA . THR A 1 346 ? 31.298 23.488 -40.142 1.00 79.44 346 THR A CA 1
ATOM 2728 C C . THR A 1 346 ? 32.046 23.823 -38.851 1.00 79.44 346 THR A C 1
ATOM 2730 O O . THR A 1 346 ? 32.747 24.830 -38.801 1.00 79.44 346 THR A O 1
ATOM 2733 N N . TYR A 1 347 ? 31.926 22.986 -37.816 1.00 83.75 347 TYR A N 1
ATOM 2734 C CA . TYR A 1 347 ? 32.669 23.154 -36.565 1.00 83.75 347 TYR A CA 1
ATOM 2735 C C . TYR A 1 347 ? 34.124 22.732 -36.741 1.00 83.75 347 TYR A C 1
ATOM 2737 O O . TYR A 1 347 ? 35.018 23.458 -36.324 1.00 83.75 347 TYR A O 1
ATOM 2745 N N . LEU A 1 348 ? 34.356 21.604 -37.416 1.00 81.19 348 LEU A N 1
ATOM 2746 C CA . LEU A 1 348 ? 35.701 21.099 -37.673 1.00 81.19 348 LEU A CA 1
ATOM 2747 C C . LEU A 1 348 ? 36.517 22.055 -38.554 1.00 81.19 348 LEU A C 1
ATOM 2749 O O . LEU A 1 348 ? 37.660 22.353 -38.233 1.00 81.19 348 LEU A O 1
ATOM 2753 N N . GLN A 1 349 ? 35.933 22.576 -39.637 1.00 84.50 349 GLN A N 1
ATOM 2754 C CA . GLN A 1 349 ? 36.623 23.477 -40.571 1.00 84.50 349 GLN A CA 1
ATOM 2755 C C . GLN A 1 349 ? 36.970 24.842 -39.968 1.00 84.50 349 GLN A C 1
ATOM 2757 O O . GLN A 1 349 ? 37.804 25.558 -40.514 1.00 84.50 349 GLN A O 1
ATOM 2762 N N . LYS A 1 350 ? 36.366 25.208 -38.833 1.00 81.06 350 LYS A N 1
ATOM 2763 C CA . LYS A 1 350 ? 36.748 26.415 -38.096 1.00 81.06 350 LYS A CA 1
ATOM 2764 C C . LYS A 1 350 ? 38.153 26.292 -37.500 1.00 81.06 350 LYS A C 1
ATOM 2766 O O . LYS A 1 350 ? 38.908 27.258 -37.542 1.00 81.06 350 LYS A O 1
ATOM 2771 N N . ASP A 1 351 ? 38.480 25.114 -36.974 1.00 75.81 351 ASP A N 1
ATOM 2772 C CA . ASP A 1 351 ? 39.765 24.838 -36.326 1.00 75.81 351 ASP A CA 1
ATOM 2773 C C . ASP A 1 351 ? 40.757 24.164 -37.300 1.00 75.81 351 ASP A C 1
ATOM 2775 O O . ASP A 1 351 ? 41.969 24.319 -37.164 1.00 75.81 351 ASP A O 1
ATOM 2779 N N . HIS A 1 352 ? 40.244 23.485 -38.335 1.00 79.38 352 HIS A N 1
ATOM 2780 C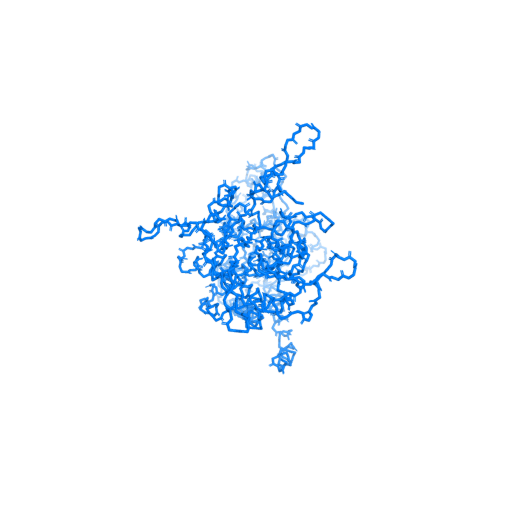 CA . HIS A 1 352 ? 41.006 22.791 -39.379 1.00 79.38 352 HIS A CA 1
ATOM 2781 C C . HIS A 1 352 ? 40.472 23.125 -40.790 1.00 79.38 352 HIS A C 1
ATOM 2783 O O . HIS A 1 352 ? 39.759 22.306 -41.383 1.00 79.38 352 HIS A O 1
ATOM 2789 N N . PRO A 1 353 ? 40.805 24.304 -41.353 1.00 79.62 353 PRO A N 1
ATOM 2790 C CA . PRO A 1 353 ? 40.211 24.811 -42.599 1.00 79.62 353 PRO A CA 1
ATOM 2791 C C . PRO A 1 353 ? 40.365 23.895 -43.818 1.00 79.62 353 PRO A C 1
ATOM 2793 O O . PRO A 1 353 ? 39.454 23.813 -44.638 1.00 79.62 353 PRO A O 1
ATOM 2796 N N . ASP A 1 354 ? 41.470 23.153 -43.897 1.00 78.81 354 ASP A N 1
ATOM 2797 C CA . ASP A 1 354 ? 41.770 22.245 -45.014 1.00 78.81 354 ASP A CA 1
ATOM 2798 C C . ASP A 1 354 ? 41.080 20.872 -44.888 1.00 78.81 354 ASP A C 1
ATOM 2800 O O . ASP A 1 354 ? 41.272 19.980 -45.716 1.00 78.81 354 ASP A O 1
ATOM 2804 N N . SER A 1 355 ? 40.272 20.663 -43.843 1.00 79.69 355 SER A N 1
ATOM 2805 C CA . SER A 1 355 ? 39.593 19.391 -43.613 1.00 79.69 355 SER A CA 1
ATOM 2806 C C . SER A 1 355 ? 38.489 19.126 -44.638 1.00 79.69 355 SER A C 1
ATOM 2808 O O . SER A 1 355 ? 37.619 19.964 -44.890 1.00 79.69 355 SER A O 1
ATOM 2810 N N . SER A 1 356 ? 38.418 17.882 -45.120 1.00 79.69 356 SER A N 1
ATOM 2811 C CA . SER A 1 356 ? 37.322 17.385 -45.965 1.00 79.69 356 SER A CA 1
ATOM 2812 C C . SER A 1 356 ? 35.963 17.272 -45.248 1.00 79.69 356 SER A C 1
ATOM 2814 O O . SER A 1 356 ? 34.975 16.900 -45.877 1.00 79.69 356 SER A O 1
ATOM 2816 N N . GLY A 1 357 ? 35.894 17.589 -43.946 1.00 79.88 357 GLY A N 1
ATOM 2817 C CA . GLY A 1 357 ? 34.650 17.665 -43.167 1.00 79.88 357 GLY A CA 1
ATOM 2818 C C . GLY A 1 357 ? 34.220 16.354 -42.503 1.00 79.88 357 GLY A C 1
ATOM 2819 O O . GLY A 1 357 ? 34.473 15.274 -43.026 1.00 79.88 357 GLY A O 1
ATOM 2820 N N . ALA A 1 358 ? 33.606 16.416 -41.320 1.00 81.75 358 ALA A N 1
ATOM 2821 C CA . ALA A 1 358 ? 33.198 15.236 -40.551 1.00 81.75 358 ALA A CA 1
ATOM 2822 C C . ALA A 1 358 ? 31.686 14.987 -40.638 1.00 81.75 358 ALA A C 1
ATOM 2824 O O . ALA A 1 358 ? 30.884 15.848 -40.266 1.00 81.75 358 ALA A O 1
ATOM 2825 N N . ARG A 1 359 ? 31.313 13.779 -41.069 1.00 83.50 359 ARG A N 1
ATOM 2826 C CA . ARG A 1 359 ? 29.956 13.230 -40.990 1.00 83.50 359 ARG A CA 1
ATOM 2827 C C . ARG A 1 359 ? 30.026 11.968 -40.145 1.00 83.50 359 ARG A C 1
ATOM 2829 O O . ARG A 1 359 ? 30.713 11.035 -40.529 1.00 83.50 359 ARG A O 1
ATOM 2836 N N . LEU A 1 360 ? 29.369 11.991 -38.995 1.00 84.06 360 LEU A N 1
ATOM 2837 C CA . LEU A 1 360 ? 29.341 10.885 -38.047 1.00 84.06 360 LEU A CA 1
ATOM 2838 C C . LEU A 1 360 ? 28.164 9.974 -38.393 1.00 84.06 360 LEU A C 1
ATOM 2840 O O . LEU A 1 360 ? 27.046 10.474 -38.516 1.00 84.06 360 LEU A O 1
ATOM 2844 N N . ASP A 1 361 ? 28.392 8.668 -38.518 1.00 73.38 361 ASP A N 1
ATOM 2845 C CA . ASP A 1 361 ? 27.333 7.712 -38.865 1.00 73.38 361 ASP A CA 1
ATOM 2846 C C . ASP A 1 361 ? 26.236 7.649 -37.798 1.00 73.38 361 ASP A C 1
ATOM 2848 O O . ASP A 1 361 ? 25.053 7.784 -38.115 1.00 73.38 361 ASP A O 1
ATOM 2852 N N . ILE A 1 362 ? 26.611 7.468 -36.533 1.00 79.62 362 ILE A N 1
ATOM 2853 C CA . ILE A 1 362 ? 25.705 7.543 -35.384 1.00 79.62 362 ILE A CA 1
ATOM 2854 C C . ILE A 1 362 ? 26.404 8.324 -34.278 1.00 79.62 362 ILE A C 1
ATOM 2856 O O . ILE A 1 362 ? 27.567 8.069 -33.959 1.00 79.62 362 ILE A O 1
ATOM 2860 N N . THR A 1 363 ? 25.695 9.260 -33.655 1.00 82.88 363 THR A N 1
ATOM 2861 C CA . THR A 1 363 ? 26.192 9.993 -32.490 1.00 82.88 363 THR A CA 1
ATOM 2862 C C . THR A 1 363 ? 25.095 10.173 -31.461 1.00 82.88 363 THR A C 1
ATOM 2864 O O . THR A 1 363 ? 23.946 10.464 -31.802 1.00 82.88 363 THR A O 1
ATOM 2867 N N . TYR A 1 364 ? 25.439 9.997 -30.188 1.00 79.50 364 TYR A N 1
ATOM 2868 C CA . TYR A 1 364 ? 24.491 10.267 -29.122 1.00 79.50 364 TYR A CA 1
ATOM 2869 C C . TYR A 1 364 ? 25.134 10.557 -27.768 1.00 79.50 364 TYR A C 1
ATOM 2871 O O . TYR A 1 364 ? 26.327 10.342 -27.527 1.00 79.50 364 TYR A O 1
ATOM 2879 N N . ARG A 1 365 ? 24.296 11.063 -26.862 1.00 76.75 365 ARG A N 1
ATOM 2880 C CA . ARG A 1 365 ? 24.643 11.335 -25.469 1.00 76.75 365 ARG A CA 1
ATOM 2881 C C . ARG A 1 365 ? 24.176 10.197 -24.563 1.00 76.75 365 ARG A C 1
ATOM 2883 O O . ARG A 1 365 ? 22.975 10.007 -24.390 1.00 76.75 365 ARG A O 1
ATOM 2890 N N . ALA A 1 366 ? 25.111 9.464 -23.962 1.00 66.75 366 ALA A N 1
ATOM 2891 C CA . ALA A 1 366 ? 24.771 8.447 -22.970 1.00 66.75 366 ALA A CA 1
ATOM 2892 C C . ALA A 1 366 ? 24.243 9.086 -21.676 1.00 66.75 366 ALA A C 1
ATOM 2894 O O . ALA A 1 366 ? 24.623 10.207 -21.324 1.00 66.75 366 ALA A O 1
ATOM 2895 N N . SER A 1 367 ? 23.433 8.340 -20.920 1.00 62.12 367 SER A N 1
ATOM 2896 C CA . SER A 1 367 ? 22.926 8.742 -19.596 1.00 62.12 367 SER A CA 1
ATOM 2897 C C . SER A 1 367 ? 24.045 9.039 -18.589 1.00 62.12 367 SER A C 1
ATOM 2899 O O . SER A 1 367 ? 23.888 9.894 -17.724 1.00 62.12 367 SER A O 1
ATOM 2901 N N . SER A 1 368 ? 25.210 8.404 -18.753 1.00 65.12 368 SER A N 1
ATOM 2902 C CA . SER A 1 368 ? 26.436 8.671 -17.987 1.00 65.12 368 SER A CA 1
ATOM 2903 C C . SER A 1 368 ? 27.094 10.022 -18.299 1.00 65.12 368 SER A C 1
ATOM 2905 O O . SER A 1 368 ? 28.104 10.371 -17.691 1.00 65.12 368 SER A O 1
ATOM 2907 N N . GLY A 1 369 ? 26.574 10.786 -19.266 1.00 72.19 369 GLY A N 1
ATOM 2908 C CA . GLY A 1 369 ? 27.184 12.035 -19.710 1.00 72.19 369 GLY A CA 1
ATOM 2909 C C . GLY A 1 369 ? 28.434 11.828 -20.571 1.00 72.19 369 GLY A C 1
ATOM 2910 O O . GLY A 1 369 ? 29.251 12.743 -20.695 1.00 72.19 369 GLY A O 1
ATOM 2911 N N . ARG A 1 370 ? 28.602 10.657 -21.193 1.00 83.38 370 ARG A N 1
ATOM 2912 C CA . ARG A 1 370 ? 29.616 10.420 -22.236 1.00 83.38 370 ARG A CA 1
ATOM 2913 C C . ARG A 1 370 ? 29.043 10.712 -23.621 1.00 83.38 370 ARG A C 1
ATOM 2915 O O . ARG A 1 370 ? 27.840 10.581 -23.844 1.00 83.38 370 ARG A O 1
ATOM 2922 N N . HIS A 1 371 ? 29.879 11.206 -24.527 1.00 87.12 371 HIS A N 1
ATOM 2923 C CA . HIS A 1 371 ? 29.522 11.374 -25.932 1.00 87.12 371 HIS A CA 1
ATOM 2924 C C . HIS A 1 371 ? 30.002 10.144 -26.685 1.00 87.12 371 HIS A C 1
ATOM 2926 O O . HIS A 1 371 ? 31.135 9.711 -26.490 1.00 87.12 371 HIS A O 1
ATOM 2932 N N . ILE A 1 372 ? 29.143 9.567 -27.511 1.00 86.62 372 ILE A N 1
ATOM 2933 C CA . ILE A 1 372 ? 29.449 8.323 -28.203 1.00 86.62 372 ILE A CA 1
ATOM 2934 C C . ILE A 1 372 ? 29.270 8.537 -29.692 1.00 86.62 372 ILE A C 1
ATOM 2936 O O . ILE A 1 372 ? 28.281 9.123 -30.129 1.00 86.62 372 ILE A O 1
ATOM 2940 N N . VAL A 1 373 ? 30.253 8.069 -30.450 1.00 90.44 373 VAL A N 1
ATOM 2941 C CA . VAL A 1 373 ? 30.241 8.024 -31.907 1.00 90.44 373 VAL A CA 1
ATOM 2942 C C . VAL A 1 373 ? 30.388 6.570 -32.316 1.00 90.44 373 VAL A C 1
ATOM 2944 O O . VAL A 1 373 ? 31.263 5.868 -31.811 1.00 90.44 373 VAL A O 1
ATOM 2947 N N . VAL A 1 374 ? 29.540 6.113 -33.226 1.00 90.00 374 VAL A N 1
ATOM 2948 C CA . VAL A 1 374 ? 29.670 4.797 -33.850 1.00 90.00 374 VAL A CA 1
ATOM 2949 C C . VAL A 1 374 ? 29.853 5.027 -35.336 1.00 90.00 374 VAL A C 1
ATOM 2951 O O . VAL A 1 374 ? 29.007 5.654 -35.963 1.00 90.00 374 VAL A O 1
ATOM 2954 N N . GLU A 1 375 ? 30.966 4.538 -35.864 1.00 92.25 375 GLU A N 1
ATOM 2955 C CA . GLU A 1 375 ? 31.308 4.521 -37.283 1.00 92.25 375 GLU A CA 1
ATOM 2956 C C . GLU A 1 375 ? 31.233 3.076 -37.761 1.00 92.25 375 GLU A C 1
ATOM 2958 O O . GLU A 1 375 ? 31.867 2.189 -37.175 1.00 92.25 375 GLU A O 1
ATOM 2963 N N . LEU A 1 376 ? 30.471 2.829 -38.821 1.00 91.50 376 LEU A N 1
ATOM 2964 C CA . LEU A 1 376 ? 30.266 1.485 -39.335 1.00 91.50 376 LEU A CA 1
ATOM 2965 C C . LEU A 1 376 ? 30.981 1.337 -40.671 1.00 91.50 376 LEU A C 1
ATOM 2967 O O . LEU A 1 376 ? 30.881 2.179 -41.553 1.00 91.50 376 LEU A O 1
ATOM 2971 N N . LYS A 1 377 ? 31.677 0.217 -40.859 1.00 91.81 377 LYS A N 1
ATOM 2972 C CA . LYS A 1 377 ? 32.076 -0.236 -42.195 1.00 91.81 377 LYS A CA 1
ATOM 2973 C C . LYS A 1 377 ? 31.156 -1.352 -42.648 1.00 91.81 377 LYS A C 1
ATOM 2975 O O . LYS A 1 377 ? 30.662 -2.130 -41.829 1.00 91.81 377 LYS A O 1
ATOM 2980 N N . LYS A 1 378 ? 30.965 -1.458 -43.964 1.00 86.56 378 LYS A N 1
ATOM 2981 C CA . LYS A 1 378 ? 30.185 -2.529 -44.588 1.00 86.56 378 LYS A CA 1
ATOM 2982 C C . LYS A 1 378 ? 30.545 -3.899 -43.976 1.00 86.56 378 LYS A C 1
ATOM 2984 O O . LYS A 1 378 ? 31.735 -4.227 -43.946 1.00 86.56 378 LYS A O 1
ATOM 2989 N N . PRO A 1 379 ? 29.558 -4.719 -43.560 1.00 85.38 379 PRO A N 1
ATOM 2990 C CA . PRO A 1 379 ? 29.799 -5.995 -42.873 1.00 85.38 379 PRO A CA 1
ATOM 2991 C C . PRO A 1 379 ? 30.714 -6.976 -43.612 1.00 85.38 379 PRO A C 1
ATOM 2993 O O . PRO A 1 379 ? 31.386 -7.791 -42.996 1.00 85.38 379 PRO A O 1
ATOM 2996 N N . THR A 1 380 ? 30.790 -6.872 -44.939 1.00 85.44 380 THR A N 1
ATOM 2997 C CA . THR A 1 380 ? 31.601 -7.753 -45.792 1.00 85.44 380 THR A CA 1
ATOM 2998 C C . THR A 1 380 ? 32.958 -7.158 -46.169 1.00 85.44 380 THR A C 1
ATOM 3000 O O . THR A 1 380 ? 33.757 -7.802 -46.852 1.00 85.44 380 THR A O 1
ATOM 3003 N N . LYS A 1 381 ? 33.256 -5.922 -45.742 1.00 87.31 381 LYS A N 1
ATOM 3004 C CA . LYS A 1 381 ? 34.513 -5.239 -46.059 1.00 87.31 381 LYS A CA 1
ATOM 3005 C C . LYS A 1 381 ? 35.610 -5.665 -45.088 1.00 87.31 381 LYS A C 1
ATOM 3007 O O . LYS A 1 381 ? 35.698 -5.181 -43.964 1.00 87.31 381 LYS A O 1
ATOM 3012 N N . THR A 1 382 ? 36.475 -6.550 -45.566 1.00 85.06 382 THR A N 1
ATOM 3013 C CA . THR A 1 382 ? 37.575 -7.145 -44.795 1.00 85.06 382 THR A CA 1
ATOM 3014 C C . THR A 1 382 ? 38.919 -6.447 -45.023 1.00 85.06 382 THR A C 1
ATOM 3016 O O . THR A 1 382 ? 39.751 -6.376 -44.119 1.00 85.06 382 THR A O 1
ATOM 3019 N N . ALA A 1 383 ? 39.134 -5.876 -46.210 1.00 87.38 383 ALA A N 1
ATOM 3020 C CA . ALA A 1 383 ? 40.322 -5.089 -46.530 1.00 87.38 383 ALA A CA 1
ATOM 3021 C C . ALA A 1 383 ? 40.165 -3.642 -46.030 1.00 87.38 383 ALA A C 1
ATOM 3023 O O . ALA A 1 383 ? 39.592 -2.786 -46.710 1.00 87.38 383 ALA A O 1
ATOM 3024 N N . LEU A 1 384 ? 40.655 -3.384 -44.817 1.00 89.38 384 LEU A N 1
ATOM 3025 C CA . LEU A 1 384 ? 40.670 -2.066 -44.185 1.00 89.38 384 LEU A CA 1
ATOM 3026 C C . LEU A 1 384 ? 42.093 -1.697 -43.752 1.00 89.38 384 LEU A C 1
ATOM 3028 O O . LEU A 1 384 ? 42.787 -2.509 -43.138 1.00 89.38 384 LEU A O 1
ATOM 3032 N N . GLY A 1 385 ? 42.517 -0.472 -44.067 1.00 92.31 385 GLY A N 1
ATOM 3033 C CA . GLY A 1 385 ? 43.788 0.095 -43.623 1.00 92.31 385 GLY A CA 1
ATOM 3034 C C . GLY A 1 385 ? 43.669 0.691 -42.222 1.00 92.31 385 GLY A C 1
ATOM 3035 O O . GLY A 1 385 ? 42.732 1.429 -41.935 1.00 92.31 385 GLY A O 1
ATOM 3036 N N . TYR A 1 386 ? 44.619 0.383 -41.335 1.00 93.94 386 TYR A N 1
ATOM 3037 C CA . TYR A 1 386 ? 44.621 0.934 -39.975 1.00 93.94 386 TYR A CA 1
ATOM 3038 C C . TYR A 1 386 ? 44.763 2.464 -39.966 1.00 93.94 386 TYR A C 1
ATOM 3040 O O . TYR A 1 386 ? 44.017 3.134 -39.261 1.00 93.94 386 TYR A O 1
ATOM 3048 N N . TYR A 1 387 ? 45.702 3.007 -40.746 1.00 93.94 387 TYR A N 1
ATOM 3049 C CA . TYR A 1 387 ? 46.002 4.441 -40.735 1.00 93.94 387 TYR A CA 1
ATOM 3050 C C . TYR A 1 387 ? 44.837 5.290 -41.257 1.00 93.94 387 TYR A C 1
ATOM 3052 O O . TYR A 1 387 ? 44.537 6.310 -40.648 1.00 93.94 387 TYR A O 1
ATOM 3060 N N . ASP A 1 388 ? 44.116 4.817 -42.278 1.00 91.44 388 ASP A N 1
ATOM 3061 C CA . ASP A 1 388 ? 42.918 5.497 -42.791 1.00 91.44 388 ASP A CA 1
ATOM 3062 C C . ASP A 1 388 ? 41.826 5.597 -41.712 1.00 91.44 388 ASP A C 1
ATOM 3064 O O . ASP A 1 388 ? 41.184 6.630 -41.530 1.00 91.44 388 ASP A O 1
ATOM 3068 N N . LEU A 1 389 ? 41.621 4.511 -40.959 1.00 93.00 389 LEU A N 1
ATOM 3069 C CA . LEU A 1 389 ? 40.631 4.464 -39.881 1.00 93.00 389 LEU A CA 1
ATOM 3070 C C . LEU A 1 389 ? 41.067 5.298 -38.675 1.00 93.00 389 LEU A C 1
ATOM 3072 O O . LEU A 1 389 ? 40.234 5.945 -38.046 1.00 93.00 389 LEU A O 1
ATOM 3076 N N . TYR A 1 390 ? 42.362 5.307 -38.366 1.00 94.56 390 TYR A N 1
ATOM 3077 C CA . TYR A 1 390 ? 42.927 6.153 -37.322 1.00 94.56 390 TYR A CA 1
ATOM 3078 C C . TYR A 1 390 ? 42.736 7.640 -37.644 1.00 94.56 390 TYR A C 1
ATOM 3080 O O . TYR A 1 390 ? 42.267 8.394 -36.793 1.00 94.56 390 TYR A O 1
ATOM 3088 N N . GLU A 1 391 ? 43.040 8.053 -38.876 1.00 92.44 391 GLU A N 1
ATOM 3089 C CA . GLU A 1 391 ? 42.819 9.424 -39.343 1.00 92.44 391 GLU A CA 1
ATOM 3090 C C . GLU A 1 391 ? 41.337 9.804 -39.241 1.00 92.44 391 GLU A C 1
ATOM 3092 O O . GLU A 1 391 ? 40.999 10.867 -38.714 1.00 92.44 391 GLU A O 1
ATOM 3097 N N . GLN A 1 392 ? 40.441 8.905 -39.659 1.00 91.19 392 GLN A N 1
ATOM 3098 C CA . GLN A 1 392 ? 38.999 9.116 -39.558 1.00 91.19 392 GLN A CA 1
ATOM 3099 C C . GLN A 1 392 ? 38.535 9.306 -38.102 1.00 91.19 392 GLN A C 1
ATOM 3101 O O . GLN A 1 392 ? 37.777 10.233 -37.817 1.00 91.19 392 GLN A O 1
ATOM 3106 N N . VAL A 1 393 ? 39.016 8.482 -37.167 1.00 93.44 393 VAL A N 1
ATOM 3107 C CA . VAL A 1 393 ? 38.699 8.610 -35.733 1.00 93.44 393 VAL A CA 1
ATOM 3108 C C . VAL A 1 393 ? 39.253 9.899 -35.142 1.00 93.44 393 VAL A C 1
ATOM 3110 O O . VAL A 1 393 ? 38.524 10.597 -34.438 1.00 93.44 393 VAL A O 1
ATOM 3113 N N . SER A 1 394 ? 40.508 10.242 -35.443 1.00 93.25 394 SER A N 1
ATOM 3114 C CA . SER A 1 394 ? 41.117 11.492 -34.975 1.00 93.25 394 SER A CA 1
ATOM 3115 C C . SER A 1 394 ? 40.285 12.692 -35.423 1.00 93.25 394 SER A C 1
ATOM 3117 O O . SER A 1 394 ? 39.912 13.535 -34.614 1.00 93.25 394 SER A O 1
ATOM 3119 N N . LYS A 1 395 ? 39.875 12.699 -36.693 1.00 91.94 395 LYS A N 1
ATOM 3120 C CA . LYS A 1 395 ? 39.024 13.740 -37.266 1.00 91.94 395 LYS A CA 1
ATOM 3121 C C . LYS A 1 395 ? 37.665 13.854 -36.569 1.00 91.94 395 LYS A C 1
ATOM 3123 O O . LYS A 1 395 ? 37.139 14.956 -36.418 1.00 91.94 395 LYS A O 1
ATOM 3128 N N . TYR A 1 396 ? 37.070 12.737 -36.156 1.00 92.94 396 TYR A N 1
ATOM 3129 C CA . TYR A 1 396 ? 35.804 12.742 -35.418 1.00 92.94 396 TYR A CA 1
ATOM 3130 C C . TYR A 1 396 ? 35.961 13.252 -33.993 1.00 92.94 396 TYR A C 1
ATOM 3132 O O . TYR A 1 396 ? 35.108 14.012 -33.533 1.00 92.94 396 TYR A O 1
ATOM 3140 N N . LYS A 1 397 ? 37.056 12.891 -33.317 1.00 93.38 397 LYS A N 1
ATOM 3141 C CA . LYS A 1 397 ? 37.409 13.460 -32.015 1.00 93.38 397 LYS A CA 1
ATOM 3142 C C . LYS A 1 397 ? 37.521 14.979 -32.112 1.00 93.38 397 LYS A C 1
ATOM 3144 O O . LYS A 1 397 ? 36.807 15.673 -31.389 1.00 93.38 397 LYS A O 1
ATOM 3149 N N . ASP A 1 398 ? 38.312 15.477 -33.058 1.00 92.38 398 ASP A N 1
ATOM 3150 C CA . ASP A 1 398 ? 38.506 16.915 -33.262 1.00 92.38 398 ASP A CA 1
ATOM 3151 C C . ASP A 1 398 ? 37.169 17.614 -33.556 1.00 92.38 398 ASP A C 1
ATOM 3153 O O . ASP A 1 398 ? 36.833 18.617 -32.931 1.00 92.38 398 ASP A O 1
ATOM 3157 N N . ALA A 1 399 ? 36.329 17.032 -34.422 1.00 90.44 399 ALA A N 1
ATOM 3158 C CA . ALA A 1 399 ? 35.025 17.599 -34.767 1.00 90.44 399 ALA A CA 1
ATOM 3159 C C . ALA A 1 399 ? 34.067 17.699 -33.566 1.00 90.44 399 ALA A C 1
ATOM 3161 O O . ALA A 1 399 ? 33.357 18.700 -33.419 1.00 90.44 399 ALA A O 1
ATOM 3162 N N . VAL A 1 400 ? 34.033 16.674 -32.708 1.00 89.75 400 VAL A N 1
ATOM 3163 C CA . VAL A 1 400 ? 33.206 16.665 -31.491 1.00 89.75 400 VAL A CA 1
ATOM 3164 C C . VAL A 1 400 ? 33.742 17.671 -30.470 1.00 89.75 400 VAL A C 1
ATOM 3166 O O . VAL A 1 400 ? 32.957 18.412 -29.872 1.00 89.75 400 VAL A O 1
ATOM 3169 N N . GLU A 1 401 ? 35.060 17.760 -30.295 1.00 91.50 401 GLU A N 1
ATOM 3170 C CA . GLU A 1 401 ? 35.677 18.755 -29.414 1.00 91.50 401 GLU A CA 1
ATOM 3171 C C . GLU A 1 401 ? 35.380 20.189 -29.876 1.00 91.50 401 GLU A C 1
ATOM 3173 O O . GLU A 1 401 ? 34.948 21.013 -29.065 1.00 91.50 401 GLU A O 1
ATOM 3178 N N . SER A 1 402 ? 35.544 20.487 -31.169 1.00 89.94 402 SER A N 1
ATOM 3179 C CA . SER A 1 402 ? 35.211 21.791 -31.761 1.00 89.94 402 SER A CA 1
ATOM 3180 C C . SER A 1 402 ? 33.729 22.132 -31.594 1.00 89.94 402 SER A C 1
ATOM 3182 O O . SER A 1 402 ? 33.384 23.270 -31.262 1.00 89.94 402 SER A O 1
ATOM 3184 N N . TYR A 1 403 ? 32.836 21.148 -31.758 1.00 89.56 403 TYR A N 1
ATOM 3185 C CA . TYR A 1 403 ? 31.402 21.322 -31.520 1.00 89.56 403 TYR A CA 1
ATOM 3186 C C . TYR A 1 403 ? 31.113 21.763 -30.079 1.00 89.56 403 TYR A C 1
ATOM 3188 O O . TYR A 1 403 ? 30.414 22.759 -29.873 1.00 89.56 403 TYR A O 1
ATOM 3196 N N . TYR A 1 404 ? 31.674 21.073 -29.080 1.00 90.00 404 TYR A N 1
ATOM 3197 C CA . TYR A 1 404 ? 31.447 21.417 -27.673 1.00 90.00 404 TYR A CA 1
ATOM 3198 C C . TYR A 1 404 ? 32.097 22.740 -27.277 1.00 90.00 404 TYR A C 1
ATOM 3200 O O . TYR A 1 404 ? 31.448 23.542 -26.610 1.00 90.00 404 TYR A O 1
ATOM 3208 N N . LYS A 1 405 ? 33.313 23.035 -27.751 1.00 89.31 405 LYS A N 1
ATOM 3209 C CA . LYS A 1 405 ? 33.956 24.345 -27.538 1.00 89.31 405 LYS A CA 1
ATOM 3210 C C . LYS A 1 405 ? 33.098 25.491 -28.085 1.00 89.31 405 LYS A C 1
ATOM 3212 O O . LYS A 1 405 ? 33.022 26.550 -27.470 1.00 89.31 405 LYS A O 1
ATOM 3217 N N . ALA A 1 406 ? 32.433 25.288 -29.224 1.00 88.94 406 ALA A N 1
ATOM 3218 C CA . ALA A 1 406 ? 31.584 26.305 -29.840 1.00 88.94 406 ALA A CA 1
ATOM 3219 C C . ALA A 1 406 ? 30.201 26.437 -29.178 1.00 88.94 406 ALA A C 1
ATOM 3221 O O . ALA A 1 406 ? 29.696 27.550 -29.036 1.00 88.94 406 ALA A O 1
ATOM 3222 N N . LYS A 1 407 ? 29.560 25.320 -28.817 1.00 86.81 407 LYS A N 1
ATOM 3223 C CA . LYS A 1 407 ? 28.180 25.302 -28.297 1.00 86.81 407 LYS A CA 1
ATOM 3224 C C . LYS A 1 407 ? 28.092 25.433 -26.783 1.00 86.81 407 LYS A C 1
ATOM 3226 O O . LYS A 1 407 ? 27.115 25.984 -26.284 1.00 86.81 407 LYS A O 1
ATOM 3231 N N . GLU A 1 408 ? 29.095 24.948 -26.064 1.00 87.94 408 GLU A N 1
ATOM 3232 C CA . GLU A 1 408 ? 29.143 24.930 -24.605 1.00 87.94 408 GLU A CA 1
ATOM 3233 C C . GLU A 1 408 ? 30.516 25.411 -24.086 1.00 87.94 408 GLU A C 1
ATOM 3235 O O . GLU A 1 408 ? 31.180 24.693 -23.341 1.00 87.94 408 GLU A O 1
ATOM 3240 N N . PRO A 1 409 ? 30.951 26.643 -24.424 1.00 86.56 409 PRO A N 1
ATOM 3241 C CA . PRO A 1 409 ? 32.315 27.131 -24.160 1.00 86.56 409 PRO A CA 1
ATOM 3242 C C . PRO A 1 409 ? 32.711 27.155 -22.676 1.00 86.56 409 PRO A C 1
ATOM 3244 O O . PRO A 1 409 ? 33.893 27.145 -22.350 1.00 86.56 409 PRO A O 1
ATOM 3247 N N . ASN A 1 410 ? 31.725 27.185 -21.776 1.00 90.38 410 ASN A N 1
ATOM 3248 C CA . ASN A 1 410 ? 31.929 27.257 -20.328 1.00 90.38 410 ASN A CA 1
ATOM 3249 C C . ASN A 1 410 ? 31.792 25.895 -19.626 1.00 90.38 410 ASN A C 1
ATOM 3251 O O . ASN A 1 410 ? 31.757 25.847 -18.397 1.00 90.38 410 ASN A O 1
ATOM 3255 N N . LYS A 1 411 ? 31.662 24.794 -20.374 1.00 86.19 411 LYS A N 1
ATOM 3256 C CA . LYS A 1 411 ? 31.597 23.436 -19.823 1.00 86.19 411 LYS A CA 1
ATOM 3257 C C . LYS A 1 411 ? 32.809 22.623 -20.280 1.00 86.19 411 LYS A C 1
ATOM 3259 O O . LYS A 1 411 ? 33.293 22.828 -21.392 1.00 86.19 411 LYS A O 1
ATOM 3264 N N . PRO A 1 412 ? 33.299 21.680 -19.455 1.00 87.00 412 PRO A N 1
ATOM 3265 C CA . PRO A 1 412 ? 34.309 20.740 -19.915 1.00 87.00 412 PRO A CA 1
ATOM 3266 C C . PRO A 1 412 ? 33.750 19.908 -21.071 1.00 87.00 412 PRO A C 1
ATOM 3268 O O . PRO A 1 412 ? 32.590 19.485 -21.034 1.00 87.00 412 PRO A O 1
ATOM 3271 N N . VAL A 1 413 ? 34.588 19.652 -22.081 1.00 87.69 413 VAL A N 1
ATOM 3272 C CA . VAL A 1 413 ? 34.225 18.727 -23.156 1.00 87.69 413 VAL A CA 1
ATOM 3273 C C . VAL A 1 413 ? 33.962 17.362 -22.524 1.00 87.69 413 VAL A C 1
ATOM 3275 O O . VAL A 1 413 ? 34.791 16.878 -21.746 1.00 87.69 413 VAL A O 1
ATOM 3278 N N . PRO A 1 414 ? 32.815 16.735 -22.807 1.00 88.12 414 PRO A N 1
ATOM 3279 C CA . PRO A 1 414 ? 32.527 15.447 -22.219 1.00 88.12 414 PRO A CA 1
ATOM 3280 C C . PRO A 1 414 ? 33.498 14.362 -22.664 1.00 88.12 414 PRO A C 1
ATOM 3282 O O . PRO A 1 414 ? 34.014 14.398 -23.779 1.00 88.12 414 PRO A O 1
ATOM 3285 N N . ALA A 1 415 ? 33.660 13.336 -21.830 1.00 90.06 415 ALA A N 1
ATOM 3286 C CA . ALA A 1 415 ? 34.402 12.157 -22.243 1.00 90.06 415 ALA A CA 1
ATOM 3287 C C . ALA A 1 415 ? 33.752 11.517 -23.483 1.00 90.06 415 ALA A C 1
ATOM 3289 O O . ALA A 1 415 ? 32.523 11.410 -23.559 1.00 90.06 415 ALA A O 1
ATOM 3290 N N . LEU A 1 416 ? 34.591 11.119 -24.438 1.00 91.25 416 LEU A N 1
ATOM 3291 C CA . LEU A 1 416 ? 34.206 10.651 -25.765 1.00 91.25 416 LEU A CA 1
ATOM 3292 C C . LEU A 1 416 ? 34.616 9.190 -25.946 1.00 91.25 416 LEU A C 1
ATOM 3294 O O . LEU A 1 416 ? 35.701 8.807 -25.520 1.00 91.25 416 LEU A O 1
ATOM 3298 N N . ASP A 1 417 ? 33.768 8.405 -26.603 1.00 89.88 417 ASP A N 1
ATOM 3299 C CA . ASP A 1 417 ? 34.100 7.079 -27.122 1.00 89.88 417 ASP A CA 1
ATOM 3300 C C . ASP A 1 417 ? 33.734 6.988 -28.597 1.00 89.88 417 ASP A C 1
ATOM 3302 O O . ASP A 1 417 ? 32.617 7.337 -28.983 1.00 89.88 417 ASP A O 1
ATOM 3306 N N . ILE A 1 418 ? 34.658 6.483 -29.410 1.00 93.38 418 ILE A N 1
ATOM 3307 C CA . ILE A 1 418 ? 34.453 6.271 -30.841 1.00 93.38 418 ILE A CA 1
ATOM 3308 C C . ILE A 1 418 ? 34.578 4.775 -31.133 1.00 93.38 418 ILE A C 1
ATOM 3310 O O . ILE A 1 418 ? 35.659 4.191 -31.052 1.00 93.38 418 ILE A O 1
ATOM 3314 N N . TYR A 1 419 ? 33.457 4.143 -31.461 1.00 91.44 419 TYR A N 1
ATOM 3315 C CA . TYR A 1 419 ? 33.387 2.733 -31.820 1.00 91.44 419 TYR A CA 1
ATOM 3316 C C . TYR A 1 419 ? 33.473 2.575 -33.335 1.00 91.44 419 TYR A C 1
ATOM 3318 O O . TYR A 1 419 ? 32.634 3.092 -34.066 1.00 91.44 419 TYR A O 1
ATOM 3326 N N . LEU A 1 420 ? 34.472 1.832 -33.797 1.00 93.88 420 LEU A N 1
ATOM 3327 C CA . LEU A 1 420 ? 34.619 1.414 -35.186 1.00 93.88 420 LEU A CA 1
ATOM 3328 C C . LEU A 1 420 ? 34.090 -0.013 -35.331 1.00 93.88 420 LEU A C 1
ATOM 3330 O O . LEU A 1 420 ? 34.765 -0.963 -34.919 1.00 93.88 420 LEU A O 1
ATOM 3334 N N . LEU A 1 421 ? 32.902 -0.160 -35.917 1.00 93.25 421 LEU A N 1
ATOM 3335 C CA . LEU A 1 421 ? 32.294 -1.461 -36.180 1.00 93.25 421 LEU A CA 1
ATOM 3336 C C . LEU A 1 421 ? 32.764 -2.002 -37.535 1.00 93.25 421 LEU A C 1
ATOM 3338 O O . LEU A 1 421 ? 32.467 -1.436 -38.590 1.00 93.25 421 LEU A O 1
ATOM 3342 N N . VAL A 1 422 ? 33.523 -3.098 -37.506 1.00 93.69 422 VAL A N 1
ATOM 3343 C CA . VAL A 1 422 ? 34.209 -3.662 -38.680 1.00 93.69 422 VAL A CA 1
ATOM 3344 C C . VAL A 1 422 ? 33.950 -5.160 -38.841 1.00 93.69 422 VAL A C 1
ATOM 3346 O O . VAL A 1 422 ? 33.641 -5.861 -37.883 1.00 93.69 422 VAL A O 1
ATOM 3349 N N . ALA A 1 423 ? 34.101 -5.684 -40.059 1.00 90.81 423 ALA A N 1
ATOM 3350 C CA . ALA A 1 423 ? 34.015 -7.127 -40.316 1.00 90.81 423 ALA A CA 1
ATOM 3351 C C . ALA A 1 423 ? 35.122 -7.903 -39.581 1.00 90.81 423 ALA A C 1
ATOM 3353 O O . ALA A 1 423 ? 34.887 -8.922 -38.938 1.00 90.81 423 ALA A O 1
ATOM 3354 N N . GLN A 1 424 ? 36.340 -7.368 -39.662 1.00 91.56 424 GLN A N 1
ATOM 3355 C CA . GLN A 1 424 ? 37.543 -7.871 -39.016 1.00 91.56 424 GLN A CA 1
ATOM 3356 C C . GLN A 1 424 ? 38.466 -6.696 -38.693 1.00 91.56 424 GLN A C 1
ATOM 3358 O O . GLN A 1 424 ? 38.394 -5.644 -39.337 1.00 91.56 424 GLN A O 1
ATOM 3363 N N . THR A 1 425 ? 39.346 -6.869 -37.713 1.00 91.81 425 THR A N 1
ATOM 3364 C CA . THR A 1 425 ? 40.374 -5.867 -37.426 1.00 91.81 425 THR A CA 1
ATOM 3365 C C . THR A 1 425 ? 41.341 -5.725 -38.613 1.00 91.81 425 THR A C 1
ATOM 3367 O O . THR A 1 425 ? 41.580 -6.697 -39.337 1.00 91.81 425 THR A O 1
ATOM 3370 N N . PRO A 1 426 ? 41.908 -4.525 -38.848 1.00 92.12 426 PRO A N 1
ATOM 3371 C CA . PRO A 1 426 ? 42.895 -4.315 -39.904 1.00 92.12 426 PRO A CA 1
ATOM 3372 C C . PRO A 1 426 ? 44.091 -5.268 -39.804 1.00 92.12 426 PRO A C 1
ATOM 3374 O O . PRO A 1 426 ? 44.532 -5.626 -38.710 1.00 92.12 426 PRO A O 1
ATOM 3377 N N . SER A 1 427 ? 44.670 -5.631 -40.951 1.00 86.75 427 SER A N 1
ATOM 3378 C CA . SER A 1 427 ? 45.857 -6.492 -40.979 1.00 86.75 427 SER A CA 1
ATOM 3379 C C . SER A 1 427 ? 47.024 -5.866 -40.205 1.00 86.75 427 SER A C 1
ATOM 3381 O O . SER A 1 427 ? 47.310 -4.669 -40.317 1.00 86.75 427 SER A O 1
ATOM 3383 N N . GLY A 1 428 ? 47.692 -6.682 -39.386 1.00 85.38 428 GLY A N 1
ATOM 3384 C CA . GLY A 1 428 ? 48.782 -6.242 -38.517 1.00 85.38 428 GLY A CA 1
ATOM 3385 C C . GLY A 1 428 ? 48.344 -5.305 -37.387 1.00 85.38 428 GLY A C 1
ATOM 3386 O O . GLY A 1 428 ? 49.176 -4.531 -36.916 1.00 85.38 428 GLY A O 1
ATOM 3387 N N . PHE A 1 429 ? 47.064 -5.301 -36.994 1.00 91.56 429 PHE A N 1
ATOM 3388 C CA . PHE A 1 429 ? 46.591 -4.608 -35.795 1.00 91.56 429 PHE A CA 1
ATOM 3389 C C . PHE A 1 429 ? 47.113 -5.310 -34.533 1.00 91.56 429 PHE A C 1
ATOM 3391 O O . PHE A 1 429 ? 46.678 -6.409 -34.193 1.00 91.56 429 PHE A O 1
ATOM 3398 N N . ASP A 1 430 ? 48.063 -4.669 -33.858 1.00 92.50 430 ASP A N 1
ATOM 3399 C CA . ASP A 1 430 ? 48.738 -5.162 -32.660 1.00 92.50 430 ASP A CA 1
ATOM 3400 C C . ASP A 1 430 ? 48.435 -4.278 -31.436 1.00 92.50 430 ASP A C 1
ATOM 3402 O O . ASP A 1 430 ? 47.631 -3.343 -31.487 1.00 92.50 430 ASP A O 1
ATOM 3406 N N . GLU A 1 431 ? 49.074 -4.578 -30.304 1.00 92.38 431 GLU A N 1
ATOM 3407 C CA . GLU A 1 431 ? 48.899 -3.818 -29.063 1.00 92.38 431 GLU A CA 1
ATOM 3408 C C . GLU A 1 431 ? 49.312 -2.348 -29.205 1.00 92.38 431 GLU A C 1
ATOM 3410 O O . GLU A 1 431 ? 48.679 -1.466 -28.627 1.00 92.38 431 GLU A O 1
ATOM 3415 N N . SER A 1 432 ? 50.364 -2.069 -29.981 1.00 94.31 432 SER A N 1
ATOM 3416 C CA . SER A 1 432 ? 50.841 -0.702 -30.192 1.00 94.31 432 SER A CA 1
ATOM 3417 C C . SER A 1 432 ? 49.790 0.120 -30.930 1.00 94.31 432 SER A C 1
ATOM 3419 O O . SER A 1 432 ? 49.438 1.206 -30.468 1.00 94.31 432 SER A O 1
ATOM 3421 N N . LYS A 1 433 ? 49.222 -0.428 -32.009 1.00 94.06 433 LYS A N 1
ATOM 3422 C CA . LYS A 1 433 ? 48.133 0.208 -32.759 1.00 94.06 433 LYS A CA 1
ATOM 3423 C C . LYS A 1 433 ? 46.869 0.354 -31.920 1.00 94.06 433 LYS A C 1
ATOM 3425 O O . LYS A 1 433 ? 46.210 1.390 -31.983 1.00 94.06 433 LYS A O 1
ATOM 3430 N N . ARG A 1 434 ? 46.541 -0.641 -31.090 1.00 93.38 434 ARG A N 1
ATOM 3431 C CA . ARG A 1 434 ? 45.410 -0.546 -30.155 1.00 93.38 434 ARG A CA 1
ATOM 3432 C C . ARG A 1 434 ? 45.575 0.622 -29.187 1.00 93.38 434 ARG A C 1
ATOM 3434 O O . ARG A 1 434 ? 44.631 1.388 -29.017 1.00 93.38 434 ARG A O 1
ATOM 3441 N N . LYS A 1 435 ? 46.761 0.777 -28.591 1.00 94.00 435 LYS A N 1
ATOM 3442 C CA . LYS A 1 435 ? 47.061 1.885 -27.673 1.00 94.00 435 LYS A CA 1
ATOM 3443 C C . LYS A 1 435 ? 46.972 3.236 -28.369 1.00 94.00 435 LYS A C 1
ATOM 3445 O O . LYS A 1 435 ? 46.273 4.103 -27.863 1.00 94.00 435 LYS A O 1
ATOM 3450 N N . SER A 1 436 ? 47.572 3.386 -29.552 1.00 95.00 436 SER A N 1
ATOM 3451 C CA . SER A 1 436 ? 47.464 4.648 -30.294 1.00 95.00 436 SER A CA 1
ATOM 3452 C C . SER A 1 436 ? 46.014 4.983 -30.653 1.00 95.00 436 SER A C 1
ATOM 3454 O O . SER A 1 436 ? 45.592 6.120 -30.487 1.00 95.00 436 SER A O 1
ATOM 3456 N N . LEU A 1 437 ? 45.202 4.004 -31.070 1.00 94.69 437 LEU A N 1
ATOM 3457 C CA . LEU A 1 437 ? 43.787 4.248 -31.360 1.00 94.69 437 LEU A CA 1
ATOM 3458 C C . LEU A 1 437 ? 43.012 4.692 -30.104 1.00 94.69 437 LEU A C 1
ATOM 3460 O O . LEU A 1 437 ? 42.160 5.574 -30.185 1.00 94.69 437 LEU A O 1
ATOM 3464 N N . ALA A 1 438 ? 43.343 4.136 -28.937 1.00 93.56 438 ALA A N 1
ATOM 3465 C CA . ALA A 1 438 ? 42.739 4.534 -27.669 1.00 93.56 438 ALA A CA 1
ATOM 3466 C C . ALA A 1 438 ? 43.107 5.972 -27.248 1.00 93.56 438 ALA A C 1
ATOM 3468 O O . ALA A 1 438 ? 42.280 6.645 -26.636 1.00 93.56 438 ALA A O 1
ATOM 3469 N N . GLU A 1 439 ? 44.288 6.487 -27.611 1.00 94.38 439 GLU A N 1
ATOM 3470 C CA . GLU A 1 439 ? 44.692 7.886 -27.349 1.00 94.38 439 GLU A CA 1
ATOM 3471 C C . GLU A 1 439 ? 43.807 8.911 -28.088 1.00 94.38 439 GLU A C 1
ATOM 3473 O O . GLU A 1 439 ? 43.615 10.050 -27.642 1.00 94.38 439 GLU A O 1
ATOM 3478 N N . VAL A 1 440 ? 43.200 8.493 -29.202 1.00 93.50 440 VAL A N 1
ATOM 3479 C CA . VAL A 1 440 ? 42.177 9.260 -29.930 1.00 93.50 440 VAL A CA 1
ATOM 3480 C C . VAL A 1 440 ? 40.749 8.816 -29.590 1.00 93.50 440 VAL A C 1
ATOM 3482 O O . VAL A 1 440 ? 39.816 9.118 -30.327 1.00 93.50 440 VAL A O 1
ATOM 3485 N N . ASN A 1 441 ? 40.560 8.149 -28.445 1.00 94.62 441 ASN A N 1
ATOM 3486 C CA . ASN A 1 441 ? 39.279 7.638 -27.936 1.00 94.62 441 ASN A CA 1
ATOM 3487 C C . ASN A 1 441 ? 38.600 6.591 -28.838 1.00 94.62 441 ASN A C 1
ATOM 3489 O O . ASN A 1 441 ? 37.407 6.315 -28.691 1.00 94.62 441 ASN A O 1
ATOM 3493 N N . GLY A 1 442 ? 39.346 6.007 -29.775 1.00 94.56 442 GLY A N 1
ATOM 3494 C CA . GLY A 1 442 ? 38.860 5.002 -30.705 1.00 94.56 442 GLY A CA 1
ATOM 3495 C C . GLY A 1 442 ? 38.998 3.580 -30.177 1.00 94.56 442 GLY A C 1
ATOM 3496 O O . GLY A 1 442 ? 39.941 3.243 -29.459 1.00 94.56 442 GLY A O 1
ATOM 3497 N N . ARG A 1 443 ? 38.094 2.703 -30.608 1.00 93.75 443 ARG A N 1
ATOM 3498 C CA . ARG A 1 443 ? 38.218 1.254 -30.422 1.00 93.75 443 ARG A CA 1
ATOM 3499 C C . ARG A 1 443 ? 37.553 0.481 -31.550 1.00 93.75 443 ARG A C 1
ATOM 3501 O O . ARG A 1 443 ? 36.537 0.914 -32.085 1.00 93.75 443 ARG A O 1
ATOM 3508 N N . PHE A 1 444 ? 38.102 -0.687 -31.871 1.00 93.12 444 PHE A N 1
ATOM 3509 C CA . PHE A 1 444 ? 37.463 -1.631 -32.783 1.00 93.12 444 PHE A CA 1
ATOM 3510 C C . PHE A 1 444 ? 36.488 -2.533 -32.041 1.00 93.12 444 PHE A C 1
ATOM 3512 O O . PHE A 1 444 ? 36.818 -3.064 -30.982 1.00 93.12 444 PHE A O 1
ATOM 3519 N N . ILE A 1 445 ? 35.330 -2.754 -32.652 1.00 91.06 445 ILE A N 1
ATOM 3520 C CA . ILE A 1 445 ? 34.425 -3.855 -32.336 1.00 91.06 445 ILE A CA 1
ATOM 3521 C C . ILE A 1 445 ? 34.152 -4.580 -33.648 1.00 91.06 445 ILE A C 1
ATOM 3523 O O . ILE A 1 445 ? 33.950 -3.945 -34.683 1.00 91.06 445 ILE A O 1
ATOM 3527 N N . THR A 1 446 ? 34.180 -5.910 -33.633 1.00 92.44 446 THR A N 1
ATOM 3528 C CA . THR A 1 446 ? 33.775 -6.676 -34.818 1.00 92.44 4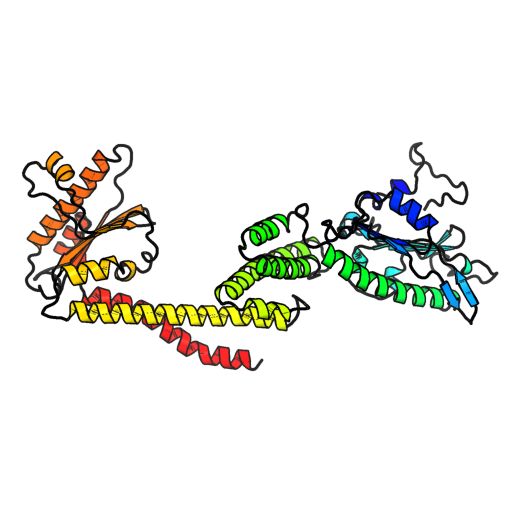46 THR A CA 1
ATOM 3529 C C . THR A 1 446 ? 32.287 -6.999 -34.771 1.00 92.44 446 THR A C 1
ATOM 3531 O O . THR A 1 446 ? 31.749 -7.183 -33.681 1.00 92.44 446 THR A O 1
ATOM 3534 N N . TYR A 1 447 ? 31.620 -7.120 -35.926 1.00 90.75 447 TYR A N 1
ATOM 3535 C CA . TYR A 1 447 ? 30.225 -7.594 -35.971 1.00 90.75 447 TYR A CA 1
ATOM 3536 C C . TYR A 1 447 ? 30.067 -8.925 -35.221 1.00 90.75 447 TYR A C 1
ATOM 3538 O O . TYR A 1 447 ? 29.167 -9.073 -34.401 1.00 90.75 447 TYR A O 1
ATOM 3546 N N . THR A 1 448 ? 31.005 -9.854 -35.426 1.00 90.50 448 THR A N 1
ATOM 3547 C CA . THR A 1 448 ? 31.041 -11.150 -34.736 1.00 90.50 448 THR A CA 1
ATOM 3548 C C . THR A 1 448 ? 31.138 -11.000 -33.221 1.00 90.50 448 THR A C 1
ATOM 3550 O O . THR A 1 448 ? 30.377 -11.633 -32.497 1.00 90.50 448 THR A O 1
ATOM 3553 N N . GLN A 1 449 ? 32.053 -10.158 -32.732 1.00 89.12 449 GLN A N 1
ATOM 3554 C CA . GLN A 1 449 ? 32.192 -9.900 -31.300 1.00 89.12 449 GLN A CA 1
ATOM 3555 C C . GLN A 1 449 ? 30.904 -9.308 -30.724 1.00 89.12 449 GLN A C 1
ATOM 3557 O O . GLN A 1 449 ? 30.390 -9.822 -29.741 1.00 89.12 449 GLN A O 1
ATOM 3562 N N . LEU A 1 450 ? 30.352 -8.285 -31.377 1.00 88.50 450 LEU A N 1
ATOM 3563 C CA . LEU A 1 450 ? 29.130 -7.612 -30.945 1.00 88.50 450 LEU A CA 1
ATOM 3564 C C . LEU A 1 450 ? 27.951 -8.588 -30.799 1.00 88.50 450 LEU A C 1
ATOM 3566 O O . LEU A 1 450 ? 27.251 -8.584 -29.789 1.00 88.50 450 LEU A O 1
ATOM 3570 N N . ILE A 1 451 ? 27.759 -9.450 -31.799 1.00 89.69 451 ILE A N 1
ATOM 3571 C CA . ILE A 1 451 ? 26.702 -10.468 -31.807 1.00 89.69 451 ILE A CA 1
ATOM 3572 C C . ILE A 1 451 ? 26.929 -11.496 -30.696 1.00 89.69 451 ILE A C 1
ATOM 3574 O O . ILE A 1 451 ? 25.993 -11.807 -29.961 1.00 89.69 451 ILE A O 1
ATOM 3578 N N . ASN A 1 452 ? 28.154 -12.009 -30.555 1.00 88.31 452 ASN A N 1
ATOM 3579 C CA . ASN A 1 452 ? 28.477 -13.034 -29.563 1.00 88.31 452 ASN A CA 1
ATOM 3580 C C . ASN A 1 452 ? 28.349 -12.512 -28.128 1.00 88.31 452 ASN A C 1
ATOM 3582 O O . ASN A 1 452 ? 27.809 -13.218 -27.272 1.00 88.31 452 ASN A O 1
ATOM 3586 N N . ASP A 1 453 ? 28.815 -11.289 -27.873 1.00 83.00 453 ASP A N 1
ATOM 3587 C CA . ASP A 1 453 ? 28.748 -10.647 -26.560 1.00 83.00 453 ASP A CA 1
ATOM 3588 C C . ASP A 1 453 ? 27.278 -10.416 -26.167 1.00 83.00 453 ASP A C 1
ATOM 3590 O O . ASP A 1 453 ? 26.855 -10.809 -25.074 1.00 83.00 453 ASP A O 1
ATOM 3594 N N . ALA A 1 454 ? 26.461 -9.890 -27.090 1.00 80.56 454 ALA A N 1
ATOM 3595 C CA . ALA A 1 454 ? 25.026 -9.718 -26.876 1.00 80.56 454 ALA A CA 1
ATOM 3596 C C . ALA A 1 454 ? 24.315 -11.067 -26.660 1.00 80.56 454 ALA A C 1
ATOM 3598 O O . ALA A 1 454 ? 23.574 -11.227 -25.691 1.00 80.56 454 ALA A O 1
ATOM 3599 N N . GLN A 1 455 ? 24.565 -12.065 -27.514 1.00 84.69 455 GLN A N 1
ATOM 3600 C CA . GLN A 1 455 ? 23.942 -13.387 -27.404 1.00 84.69 455 GLN A CA 1
ATOM 3601 C C . GLN A 1 455 ? 24.287 -14.072 -26.077 1.00 84.69 455 GLN A C 1
ATOM 3603 O O . GLN A 1 455 ? 23.395 -14.604 -25.418 1.00 84.69 455 GLN A O 1
ATOM 3608 N N . SER A 1 456 ? 25.553 -14.025 -25.657 1.00 80.81 456 SER A N 1
ATOM 3609 C CA . SER A 1 456 ? 26.007 -14.646 -24.408 1.00 80.81 456 SER A CA 1
ATOM 3610 C C . SER A 1 456 ? 25.357 -14.001 -23.183 1.00 80.81 456 SER A C 1
ATOM 3612 O O . SER A 1 456 ? 24.911 -14.716 -22.287 1.00 80.81 456 SER A O 1
ATOM 3614 N N . SER A 1 457 ? 25.240 -12.668 -23.162 1.00 72.88 457 SER A N 1
ATOM 3615 C CA . SER A 1 457 ? 24.627 -11.938 -22.046 1.00 72.88 457 SER A CA 1
ATOM 3616 C C . SER A 1 457 ? 23.150 -12.301 -21.841 1.00 72.88 457 SER A C 1
ATOM 3618 O O . SER A 1 457 ? 22.720 -12.468 -20.701 1.00 72.88 457 SER A O 1
ATOM 3620 N N . TYR A 1 458 ? 22.384 -12.472 -22.923 1.00 75.44 458 TYR A N 1
ATOM 3621 C CA . TYR A 1 458 ? 20.960 -12.823 -22.848 1.00 75.44 458 TYR A CA 1
ATOM 3622 C C . TYR A 1 458 ? 20.714 -14.333 -22.691 1.00 75.44 458 TYR A C 1
ATOM 3624 O O . TYR A 1 458 ? 19.762 -14.728 -22.020 1.00 75.44 458 TYR A O 1
ATOM 3632 N N . GLN A 1 459 ? 21.574 -15.192 -23.250 1.00 77.62 459 GLN A N 1
ATOM 3633 C CA . GLN A 1 459 ? 21.438 -16.648 -23.124 1.00 77.62 459 GLN A CA 1
ATOM 3634 C C . GLN A 1 459 ? 21.735 -17.137 -21.698 1.00 77.62 459 GLN A C 1
ATOM 3636 O O . GLN A 1 459 ? 20.994 -17.971 -21.182 1.00 77.62 459 GLN A O 1
ATOM 3641 N N . GLN A 1 460 ? 22.743 -16.566 -21.024 1.00 73.12 460 GLN A N 1
ATOM 3642 C CA . GLN A 1 460 ? 23.070 -16.912 -19.632 1.00 73.12 460 GLN A CA 1
ATOM 3643 C C . GLN A 1 460 ? 21.877 -16.737 -18.683 1.00 73.12 460 GLN A C 1
ATOM 3645 O O . GLN A 1 460 ? 21.688 -17.544 -17.776 1.00 73.12 460 GLN A O 1
ATOM 3650 N N . TYR A 1 461 ? 21.045 -15.716 -18.905 1.00 66.38 461 TYR A N 1
ATOM 3651 C CA . TYR A 1 461 ? 19.843 -15.501 -18.103 1.00 66.38 461 TYR A CA 1
ATOM 3652 C C . TYR A 1 461 ? 18.819 -16.639 -18.265 1.00 66.38 461 TYR A C 1
ATOM 3654 O O . TYR A 1 461 ? 18.295 -17.135 -17.265 1.00 66.38 461 TYR A O 1
ATOM 3662 N N . LEU A 1 462 ? 18.560 -17.080 -19.506 1.00 69.00 462 LEU A N 1
ATOM 3663 C CA . LEU A 1 462 ? 17.636 -18.189 -19.791 1.00 69.00 462 LEU A CA 1
ATOM 3664 C C . LEU A 1 462 ? 18.144 -19.523 -19.230 1.00 69.00 462 LEU A C 1
ATOM 3666 O O . LEU A 1 462 ? 17.359 -20.353 -18.771 1.00 69.00 462 LEU A O 1
ATOM 3670 N N . ASP A 1 463 ? 19.459 -19.729 -19.244 1.00 71.62 463 ASP A N 1
ATOM 3671 C CA . ASP A 1 463 ? 20.068 -20.955 -18.735 1.00 71.62 463 ASP A CA 1
ATOM 3672 C C . ASP A 1 463 ? 19.944 -21.048 -17.201 1.00 71.62 463 ASP A C 1
ATOM 3674 O O . ASP A 1 463 ? 19.651 -22.121 -16.676 1.00 71.62 463 ASP A O 1
ATOM 3678 N N . VAL A 1 464 ? 20.075 -19.928 -16.475 1.00 61.28 464 VAL A N 1
ATOM 3679 C CA . VAL A 1 464 ? 19.881 -19.870 -15.011 1.00 61.28 464 VAL A CA 1
ATOM 3680 C C . VAL A 1 464 ? 18.422 -20.122 -14.617 1.00 61.28 464 VAL A C 1
ATOM 3682 O O . VAL A 1 464 ? 18.169 -20.871 -13.673 1.00 61.28 464 VAL A O 1
ATOM 3685 N N . THR A 1 465 ? 17.458 -19.564 -15.354 1.00 57.09 465 THR A N 1
ATOM 3686 C CA . THR A 1 465 ? 16.020 -19.755 -15.071 1.00 57.09 465 THR A CA 1
ATOM 3687 C C . THR A 1 465 ? 15.551 -21.191 -15.332 1.00 57.09 465 THR A C 1
ATOM 3689 O O . THR A 1 465 ? 14.724 -21.723 -14.594 1.00 57.09 465 THR A O 1
ATOM 3692 N N . ASN A 1 466 ? 16.129 -21.885 -16.316 1.00 57.06 466 ASN A N 1
ATOM 3693 C CA . ASN A 1 466 ? 15.847 -23.310 -16.535 1.00 57.06 466 ASN A CA 1
ATOM 3694 C C . ASN A 1 466 ? 16.343 -24.209 -15.382 1.00 57.06 466 ASN A C 1
ATOM 3696 O O . ASN A 1 466 ? 15.800 -25.294 -15.169 1.00 57.06 466 ASN A O 1
ATOM 3700 N N . VAL A 1 467 ? 17.353 -23.768 -14.622 1.00 53.47 467 VAL A N 1
ATOM 3701 C CA . VAL A 1 467 ? 17.919 -24.504 -13.475 1.00 53.47 467 VAL A CA 1
ATOM 3702 C C . VAL A 1 467 ? 17.131 -24.262 -12.180 1.00 53.47 467 VAL A C 1
ATOM 3704 O O . VAL A 1 467 ? 17.150 -25.122 -11.300 1.00 53.47 467 VAL A O 1
ATOM 3707 N N . THR A 1 468 ? 16.402 -23.148 -12.050 1.00 45.50 468 THR A N 1
ATOM 3708 C CA . THR A 1 468 ? 15.587 -22.821 -10.861 1.00 45.50 468 THR A CA 1
ATOM 3709 C C . THR A 1 468 ? 14.169 -23.406 -10.889 1.00 45.50 468 THR A C 1
ATOM 3711 O O . THR A 1 468 ? 13.554 -23.546 -9.829 1.00 45.50 468 THR A O 1
ATOM 3714 N N . GLY A 1 469 ? 13.674 -23.858 -12.047 1.00 48.25 469 GLY A N 1
ATOM 3715 C CA . GLY A 1 469 ? 12.362 -24.516 -12.190 1.00 48.25 469 GLY A CA 1
ATOM 3716 C C . GLY A 1 469 ? 12.067 -25.695 -11.229 1.00 48.25 469 GLY A C 1
ATOM 3717 O O . GLY A 1 469 ? 10.919 -25.849 -10.793 1.00 48.25 469 GLY A O 1
ATOM 3718 N N . PRO A 1 470 ? 13.050 -26.525 -10.813 1.00 44.53 470 PRO A N 1
ATOM 3719 C CA . PRO A 1 470 ? 12.849 -27.545 -9.781 1.00 44.53 470 PRO A CA 1
ATOM 3720 C C . PRO A 1 470 ? 12.517 -26.969 -8.396 1.00 44.53 470 PRO A C 1
ATOM 3722 O O . PRO A 1 470 ? 11.709 -27.560 -7.681 1.00 44.53 470 PRO A O 1
ATOM 3725 N N . LEU A 1 471 ? 13.092 -25.818 -8.020 1.00 36.97 471 LEU A N 1
ATOM 3726 C CA . LEU A 1 471 ? 12.826 -25.155 -6.738 1.00 36.97 471 LEU A CA 1
ATOM 3727 C C . LEU A 1 471 ? 11.409 -24.570 -6.716 1.00 36.97 471 LEU A C 1
ATOM 3729 O O . LEU A 1 471 ? 10.682 -24.791 -5.754 1.00 36.97 471 LEU A O 1
ATOM 3733 N N . GLU A 1 472 ? 10.965 -23.933 -7.801 1.00 37.28 472 GLU A N 1
ATOM 3734 C CA . GLU A 1 472 ? 9.574 -23.473 -7.948 1.00 37.28 472 GLU A CA 1
ATOM 3735 C C . GLU A 1 472 ? 8.566 -24.627 -7.897 1.00 37.28 472 GLU A C 1
ATOM 3737 O O . GLU A 1 472 ? 7.491 -24.504 -7.314 1.00 37.28 472 GLU A O 1
ATOM 3742 N N . THR A 1 473 ? 8.909 -25.775 -8.487 1.00 39.97 473 THR A N 1
ATOM 3743 C CA . THR A 1 473 ? 8.059 -26.975 -8.454 1.00 39.97 473 THR A CA 1
ATOM 3744 C C . THR A 1 473 ? 7.938 -27.550 -7.040 1.00 39.97 473 THR A C 1
ATOM 3746 O O . THR A 1 473 ? 6.920 -28.157 -6.710 1.00 39.97 473 THR A O 1
ATOM 3749 N N . ILE A 1 474 ? 8.961 -27.376 -6.199 1.00 38.91 474 ILE A N 1
ATOM 3750 C CA . ILE A 1 474 ? 8.941 -27.758 -4.781 1.00 38.91 474 ILE A CA 1
ATOM 3751 C C . ILE A 1 474 ? 8.165 -26.724 -3.956 1.00 38.91 474 ILE A C 1
ATOM 3753 O O . ILE A 1 474 ? 7.336 -27.117 -3.142 1.00 38.91 474 ILE A O 1
ATOM 3757 N N . LEU A 1 475 ? 8.366 -25.427 -4.202 1.00 33.16 475 LEU A N 1
ATOM 3758 C CA . LEU A 1 475 ? 7.647 -24.347 -3.519 1.00 33.16 475 LEU A CA 1
ATOM 3759 C C . LEU A 1 475 ? 6.140 -24.366 -3.815 1.00 33.16 475 LEU A C 1
ATOM 3761 O O . LEU A 1 475 ? 5.360 -24.080 -2.923 1.00 33.16 475 LEU A O 1
ATOM 3765 N N . LYS A 1 476 ? 5.719 -24.786 -5.017 1.00 32.72 476 LYS A N 1
ATOM 3766 C CA . LYS A 1 476 ? 4.299 -25.006 -5.370 1.00 32.72 476 LYS A CA 1
ATOM 3767 C C . LYS A 1 476 ? 3.656 -26.236 -4.709 1.00 32.72 476 LYS A C 1
ATOM 3769 O O . LYS A 1 476 ? 2.457 -26.444 -4.876 1.00 32.72 476 LYS A O 1
ATOM 3774 N N . LYS A 1 477 ? 4.441 -27.101 -4.056 1.00 34.19 477 LYS A N 1
ATOM 3775 C CA . LYS A 1 477 ? 3.957 -28.294 -3.332 1.00 34.19 477 LYS A CA 1
ATOM 3776 C C . LYS A 1 477 ? 3.854 -28.079 -1.819 1.00 34.19 477 LYS A C 1
ATOM 3778 O O . LYS A 1 477 ? 3.336 -28.966 -1.141 1.00 34.19 477 LYS A O 1
ATOM 3783 N N . LEU A 1 478 ? 4.397 -26.971 -1.317 1.00 31.67 478 LEU A N 1
ATOM 3784 C CA . LEU A 1 478 ? 4.174 -26.455 0.034 1.00 31.67 478 LEU A CA 1
ATOM 3785 C C . LEU A 1 478 ? 2.947 -25.544 0.003 1.00 31.67 478 LEU A C 1
ATOM 3787 O O . LEU A 1 478 ? 2.222 -25.544 1.020 1.00 31.67 478 LEU A O 1
#

Secondary structure (DSSP, 8-state):
---GGGT--EEETTEEE-GGGGS-GGGEEEEEESSHHHHHHHHHH-TT--EESSS--TTPPPEESEEEPP-EEEETTEEEE-EEEEEEESSGGGG--GGG----EEEEETTEEEES-SHHHHT---GGGGGEEEEEE-GGGGSSS---B-TTSSSB-TT-HHHHHHHHHHHHHHHHHHHHHHHHHHHH---TTSHHHHHHHHHHHT-SSHHHHHHHHHHHHHHHH--S-SSHHHHHHHHHHHHHHHHHHHHHHHHTT-GGGGGG-S-TTSHHHHHHHHHHHHHHHHHHHHHHHHHHHHHHHHHHHHH-TT--HHHHHHHHHHTGGGT-GGGTT--S-EEEEEE-HHHHHHH-TT----EEEEEEE-TTS-EEEEEE--TT-----HHHHHHHHHHHHHHHHHHHHHH-TTSPPPPEEEEEEESSPPTT--HHHHHHHHHTTEEEEEHHHHHHHHHHHHHHHHHHHHHHHHHHHHHTT-

Organism: NCBI:txid410659